Protein 4CUA (pdb70)

Sequence (352 aa):
QGANISDQWTGSELPLAFASDSNPSDPVSNVNDKLISYNNQPANRWTNWNRSSNPEASVGVLFGDSGILSKRSSVDNLSSVGFHEEDHHGVGAPKSYVIEEYYVGKTVPTAPKNNPSFVGNEDDHVFNDSANWKPVTNLKAPAQLKAGENHFSFDKVEETYAIIRIRVKADNKRGTSITEVQIFAKQGANISDQQWTTGSELPLAFASDSNPSDPVSNVNDKLISYNNQPANRWTNWNRRSNPEASVGVLFGDSGILSKRSSVDNLSSVGFHEEDHGVGAPKSYVIEYYVGKTVPTAPKNNPSFVGNEDHVFNDSSANWKPVTNLKAPAQLKAGENHFSFDKVEETYAIIRIRVKADNKRGTSITEVQIFAK

Foldseek 3Di:
DFDWFFADDPPAPPFDKFKQAWDVVAFLNLARPPDFDQDPPPDGKTKRFQPDAQKMKMKTFGDDPRHFFWAKFWKKFFAWHDDQAETAAPDKFKKFFQDPDDWDQAPRRNNNNVDDTPVVDCVGIDTFAPKDWDPDDDHDGIMIGGDIDTGRMMMMMGHDPSHRITMTSYMTTRHD/DADWFFADDPPAPPFAKFKQAFDVVAFLNQARPPDFDQDPPPDGKTKRFQPPDQKMKMKTFGDDPRHFFWAWFFKKDFAWHDDQAATAAPDKFKKAFQDPDDWDRDPRRNNNNVDDTPVPDCVRIDTFAPKDWDPDDGHPGIMIGGDIDTGRMMMMMGTDPSHRITMTRYMTTHHD

CATH classification: 2.60.120.260

Radius of gyration: 22.21 Å; Cα contacts (8 Å, |Δi|>4): 1000; chains: 2; bounding box: 41×68×37 Å

B-factor: mean 18.0, std 9.8, range [6.2, 61.0]

Organism: Streptococcus pneumoniae (strain ATCC BAA-255 / R6) (NCBI:txid171101)

Nearest PDB structures (foldseek):
  4cua-assembly2_B  TM=1.003E+00  e=4.441E-34  Streptococcus pneumoniae
  4cu9-assembly2_B  TM=8.658E-01  e=3.646E-15  Streptococcus pneumoniae
  4cu9-assembly1_A  TM=8.583E-01  e=4.808E-15  Streptococcus pneumoniae
  1tvg-assembly1_A  TM=5.705E-01  e=4.626E-04  Homo sapiens
  7jnb-assembly1_A  TM=4.768E-01  e=1.908E-04  Clostridium perfringens ATCC 13124

Solvent-accessible surface area: 16661 Å² total

Secondary structure (DSSP, 8-state):
---BSSS--TT---SEEEES---TTS-GGGGGSS---SSBTTB--EE-TT-S-S---EEEE-EETTEE--EEEEEEEEEE---SS-BS-S---EEEE--SSPPPPPSSGGGGGGS--GGG-GGGEEE-SS-B--SS--TT--EEEEEEEEESEEEE----TTSS-BEEEEEE-B--/--EE-SS--TT---SEEEES---TTS-GGGGGSS---SSBTTB--EE-TT-S-S---EEEE-EETTEE--EEEEEEEEEE---SSEESBS---EEEE--SSPP---SSGGGGGGS--GGG-GGGEEE-SS-B--SS--TT--EEEEEEEEESEEEE--B-TTSSEEEEEEEE-EE-

InterPro domains:
  IPR005877 YSIRK Gram-positive signal peptide [PF04650] (7-31)
  IPR005877 YSIRK Gram-positive signal peptide [TIGR01168] (7-38)
  IPR006101 Glycoside hydrolase, family 2 [PR00132] (236-251)
  IPR006101 Glycoside hydrolase, family 2 [PR00132] (437-451)
  IPR006101 Glycoside hydrolase, family 2 [PR00132] (468-486)
  IPR006101 Glycoside hydrolase, family 2 [PR00132] (550-565)
  IPR006102 Glycoside hydrolase family 2, immunoglobulin-like beta-sandwich [PF00703] (315-425)
  IPR006103 Glycoside hydrolase family 2, catalytic domain [PF02836] (433-708)
  IPR006104 Glycosyl hydrolases family 2, sugar binding domain [PF02837] (177-302)
  IPR008979 Galactose-binding-like domain superfamily [SSF49785] (149-306)
  IPR011081 Bacterial Ig-like domain [PF07532] (994-1047)
  IPR011081 Bacterial Ig-like domain [PF07532] (1318-1376)
  IPR011081 Bacterial Ig-like domain [PF07532] (1393-1450)
  IPR011081 Bacterial Ig-like domain [PF07532] (1747-1799)
  IPR011098 G5 domain [PF07501] (2096-2161)
  IPR011098 G5 domain [PS51109] (2086-2162)
  IPR011098 G5 domain [SM01208] (2088-2162)
  IPR013783 Immunoglobulin-like fold [G3DSA:2.60.40.10] (306-426)
  IPR013783 Immunoglobulin-like fold [G3DSA:2.60.40.10] (762-865)
  IPR013783 Immunoglobulin-like fold [G3DSA:2.60.40.10] (868-985)

Structure (mmCIF, N/CA/C/O backbone):
data_4CUA
#
_entry.id   4CUA
#
_cell.length_a   70.290
_cell.length_b   70.290
_cell.length_c   159.690
_cell.angle_alpha   90.00
_cell.angle_beta   90.00
_cell.angle_gamma   90.00
#
_symmetry.space_group_name_H-M   'P 43 21 2'
#
loop_
_entity.id
_entity.type
_entity.pdbx_description
1 polymer BETA-GALACTOSIDASE
2 non-polymer 'CALCIUM ION'
3 non-polymer 1,2-ETHANEDIOL
4 water water
#
loop_
_atom_site.group_PDB
_atom_site.id
_atom_site.type_symbol
_atom_site.label_atom_id
_atom_site.label_alt_id
_atom_site.label_comp_id
_atom_site.label_asym_id
_atom_site.label_entity_id
_atom_site.label_seq_id
_atom_site.pdbx_PDB_ins_code
_atom_site.Cartn_x
_atom_site.Cartn_y
_atom_site.Cartn_z
_atom_site.occupancy
_atom_site.B_iso_or_equiv
_atom_site.auth_seq_id
_atom_site.auth_comp_id
_atom_site.auth_asym_id
_atom_site.auth_atom_id
_atom_site.pdbx_PDB_model_num
ATOM 1 N N . GLN A 1 4 ? 17.813 9.199 12.164 1.00 50.09 1466 GLN A N 1
ATOM 2 C CA . GLN A 1 4 ? 17.693 8.161 13.240 1.00 44.46 1466 GLN A CA 1
ATOM 3 C C . GLN A 1 4 ? 16.219 7.939 13.522 1.00 36.44 1466 GLN A C 1
ATOM 4 O O . GLN A 1 4 ? 15.478 8.895 13.789 1.00 42.25 1466 GLN A O 1
ATOM 10 N N . GLY A 1 5 ? 15.790 6.686 13.463 1.00 29.09 1467 GLY A N 1
ATOM 11 C CA . GLY A 1 5 ? 14.398 6.360 13.665 1.00 23.42 1467 GLY A CA 1
ATOM 12 C C . GLY A 1 5 ? 13.998 6.166 15.136 1.00 20.53 1467 GLY A C 1
ATOM 13 O O . GLY A 1 5 ? 14.689 6.580 16.065 1.00 18.94 1467 GLY A O 1
ATOM 14 N N . ALA A 1 6 ? 12.845 5.578 15.308 1.00 18.59 1468 ALA A N 1
ATOM 15 C CA . ALA A 1 6 ? 12.180 5.434 16.594 1.00 18.21 1468 ALA A CA 1
ATOM 16 C C . ALA A 1 6 ? 13.041 4.497 17.471 1.00 16.05 1468 ALA A C 1
ATOM 17 O O . ALA A 1 6 ? 13.719 3.601 16.984 1.00 15.55 1468 ALA A O 1
ATOM 19 N N . ASN A 1 7 ? 13.006 4.782 18.732 1.00 15.22 1469 ASN A N 1
ATOM 20 C CA . ASN A 1 7 ? 13.739 3.936 19.709 1.00 13.40 1469 ASN A CA 1
ATOM 21 C C . ASN A 1 7 ? 12.831 2.768 20.044 1.00 12.61 1469 ASN A C 1
ATOM 22 O O . ASN A 1 7 ? 11.825 2.936 20.674 1.00 13.34 1469 ASN A O 1
ATOM 27 N N . ILE A 1 8 ? 13.261 1.556 19.685 1.00 12.38 1470 ILE A N 1
ATOM 28 C CA . ILE A 1 8 ? 12.493 0.368 19.842 1.00 11.56 1470 ILE A CA 1
ATOM 29 C C . ILE A 1 8 ? 12.999 -0.525 20.991 1.00 11.05 1470 ILE A C 1
ATOM 30 O O . ILE A 1 8 ? 12.492 -1.600 21.178 1.00 10.99 1470 ILE A O 1
ATOM 35 N N . SER A 1 9 ? 13.878 0.008 21.846 1.00 10.35 1471 SER A N 1
ATOM 36 C CA . SER A 1 9 ? 14.253 -0.699 23.060 1.00 10.31 1471 SER A CA 1
ATOM 37 C C . SER A 1 9 ? 13.745 -0.101 24.345 1.00 10.70 1471 SER A C 1
ATOM 38 O O . SER A 1 9 ? 13.568 -0.823 25.320 1.00 10.39 1471 SER A O 1
ATOM 41 N N . ASP A 1 10 ? 13.482 1.215 24.375 1.00 9.76 1472 ASP A N 1
ATOM 42 C CA . ASP A 1 10 ? 13.003 1.790 25.602 1.00 9.39 1472 ASP A CA 1
ATOM 43 C C . ASP A 1 10 ? 11.767 1.198 26.171 1.00 10.22 1472 ASP A C 1
ATOM 44 O O . ASP A 1 10 ? 10.795 0.909 25.425 1.00 9.93 1472 ASP A O 1
ATOM 49 N N . GLN A 1 11 ? 11.682 1.089 27.470 1.00 11.29 1473 GLN A N 1
ATOM 50 C CA . GLN A 1 11 ? 10.454 0.738 28.142 1.00 12.10 1473 GLN A CA 1
ATOM 51 C C . GLN A 1 11 ? 9.385 1.787 27.889 1.00 12.51 1473 GLN A C 1
ATOM 52 O O . GLN A 1 11 ? 9.678 2.963 27.761 1.00 13.75 1473 GLN A O 1
ATOM 58 N N . TRP A 1 12 ? 8.147 1.301 27.864 1.00 12.95 1474 TRP A N 1
ATOM 59 C CA . TRP A 1 12 ? 6.978 2.173 27.893 1.00 13.93 1474 TRP A CA 1
ATOM 60 C C . TRP A 1 12 ? 6.157 1.839 29.111 1.00 13.55 1474 TRP A C 1
ATOM 61 O O . TRP A 1 12 ? 5.892 0.684 29.437 1.00 15.32 1474 TRP A O 1
ATOM 72 N N . THR A 1 13 ? 5.716 2.887 29.784 1.00 18.51 1475 THR A N 1
ATOM 73 C CA . THR A 1 13 ? 4.977 2.738 31.005 1.00 22.06 1475 THR A CA 1
ATOM 74 C C . THR A 1 13 ? 3.688 2.030 30.695 1.00 21.86 1475 THR A C 1
ATOM 75 O O . THR A 1 13 ? 2.996 2.423 29.747 1.00 20.13 1475 THR A O 1
ATOM 79 N N . GLY A 1 14 ? 3.406 1.009 31.483 1.00 20.55 1476 GLY A N 1
ATOM 80 C CA . GLY A 1 14 ? 2.191 0.226 31.349 1.00 23.25 1476 GLY A CA 1
ATOM 81 C C . GLY A 1 14 ? 2.262 -0.815 30.255 1.00 22.54 1476 GLY A C 1
ATOM 82 O O . GLY A 1 14 ? 1.286 -1.501 29.972 1.00 25.54 1476 GLY A O 1
ATOM 83 N N . SER A 1 15 ? 3.437 -0.963 29.666 1.00 21.27 1477 SER A N 1
ATOM 84 C CA . SER A 1 15 ? 3.629 -1.962 28.616 1.00 20.01 1477 SER A CA 1
ATOM 85 C C . SER A 1 15 ? 4.662 -2.984 29.047 1.00 21.23 1477 SER A C 1
ATOM 86 O O . SER A 1 15 ? 5.719 -2.645 29.499 1.00 18.54 1477 SER A O 1
ATOM 89 N N . GLU A 1 16 ? 4.340 -4.237 28.834 1.00 21.59 1478 GLU A N 1
ATOM 90 C CA . GLU A 1 16 ? 5.201 -5.314 29.173 1.00 23.25 1478 GLU A CA 1
ATOM 91 C C . GLU A 1 16 ? 6.463 -5.329 28.261 1.00 19.35 1478 GLU A C 1
ATOM 92 O O . GLU A 1 16 ? 7.551 -5.693 28.674 1.00 18.70 1478 GLU A O 1
ATOM 98 N N . LEU A 1 17 ? 6.280 -4.901 27.029 1.00 17.70 1479 LEU A N 1
ATOM 99 C CA . LEU A 1 17 ? 7.286 -4.935 25.987 1.00 16.06 1479 LEU A CA 1
ATOM 100 C C . LEU A 1 17 ? 7.450 -3.573 25.378 1.00 15.08 1479 LEU A C 1
ATOM 101 O O . LEU A 1 17 ? 6.425 -2.806 25.254 1.00 18.81 1479 LEU A O 1
ATOM 106 N N . PRO A 1 18 ? 8.626 -3.199 24.972 1.00 12.79 1480 PRO A N 1
ATOM 107 C CA . PRO A 1 18 ? 9.854 -4.015 24.941 1.00 12.12 1480 PRO A CA 1
ATOM 108 C C . PRO A 1 18 ? 10.361 -4.257 26.350 1.00 11.99 1480 PRO A C 1
ATOM 109 O O . PRO A 1 18 ? 10.127 -3.478 27.283 1.00 13.06 1480 PRO A O 1
ATOM 113 N N . LEU A 1 19 ? 11.014 -5.407 26.504 1.00 10.90 1481 LEU A N 1
ATOM 114 C CA . LEU A 1 19 ? 11.494 -5.882 27.804 1.00 10.57 1481 LEU A CA 1
ATOM 115 C C . LEU A 1 19 ? 12.948 -6.223 27.646 1.00 9.47 1481 LEU A C 1
ATOM 116 O O . LEU A 1 19 ? 13.332 -6.949 26.732 1.00 10.09 1481 LEU A O 1
ATOM 121 N N . ALA A 1 20 ? 13.772 -5.686 28.534 1.00 8.28 1482 ALA A N 1
ATOM 122 C CA . ALA A 1 20 ? 15.168 -6.119 28.662 1.00 7.74 1482 ALA A CA 1
ATOM 123 C C . ALA A 1 20 ? 15.226 -7.422 29.420 1.00 7.97 1482 ALA A C 1
ATOM 124 O O . ALA A 1 20 ? 14.446 -7.703 30.356 1.00 8.55 1482 ALA A O 1
ATOM 126 N N . PHE A 1 21 ? 16.179 -8.268 29.052 1.00 7.55 1483 PHE A N 1
ATOM 127 C CA . PHE A 1 21 ? 16.361 -9.551 29.735 1.00 7.72 1483 PHE A CA 1
ATOM 128 C C . PHE A 1 21 ? 17.878 -9.806 29.823 1.00 7.73 1483 PHE A C 1
ATOM 129 O O . PHE A 1 21 ? 18.681 -9.258 29.075 1.00 7.20 1483 PHE A O 1
ATOM 137 N N . ALA A 1 22 ? 18.264 -10.660 30.794 1.00 7.73 1484 ALA A N 1
ATOM 138 C CA . ALA A 1 22 ? 19.637 -11.052 30.980 1.00 8.26 1484 ALA A CA 1
ATOM 139 C C . ALA A 1 22 ? 19.713 -12.481 31.383 1.00 9.10 1484 ALA A C 1
ATOM 140 O O . ALA A 1 22 ? 18.782 -13.003 31.995 1.00 8.94 1484 ALA A O 1
ATOM 142 N N . SER A 1 23 ? 20.811 -13.134 31.026 1.00 8.88 1485 SER A N 1
ATOM 143 C CA . SER A 1 23 ? 20.989 -14.528 31.484 1.00 9.08 1485 SER A CA 1
ATOM 144 C C . SER A 1 23 ? 21.103 -14.594 33.021 1.00 9.11 1485 SER A C 1
ATOM 145 O O . SER A 1 23 ? 20.621 -15.537 33.652 1.00 9.71 1485 SER A O 1
ATOM 148 N N . ASP A 1 24 ? 21.735 -13.611 33.620 1.00 9.06 1486 ASP A N 1
ATOM 149 C CA . ASP A 1 24 ? 21.961 -13.496 35.041 1.00 9.28 1486 ASP A CA 1
ATOM 150 C C . ASP A 1 24 ? 22.291 -12.049 35.351 1.00 8.85 1486 ASP A C 1
ATOM 151 O O . ASP A 1 24 ? 22.762 -11.268 34.489 1.00 8.89 1486 ASP A O 1
ATOM 156 N N . SER A 1 25 ? 22.073 -11.649 36.609 1.00 8.71 1487 SER A N 1
ATOM 157 C CA . SER A 1 25 ? 22.352 -10.344 37.081 1.00 8.64 1487 SER A CA 1
ATOM 158 C C . SER A 1 25 ? 22.779 -10.262 38.544 1.00 8.29 1487 SER A C 1
ATOM 159 O O . SER A 1 25 ? 22.328 -11.086 39.348 1.00 9.87 1487 SER A O 1
ATOM 162 N N . ASN A 1 26 ? 23.572 -9.257 38.926 1.00 8.16 1488 ASN A N 1
ATOM 163 C CA . ASN A 1 26 ? 23.671 -8.905 40.290 1.00 8.85 1488 ASN A CA 1
ATOM 164 C C . ASN A 1 26 ? 22.286 -8.400 40.728 1.00 9.45 1488 ASN A C 1
ATOM 165 O O . ASN A 1 26 ? 21.763 -7.481 40.128 1.00 9.71 1488 ASN A O 1
ATOM 170 N N . PRO A 1 27 ? 21.659 -8.982 41.760 1.00 10.02 1489 PRO A N 1
ATOM 171 C CA . PRO A 1 27 ? 20.241 -8.679 41.976 1.00 10.88 1489 PRO A CA 1
ATOM 172 C C . PRO A 1 27 ? 19.894 -7.231 42.208 1.00 11.74 1489 PRO A C 1
ATOM 173 O O . PRO A 1 27 ? 18.786 -6.832 41.837 1.00 12.30 1489 PRO A O 1
ATOM 177 N N . SER A 1 28 ? 20.770 -6.437 42.764 1.00 11.10 1490 SER A N 1
ATOM 178 C CA . SER A 1 28 ? 20.482 -5.020 43.004 1.00 11.77 1490 SER A CA 1
ATOM 179 C C . SER A 1 28 ? 20.707 -4.170 41.737 1.00 10.39 1490 SER A C 1
ATOM 180 O O . SER A 1 28 ? 20.456 -2.938 41.768 1.00 11.01 1490 SER A O 1
ATOM 183 N N . ASP A 1 29 ? 21.152 -4.827 40.653 1.00 9.83 1491 ASP A N 1
ATOM 184 C CA . ASP A 1 29 ? 21.392 -4.207 39.349 1.00 9.31 1491 ASP A CA 1
ATOM 185 C C . ASP A 1 29 ? 20.547 -4.916 38.286 1.00 8.68 1491 ASP A C 1
ATOM 186 O O . ASP A 1 29 ? 21.091 -5.520 37.350 1.00 8.52 1491 ASP A O 1
ATOM 191 N N . PRO A 1 30 ? 19.224 -4.854 38.430 1.00 9.07 1492 PRO A N 1
ATOM 192 C CA . PRO A 1 30 ? 18.367 -5.630 37.512 1.00 9.19 1492 PRO A CA 1
ATOM 193 C C . PRO A 1 30 ? 18.505 -5.142 36.085 1.00 8.12 1492 PRO A C 1
ATOM 194 O O . PRO A 1 30 ? 18.796 -3.960 35.843 1.00 7.86 1492 PRO A O 1
ATOM 198 N N . VAL A 1 31 ? 18.278 -6.009 35.115 1.00 7.72 1493 VAL A N 1
ATOM 199 C CA . VAL A 1 31 ? 18.455 -5.671 33.705 1.00 7.15 1493 VAL A CA 1
ATOM 200 C C . VAL A 1 31 ? 17.451 -4.666 33.208 1.00 7.69 1493 VAL A C 1
ATOM 201 O O . VAL A 1 31 ? 17.701 -4.034 32.216 1.00 7.24 1493 VAL A O 1
ATOM 205 N N . SER A 1 32 ? 16.332 -4.526 33.876 1.00 8.22 1494 SER A N 1
ATOM 206 C CA . SER A 1 32 ? 15.355 -3.463 33.551 1.00 7.93 1494 SER A CA 1
ATOM 207 C C . SER A 1 32 ? 16.015 -2.090 33.593 1.00 8.29 1494 SER A C 1
ATOM 208 O O . SER A 1 32 ? 15.586 -1.147 32.926 1.00 8.31 1494 SER A O 1
ATOM 211 N N . ASN A 1 33 ? 17.128 -1.939 34.321 1.00 7.38 1495 ASN A N 1
ATOM 212 C CA . ASN A 1 33 ? 17.905 -0.713 34.244 1.00 7.16 1495 ASN A CA 1
ATOM 213 C C . ASN A 1 33 ? 18.458 -0.340 32.930 1.00 8.10 1495 ASN A C 1
ATOM 214 O O . ASN A 1 33 ? 18.876 0.784 32.745 1.00 8.19 1495 ASN A O 1
ATOM 219 N N . VAL A 1 34 ? 18.560 -1.274 31.972 1.00 7.33 1496 VAL A N 1
ATOM 220 C CA . VAL A 1 34 ? 19.232 -0.936 30.731 1.00 7.44 1496 VAL A CA 1
ATOM 221 C C . VAL A 1 34 ? 18.324 -0.267 29.662 1.00 7.21 1496 VAL A C 1
ATOM 222 O O . VAL A 1 34 ? 18.820 0.111 28.620 1.00 7.42 1496 VAL A O 1
ATOM 226 N N . ASN A 1 35 ? 17.015 -0.233 29.923 1.00 7.73 1497 ASN A N 1
ATOM 227 C CA . ASN A 1 35 ? 16.141 0.415 28.937 1.00 7.62 1497 ASN A CA 1
ATOM 228 C C . ASN A 1 35 ? 15.146 1.272 29.638 1.00 8.43 1497 ASN A C 1
ATOM 229 O O . ASN A 1 35 ? 13.981 1.453 29.163 1.00 8.94 1497 ASN A O 1
ATOM 234 N N . ASP A 1 36 ? 15.599 1.935 30.724 1.00 8.60 1498 ASP A N 1
ATOM 235 C CA . ASP A 1 36 ? 14.746 2.785 31.556 1.00 9.19 1498 ASP A CA 1
ATOM 236 C C . ASP A 1 36 ? 14.884 4.290 31.229 1.00 9.28 1498 ASP A C 1
ATOM 237 O O . ASP A 1 36 ? 14.248 5.126 31.922 1.00 10.23 1498 ASP A O 1
ATOM 242 N N . LYS A 1 37 ? 15.675 4.610 30.230 1.00 9.43 1499 LYS A N 1
ATOM 243 C CA . LYS A 1 37 ? 15.928 5.979 29.739 1.00 9.83 1499 LYS A CA 1
ATOM 244 C C . LYS A 1 37 ? 16.743 6.774 30.716 1.00 11.09 1499 LYS A C 1
ATOM 245 O O . LYS A 1 37 ? 16.916 7.985 30.514 1.00 16.15 1499 LYS A O 1
ATOM 251 N N . LEU A 1 38 ? 17.304 6.158 31.752 1.00 10.40 1500 LEU A N 1
ATOM 252 C CA . LEU A 1 38 ? 18.234 6.839 32.669 1.00 10.34 1500 LEU A CA 1
ATOM 253 C C . LEU A 1 38 ? 19.623 6.365 32.290 1.00 10.57 1500 LEU A C 1
ATOM 254 O O . LEU A 1 38 ? 19.837 5.179 32.064 1.00 9.98 1500 LEU A O 1
ATOM 259 N N . ILE A 1 39 ? 20.554 7.268 32.164 1.00 8.98 1501 ILE A N 1
ATOM 260 C CA . ILE A 1 39 ? 21.909 6.966 31.787 1.00 9.89 1501 ILE A CA 1
ATOM 261 C C . ILE A 1 39 ? 22.778 7.543 32.861 1.00 10.31 1501 ILE A C 1
ATOM 262 O O . ILE A 1 39 ? 22.788 8.772 33.103 1.00 12.69 1501 ILE A O 1
ATOM 267 N N . SER A 1 40 ? 23.538 6.690 33.550 1.00 9.78 1502 SER A N 1
ATOM 268 C CA . SER A 1 40 ? 24.431 7.150 34.615 1.00 10.35 1502 SER A CA 1
ATOM 269 C C . SER A 1 40 ? 25.722 6.354 34.598 1.00 9.73 1502 SER A C 1
ATOM 270 O O . SER A 1 40 ? 25.730 5.128 34.623 1.00 9.56 1502 SER A O 1
ATOM 273 N N . TYR A 1 41 ? 26.833 7.058 34.605 1.00 9.51 1503 TYR A N 1
ATOM 274 C CA . TYR A 1 41 ? 28.147 6.429 34.655 1.00 9.60 1503 TYR A CA 1
ATOM 275 C C . TYR A 1 41 ? 28.815 6.461 36.038 1.00 10.67 1503 TYR A C 1
ATOM 276 O O . TYR A 1 41 ? 29.986 6.168 36.174 1.00 11.03 1503 TYR A O 1
ATOM 285 N N . ASN A 1 42 ? 28.007 6.760 37.035 1.00 11.07 1504 ASN A N 1
ATOM 286 C CA . ASN A 1 42 ? 28.498 6.836 38.416 1.00 11.74 1504 ASN A CA 1
ATOM 287 C C . ASN A 1 42 ? 27.462 6.301 39.388 1.00 12.74 1504 ASN A C 1
ATOM 288 O O . ASN A 1 42 ? 26.585 5.521 39.027 1.00 10.93 1504 ASN A O 1
ATOM 293 N N . ASN A 1 43 ? 27.540 6.673 40.660 1.00 12.29 1505 ASN A N 1
ATOM 294 C CA . ASN A 1 43 ? 26.595 6.254 41.648 1.00 11.59 1505 ASN A CA 1
ATOM 295 C C . ASN A 1 43 ? 25.624 7.297 42.110 1.00 12.30 1505 ASN A C 1
ATOM 296 O O . ASN A 1 43 ? 25.021 7.158 43.156 1.00 13.36 1505 ASN A O 1
ATOM 301 N N . GLN A 1 44 ? 25.468 8.345 41.320 1.00 14.35 1506 GLN A N 1
ATOM 302 C CA . GLN A 1 44 ? 24.635 9.502 41.673 1.00 15.64 1506 GLN A CA 1
ATOM 303 C C . GLN A 1 44 ? 23.667 9.841 40.542 1.00 13.94 1506 GLN A C 1
ATOM 304 O O . GLN A 1 44 ? 23.782 10.889 39.923 1.00 14.20 1506 GLN A O 1
ATOM 310 N N . PRO A 1 45 ? 22.734 8.919 40.239 1.00 14.38 1507 PRO A N 1
ATOM 311 C CA . PRO A 1 45 ? 22.429 7.690 40.898 1.00 14.70 1507 PRO A CA 1
ATOM 312 C C . PRO A 1 45 ? 23.094 6.514 40.227 1.00 12.48 1507 PRO A C 1
ATOM 313 O O . PRO A 1 45 ? 23.401 6.581 39.031 1.00 12.04 1507 PRO A O 1
ATOM 317 N N . ALA A 1 46 ? 23.268 5.428 40.961 1.00 11.66 1508 ALA A N 1
ATOM 318 C CA . ALA A 1 46 ? 23.634 4.170 40.376 1.00 11.06 1508 ALA A CA 1
ATOM 319 C C . ALA A 1 46 ? 22.471 3.703 39.538 1.00 11.08 1508 ALA A C 1
ATOM 320 O O . ALA A 1 46 ? 21.328 3.570 40.035 1.00 11.72 1508 ALA A O 1
ATOM 322 N N . ASN A 1 47 ? 22.752 3.437 38.272 1.00 10.12 1509 ASN A N 1
ATOM 323 C CA . ASN A 1 47 ? 21.717 2.935 37.356 1.00 8.65 1509 ASN A CA 1
ATOM 324 C C . ASN A 1 47 ? 22.389 2.051 36.294 1.00 8.41 1509 ASN A C 1
ATOM 325 O O . ASN A 1 47 ? 23.079 2.534 35.412 1.00 9.11 1509 ASN A O 1
ATOM 330 N N . ARG A 1 48 ? 22.300 0.755 36.484 1.00 7.77 1510 ARG A N 1
ATOM 331 C CA . ARG A 1 48 ? 23.031 -0.171 35.639 1.00 7.39 1510 ARG A CA 1
ATOM 332 C C . ARG A 1 48 ? 22.559 -1.581 35.825 1.00 7.44 1510 ARG A C 1
ATOM 333 O O . ARG A 1 48 ? 22.077 -1.933 36.910 1.00 7.95 1510 ARG A O 1
ATOM 341 N N . TRP A 1 49 ? 22.683 -2.406 34.763 1.00 7.36 1511 TRP A N 1
ATOM 342 C CA . TRP A 1 49 ? 22.761 -3.829 34.921 1.00 6.89 1511 TRP A CA 1
ATOM 343 C C . TRP A 1 49 ? 24.216 -4.179 35.132 1.00 7.57 1511 TRP A C 1
ATOM 344 O O . TRP A 1 49 ? 25.113 -3.598 34.517 1.00 7.34 1511 TRP A O 1
ATOM 355 N N . THR A 1 50 ? 24.472 -5.130 36.036 1.00 7.58 1512 THR A N 1
ATOM 356 C CA . THR A 1 50 ? 25.795 -5.766 36.087 1.00 8.06 1512 THR A CA 1
ATOM 357 C C . THR A 1 50 ? 25.572 -7.203 36.439 1.00 8.31 1512 THR A C 1
ATOM 358 O O . THR A 1 50 ? 24.516 -7.580 36.906 1.00 8.53 1512 THR A O 1
ATOM 362 N N . ASN A 1 51 ? 26.645 -7.982 36.240 1.00 8.62 1513 ASN A N 1
ATOM 363 C CA . ASN A 1 51 ? 26.725 -9.349 36.794 1.00 8.87 1513 ASN A CA 1
ATOM 364 C C . ASN A 1 51 ? 27.876 -9.359 37.819 1.00 8.79 1513 ASN A C 1
ATOM 365 O O . ASN A 1 51 ? 28.553 -10.397 37.955 1.00 9.46 1513 ASN A O 1
ATOM 370 N N . TRP A 1 52 ? 28.045 -8.279 38.542 1.00 8.60 1514 TRP A N 1
ATOM 371 C CA . TRP A 1 52 ? 29.091 -8.146 39.560 1.00 9.43 1514 TRP A CA 1
ATOM 372 C C . TRP A 1 52 ? 28.954 -9.271 40.583 1.00 10.91 1514 TRP A C 1
ATOM 373 O O . TRP A 1 52 ? 27.926 -9.495 41.133 1.00 10.64 1514 TRP A O 1
ATOM 384 N N . ASN A 1 53 ? 30.073 -9.937 40.826 1.00 10.67 1515 ASN A N 1
ATOM 385 C CA . ASN A 1 53 ? 30.205 -11.009 41.811 1.00 12.40 1515 ASN A CA 1
ATOM 386 C C . ASN A 1 53 ? 29.270 -12.177 41.563 1.00 13.83 1515 ASN A C 1
ATOM 387 O O . ASN A 1 53 ? 28.924 -12.890 42.510 1.00 17.07 1515 ASN A O 1
ATOM 392 N N . ARG A 1 54 ? 28.874 -12.443 40.329 1.00 12.09 1516 ARG A N 1
ATOM 393 C CA . ARG A 1 54 ? 28.032 -13.570 40.006 1.00 12.09 1516 ARG A CA 1
ATOM 394 C C . ARG A 1 54 ? 28.937 -14.718 39.565 1.00 13.38 1516 ARG A C 1
ATOM 395 O O . ARG A 1 54 ? 30.112 -14.517 39.224 1.00 16.93 1516 ARG A O 1
ATOM 403 N N A SER A 1 55 ? 28.409 -15.927 39.585 0.35 13.51 1517 SER A N 1
ATOM 404 N N B SER A 1 55 ? 28.406 -15.910 39.544 0.65 14.05 1517 SER A N 1
ATOM 405 C CA A SER A 1 55 ? 29.215 -17.118 39.313 0.35 13.34 1517 SER A CA 1
ATOM 406 C CA B SER A 1 55 ? 29.243 -17.078 39.363 0.65 14.39 1517 SER A CA 1
ATOM 407 C C A SER A 1 55 ? 29.816 -17.140 37.927 0.35 13.53 1517 SER A C 1
ATOM 408 C C B SER A 1 55 ? 29.747 -17.281 37.940 0.65 13.90 1517 SER A C 1
ATOM 409 O O A SER A 1 55 ? 31.016 -17.404 37.749 0.35 14.35 1517 SER A O 1
ATOM 410 O O B SER A 1 55 ? 30.827 -17.847 37.731 0.65 14.80 1517 SER A O 1
ATOM 415 N N . ASN A 1 56 ? 28.993 -16.869 36.919 1.00 13.83 1518 ASN A N 1
ATOM 416 C CA . ASN A 1 56 ? 29.398 -17.086 35.542 1.00 13.46 1518 ASN A CA 1
ATOM 417 C C . ASN A 1 56 ? 30.071 -15.822 35.044 1.00 15.80 1518 ASN A C 1
ATOM 418 O O . ASN A 1 56 ? 29.486 -14.738 35.139 1.00 15.40 1518 ASN A O 1
ATOM 423 N N . PRO A 1 57 ? 31.279 -15.941 34.514 1.00 15.77 1519 PRO A N 1
ATOM 424 C CA . PRO A 1 57 ? 31.933 -14.720 33.994 1.00 17.18 1519 PRO A CA 1
ATOM 425 C C . PRO A 1 57 ? 31.314 -14.207 32.691 1.00 15.51 1519 PRO A C 1
ATOM 426 O O . PRO A 1 57 ? 31.645 -13.077 32.293 1.00 15.78 1519 PRO A O 1
ATOM 430 N N . GLU A 1 58 ? 30.572 -15.068 32.023 1.00 14.48 1520 GLU A N 1
ATOM 431 C CA . GLU A 1 58 ? 29.824 -14.704 30.826 1.00 13.96 1520 GLU A CA 1
ATOM 432 C C . GLU A 1 58 ? 28.380 -14.463 31.130 1.00 13.46 1520 GLU A C 1
ATOM 433 O O . GLU A 1 58 ? 27.752 -15.201 31.889 1.00 13.70 1520 GLU A O 1
ATOM 439 N N . ALA A 1 59 ? 27.809 -13.363 30.587 1.00 10.90 1521 ALA A N 1
ATOM 440 C CA . ALA A 1 59 ? 26.353 -13.169 30.639 1.00 10.11 1521 ALA A CA 1
ATOM 441 C C . ALA A 1 59 ? 25.904 -12.400 29.408 1.00 10.17 1521 ALA A C 1
ATOM 442 O O . ALA A 1 59 ? 26.690 -11.742 28.763 1.00 10.59 1521 ALA A O 1
ATOM 444 N N . SER A 1 60 ? 24.630 -12.494 29.107 1.00 9.36 1522 SER A N 1
ATOM 445 C CA . SER A 1 60 ? 24.035 -11.760 27.985 1.00 9.50 1522 SER A CA 1
ATOM 446 C C . SER A 1 60 ? 22.966 -10.843 28.533 1.00 9.32 1522 SER A C 1
ATOM 447 O O . SER A 1 60 ? 22.289 -11.100 29.529 1.00 9.06 1522 SER A O 1
ATOM 450 N N . VAL A 1 61 ? 22.808 -9.735 27.807 1.00 8.44 1523 VAL A N 1
ATOM 451 C CA . VAL A 1 61 ? 21.748 -8.742 27.979 1.00 7.73 1523 VAL A CA 1
ATOM 452 C C . VAL A 1 61 ? 21.091 -8.517 26.628 1.00 8.07 1523 VAL A C 1
ATOM 453 O O . VAL A 1 61 ? 21.817 -8.329 25.636 1.00 8.12 1523 VAL A O 1
ATOM 457 N N . GLY A 1 62 ? 19.783 -8.505 26.580 1.00 8.17 1524 GLY A N 1
ATOM 458 C CA . GLY A 1 62 ? 19.122 -8.257 25.334 1.00 8.22 1524 GLY A CA 1
ATOM 459 C C . GLY A 1 62 ? 17.796 -7.615 25.507 1.00 8.28 1524 GLY A C 1
ATOM 460 O O . GLY A 1 62 ? 17.421 -7.227 26.634 1.00 8.14 1524 GLY A O 1
ATOM 461 N N . VAL A 1 63 ? 17.135 -7.355 24.365 1.00 8.15 1525 VAL A N 1
ATOM 462 C CA . VAL A 1 63 ? 15.819 -6.748 24.319 1.00 8.80 1525 VAL A CA 1
ATOM 463 C C . VAL A 1 63 ? 14.896 -7.643 23.521 1.00 8.84 1525 VAL A C 1
ATOM 464 O O . VAL A 1 63 ? 15.268 -8.042 22.433 1.00 10.06 1525 VAL A O 1
ATOM 468 N N . LEU A 1 64 ? 13.732 -7.892 24.065 1.00 9.09 1526 LEU A N 1
ATOM 469 C CA . LEU A 1 64 ? 12.626 -8.591 23.465 1.00 9.03 1526 LEU A CA 1
ATOM 470 C C . LEU A 1 64 ? 11.624 -7.525 23.004 1.00 9.85 1526 LEU A C 1
ATOM 471 O O . LEU A 1 64 ? 11.132 -6.778 23.842 1.00 9.61 1526 LEU A O 1
ATOM 476 N N . PHE A 1 65 ? 11.378 -7.449 21.718 1.00 10.14 1527 PHE A N 1
ATOM 477 C CA . PHE A 1 65 ? 10.639 -6.296 21.165 1.00 10.00 1527 PHE A CA 1
ATOM 478 C C . PHE A 1 65 ? 9.158 -6.353 21.327 1.00 10.75 1527 PHE A C 1
ATOM 479 O O . PHE A 1 65 ? 8.522 -7.411 21.416 1.00 11.69 1527 PHE A O 1
ATOM 487 N N . GLY A 1 66 ? 8.538 -5.159 21.320 1.00 12.67 1528 GLY A N 1
ATOM 488 C CA . GLY A 1 66 ? 7.090 -5.099 21.353 1.00 13.80 1528 GLY A CA 1
ATOM 489 C C . GLY A 1 66 ? 6.632 -3.998 20.389 1.00 13.91 1528 GLY A C 1
ATOM 490 O O . GLY A 1 66 ? 7.378 -3.179 19.985 1.00 13.58 1528 GLY A O 1
ATOM 491 N N . ASP A 1 67 ? 5.366 -4.089 20.026 1.00 14.10 1529 ASP A N 1
ATOM 492 C CA . ASP A 1 67 ? 4.643 -2.994 19.314 1.00 13.84 1529 ASP A CA 1
ATOM 493 C C . ASP A 1 67 ? 3.327 -2.857 20.012 1.00 12.82 1529 ASP A C 1
ATOM 494 O O . ASP A 1 67 ? 2.526 -3.777 20.081 1.00 12.51 1529 ASP A O 1
ATOM 499 N N . SER A 1 68 ? 3.060 -1.680 20.543 1.00 13.16 1530 SER A N 1
ATOM 500 C CA . SER A 1 68 ? 1.750 -1.366 21.092 1.00 13.51 1530 SER A CA 1
ATOM 501 C C . SER A 1 68 ? 1.314 -2.296 22.170 1.00 13.01 1530 SER A C 1
ATOM 502 O O . SER A 1 68 ? 0.131 -2.553 22.379 1.00 13.22 1530 SER A O 1
ATOM 505 N N . GLY A 1 69 ? 2.320 -2.763 22.944 1.00 13.40 1531 GLY A N 1
ATOM 506 C CA . GLY A 1 69 ? 2.077 -3.578 24.118 1.00 14.86 1531 GLY A CA 1
ATOM 507 C C . GLY A 1 69 ? 2.194 -5.038 23.951 1.00 15.10 1531 GLY A C 1
ATOM 508 O O . GLY A 1 69 ? 2.104 -5.765 24.977 1.00 18.84 1531 GLY A O 1
ATOM 509 N N . ILE A 1 70 ? 2.299 -5.523 22.702 1.00 15.47 1532 ILE A N 1
ATOM 510 C CA . ILE A 1 70 ? 2.405 -6.937 22.460 1.00 16.21 1532 ILE A CA 1
ATOM 511 C C . ILE A 1 70 ? 3.659 -7.301 21.678 1.00 16.14 1532 ILE A C 1
ATOM 512 O O . ILE A 1 70 ? 4.337 -6.482 21.102 1.00 15.26 1532 ILE A O 1
ATOM 517 N N . LEU A 1 71 ? 4.037 -8.581 21.756 1.00 14.96 1533 LEU A N 1
ATOM 518 C CA . LEU A 1 71 ? 5.218 -9.052 21.100 1.00 15.13 1533 LEU A CA 1
ATOM 519 C C . LEU A 1 71 ? 5.266 -8.686 19.614 1.00 14.99 1533 LEU A C 1
ATOM 520 O O . LEU A 1 71 ? 4.256 -8.802 18.925 1.00 17.16 1533 LEU A O 1
ATOM 525 N N . SER A 1 72 ? 6.423 -8.324 19.115 1.00 13.82 1534 SER A N 1
ATOM 526 C CA . SER A 1 72 ? 6.615 -7.986 17.701 1.00 15.59 1534 SER A CA 1
ATOM 527 C C . SER A 1 72 ? 7.979 -8.318 17.247 1.00 15.79 1534 SER A C 1
ATOM 528 O O . SER A 1 72 ? 8.954 -8.140 17.987 1.00 15.00 1534 SER A O 1
ATOM 531 N N . LYS A 1 73 ? 8.100 -8.801 16.041 1.00 15.04 1535 LYS A N 1
ATOM 532 C CA . LYS A 1 73 ? 9.361 -8.754 15.391 1.00 14.54 1535 LYS A CA 1
ATOM 533 C C . LYS A 1 73 ? 9.673 -7.340 14.989 1.00 16.74 1535 LYS A C 1
ATOM 534 O O . LYS A 1 73 ? 8.772 -6.546 14.717 1.00 17.57 1535 LYS A O 1
ATOM 540 N N . ARG A 1 74 ? 10.939 -7.036 14.948 1.00 14.20 1536 ARG A N 1
ATOM 541 C CA . ARG A 1 74 ? 11.429 -5.781 14.392 1.00 14.49 1536 ARG A CA 1
ATOM 542 C C . ARG A 1 74 ? 12.585 -6.005 13.474 1.00 15.30 1536 ARG A C 1
ATOM 543 O O . ARG A 1 74 ? 13.349 -6.972 13.617 1.00 13.28 1536 ARG A O 1
ATOM 551 N N A SER A 1 75 ? 12.761 -5.072 12.540 0.54 14.36 1537 SER A N 1
ATOM 552 N N B SER A 1 75 ? 12.750 -5.091 12.527 0.46 14.81 1537 SER A N 1
ATOM 553 C CA A SER A 1 75 ? 13.914 -5.031 11.657 0.54 15.60 1537 SER A CA 1
ATOM 554 C CA B SER A 1 75 ? 13.915 -5.050 11.679 0.46 15.98 1537 SER A CA 1
ATOM 555 C C A SER A 1 75 ? 15.069 -4.241 12.293 0.54 16.12 1537 SER A C 1
ATOM 556 C C B SER A 1 75 ? 14.999 -4.279 12.432 0.46 16.35 1537 SER A C 1
ATOM 557 O O A SER A 1 75 ? 14.991 -3.035 12.494 0.54 18.92 1537 SER A O 1
ATOM 558 O O B SER A 1 75 ? 14.759 -3.163 12.937 0.46 17.76 1537 SER A O 1
ATOM 563 N N . VAL A 1 76 ? 16.136 -4.941 12.658 1.00 14.85 1538 VAL A N 1
ATOM 564 C CA . VAL A 1 76 ? 17.205 -4.398 13.466 1.00 14.26 1538 VAL A CA 1
ATOM 565 C C . VAL A 1 76 ? 18.537 -4.429 12.775 1.00 13.45 1538 VAL A C 1
ATOM 566 O O . VAL A 1 76 ? 19.024 -5.486 12.312 1.00 13.27 1538 VAL A O 1
ATOM 570 N N . ASP A 1 77 ? 19.232 -3.313 12.772 1.00 13.29 1539 ASP A N 1
ATOM 571 C CA . ASP A 1 77 ? 20.540 -3.217 12.202 1.00 13.42 1539 ASP A CA 1
ATOM 572 C C . ASP A 1 77 ? 21.605 -2.478 13.034 1.00 12.37 1539 ASP A C 1
ATOM 573 O O . ASP A 1 77 ? 22.677 -2.139 12.595 1.00 13.05 1539 ASP A O 1
ATOM 578 N N . ASN A 1 78 ? 21.292 -2.277 14.330 1.00 12.57 1540 ASN A N 1
ATOM 579 C CA . ASN A 1 78 ? 22.091 -1.461 15.187 1.00 12.38 1540 ASN A CA 1
ATOM 580 C C . ASN A 1 78 ? 21.813 -1.854 16.652 1.00 9.97 1540 ASN A C 1
ATOM 581 O O . ASN A 1 78 ? 20.790 -2.394 16.968 1.00 10.50 1540 ASN A O 1
ATOM 586 N N . LEU A 1 79 ? 22.793 -1.471 17.457 1.00 10.95 1541 LEU A N 1
ATOM 587 C CA . LEU A 1 79 ? 22.737 -1.550 18.910 1.00 10.55 1541 LEU A CA 1
ATOM 588 C C . LEU A 1 79 ? 23.699 -0.583 19.459 1.00 9.89 1541 LEU A C 1
ATOM 589 O O . LEU A 1 79 ? 24.798 -0.468 19.000 1.00 11.18 1541 LEU A O 1
ATOM 594 N N A SER A 1 80 ? 23.293 0.147 20.505 0.54 10.01 1542 SER A N 1
ATOM 595 N N B SER A 1 80 ? 23.290 0.108 20.530 0.46 9.60 1542 SER A N 1
ATOM 596 C CA A SER A 1 80 ? 24.218 1.010 21.225 0.54 10.02 1542 SER A CA 1
ATOM 597 C CA B SER A 1 80 ? 24.152 1.049 21.231 0.46 9.37 1542 SER A CA 1
ATOM 598 C C A SER A 1 80 ? 24.214 0.598 22.692 0.54 9.40 1542 SER A C 1
ATOM 599 C C B SER A 1 80 ? 24.201 0.627 22.704 0.46 9.09 1542 SER A C 1
ATOM 600 O O A SER A 1 80 ? 23.177 0.323 23.247 0.54 9.00 1542 SER A O 1
ATOM 601 O O B SER A 1 80 ? 23.171 0.363 23.281 0.46 8.85 1542 SER A O 1
ATOM 606 N N . VAL A 1 81 ? 25.408 0.588 23.288 1.00 9.44 1543 VAL A N 1
ATOM 607 C CA . VAL A 1 81 ? 25.577 0.130 24.676 1.00 9.21 1543 VAL A CA 1
ATOM 608 C C . VAL A 1 81 ? 26.468 1.074 25.423 1.00 8.35 1543 VAL A C 1
ATOM 609 O O . VAL A 1 81 ? 27.626 1.295 25.078 1.00 8.47 1543 VAL A O 1
ATOM 613 N N . GLY A 1 82 ? 25.931 1.602 26.506 1.00 8.26 1544 GLY A N 1
ATOM 614 C CA . GLY A 1 82 ? 26.680 2.458 27.408 1.00 8.09 1544 GLY A CA 1
ATOM 615 C C . GLY A 1 82 ? 27.310 1.628 28.508 1.00 8.66 1544 GLY A C 1
ATOM 616 O O . GLY A 1 82 ? 26.658 1.314 29.486 1.00 8.91 1544 GLY A O 1
ATOM 617 N N . PHE A 1 83 ? 28.556 1.275 28.339 1.00 8.67 1545 PHE A N 1
ATOM 618 C CA . PHE A 1 83 ? 29.265 0.561 29.387 1.00 9.20 1545 PHE A CA 1
ATOM 619 C C . PHE A 1 83 ? 29.608 1.473 30.542 1.00 8.69 1545 PHE A C 1
ATOM 620 O O . PHE A 1 83 ? 30.027 2.634 30.357 1.00 10.38 1545 PHE A O 1
ATOM 628 N N . HIS A 1 84 ? 29.570 0.932 31.756 1.00 8.99 1546 HIS A N 1
ATOM 629 C CA . HIS A 1 84 ? 29.951 1.610 32.958 1.00 9.31 1546 HIS A CA 1
ATOM 630 C C . HIS A 1 84 ? 31.141 0.917 33.595 1.00 10.49 1546 HIS A C 1
ATOM 631 O O . HIS A 1 84 ? 31.305 -0.251 33.427 1.00 10.37 1546 HIS A O 1
ATOM 638 N N A GLU A 1 85 ? 31.962 1.691 34.290 0.47 11.22 1547 GLU A N 1
ATOM 639 N N B GLU A 1 85 ? 31.949 1.666 34.310 0.53 11.63 1547 GLU A N 1
ATOM 640 C CA A GLU A 1 85 ? 33.165 1.164 34.972 0.47 12.01 1547 GLU A CA 1
ATOM 641 C CA B GLU A 1 85 ? 33.070 1.046 35.021 0.53 12.58 1547 GLU A CA 1
ATOM 642 C C A GLU A 1 85 ? 33.256 1.728 36.380 0.47 12.40 1547 GLU A C 1
ATOM 643 C C B GLU A 1 85 ? 33.309 1.713 36.347 0.53 12.73 1547 GLU A C 1
ATOM 644 O O A GLU A 1 85 ? 32.946 2.891 36.646 0.47 13.51 1547 GLU A O 1
ATOM 645 O O B GLU A 1 85 ? 33.202 2.928 36.506 0.53 13.63 1547 GLU A O 1
ATOM 656 N N . ASP A 1 86 ? 33.696 0.876 37.305 1.00 13.08 1548 ASP A N 1
ATOM 657 C CA . ASP A 1 86 ? 34.171 1.303 38.618 1.00 12.83 1548 ASP A CA 1
ATOM 658 C C . ASP A 1 86 ? 35.267 0.264 39.026 1.00 13.70 1548 ASP A C 1
ATOM 659 O O . ASP A 1 86 ? 35.713 -0.488 38.181 1.00 13.43 1548 ASP A O 1
ATOM 664 N N A HIS A 1 87 ? 35.676 0.228 40.292 0.49 15.59 1549 HIS A N 1
ATOM 665 N N B HIS A 1 87 ? 35.676 0.239 40.295 0.51 15.39 1549 HIS A N 1
ATOM 666 C CA A HIS A 1 87 ? 36.728 -0.710 40.687 0.49 17.16 1549 HIS A CA 1
ATOM 667 C CA B HIS A 1 87 ? 36.709 -0.711 40.714 0.51 17.05 1549 HIS A CA 1
ATOM 668 C C A HIS A 1 87 ? 36.315 -2.177 40.518 0.49 16.35 1549 HIS A C 1
ATOM 669 C C B HIS A 1 87 ? 36.308 -2.156 40.406 0.51 16.14 1549 HIS A C 1
ATOM 670 O O A HIS A 1 87 ? 37.166 -3.049 40.398 0.49 17.32 1549 HIS A O 1
ATOM 671 O O B HIS A 1 87 ? 37.156 -2.977 40.052 0.51 16.77 1549 HIS A O 1
ATOM 684 N N . GLY A 1 88 ? 35.009 -2.446 40.518 1.00 14.64 1550 GLY A N 1
ATOM 685 C CA . GLY A 1 88 ? 34.509 -3.791 40.399 1.00 13.24 1550 GLY A CA 1
ATOM 686 C C . GLY A 1 88 ? 33.953 -4.331 39.099 1.00 11.05 1550 GLY A C 1
ATOM 687 O O . GLY A 1 88 ? 33.893 -5.521 38.902 1.00 13.12 1550 GLY A O 1
ATOM 688 N N . VAL A 1 89 ? 33.602 -3.399 38.168 1.00 10.82 1551 VAL A N 1
ATOM 689 C CA . VAL A 1 89 ? 33.019 -3.761 36.923 1.00 10.21 1551 VAL A CA 1
ATOM 690 C C . VAL A 1 89 ? 33.539 -2.903 35.791 1.00 9.99 1551 VAL A C 1
ATOM 691 O O . VAL A 1 89 ? 34.103 -1.827 36.062 1.00 11.05 1551 VAL A O 1
ATOM 695 N N . GLY A 1 90 ? 33.286 -3.328 34.571 1.00 10.54 1552 GLY A N 1
ATOM 696 C CA . GLY A 1 90 ? 33.577 -2.511 33.396 1.00 10.72 1552 GLY A CA 1
ATOM 697 C C . GLY A 1 90 ? 33.128 -3.146 32.131 1.00 10.66 1552 GLY A C 1
ATOM 698 O O . GLY A 1 90 ? 32.347 -4.091 32.107 1.00 12.28 1552 GLY A O 1
ATOM 699 N N . ALA A 1 91 ? 33.600 -2.600 31.001 1.00 10.82 1553 ALA A N 1
ATOM 700 C CA . ALA A 1 91 ? 33.324 -3.188 29.688 1.00 11.36 1553 ALA A CA 1
ATOM 701 C C . ALA A 1 91 ? 33.860 -4.633 29.650 1.00 11.99 1553 ALA A C 1
ATOM 702 O O . ALA A 1 91 ? 34.822 -4.967 30.357 1.00 14.72 1553 ALA A O 1
ATOM 704 N N . PRO A 1 92 ? 33.268 -5.478 28.824 1.00 12.50 1554 PRO A N 1
ATOM 705 C CA . PRO A 1 92 ? 33.720 -6.884 28.765 1.00 12.34 1554 PRO A CA 1
ATOM 706 C C . PRO A 1 92 ? 34.994 -7.014 27.926 1.00 14.43 1554 PRO A C 1
ATOM 707 O O . PRO A 1 92 ? 35.294 -6.148 27.115 1.00 15.16 1554 PRO A O 1
ATOM 711 N N . LYS A 1 93 ? 35.715 -8.100 28.126 1.00 15.19 1555 LYS A N 1
ATOM 712 C CA . LYS A 1 93 ? 36.883 -8.332 27.275 1.00 15.26 1555 LYS A CA 1
ATOM 713 C C . LYS A 1 93 ? 36.510 -8.939 25.930 1.00 16.46 1555 LYS A C 1
ATOM 714 O O . LYS A 1 93 ? 37.305 -8.840 25.007 1.00 17.54 1555 LYS A O 1
ATOM 720 N N . SER A 1 94 ? 35.374 -9.599 25.791 1.00 15.01 1556 SER A N 1
ATOM 721 C CA . SER A 1 94 ? 34.955 -10.153 24.544 1.00 14.67 1556 SER A CA 1
ATOM 722 C C . SER A 1 94 ? 33.436 -10.184 24.522 1.00 13.21 1556 SER A C 1
ATOM 723 O O . SER A 1 94 ? 32.809 -10.132 25.591 1.00 13.56 1556 SER A O 1
ATOM 726 N N . TYR A 1 95 ? 32.854 -10.232 23.344 1.00 13.54 1557 TYR A N 1
ATOM 727 C CA . TYR A 1 95 ? 31.399 -10.275 23.179 1.00 12.83 1557 TYR A CA 1
ATOM 728 C C . TYR A 1 95 ? 30.989 -10.800 21.835 1.00 13.31 1557 TYR A C 1
ATOM 729 O O . TYR A 1 95 ? 31.784 -10.860 20.876 1.00 14.99 1557 TYR A O 1
ATOM 738 N N . VAL A 1 96 ? 29.758 -11.206 21.736 1.00 13.46 1558 VAL A N 1
ATOM 739 C CA . VAL A 1 96 ? 29.128 -11.586 20.504 1.00 13.20 1558 VAL A CA 1
ATOM 740 C C . VAL A 1 96 ? 27.740 -10.972 20.523 1.00 13.52 1558 VAL A C 1
ATOM 741 O O . VAL A 1 96 ? 27.014 -11.077 21.514 1.00 12.90 1558 VAL A O 1
ATOM 745 N N . ILE A 1 97 ? 27.350 -10.336 19.430 1.00 12.33 1559 ILE A N 1
ATOM 746 C CA . ILE A 1 97 ? 25.985 -9.860 19.257 1.00 11.82 1559 ILE A CA 1
ATOM 747 C C . ILE A 1 97 ? 25.186 -10.847 18.411 1.00 12.30 1559 ILE A C 1
ATOM 748 O O . ILE A 1 97 ? 25.648 -11.278 17.315 1.00 11.86 1559 ILE A O 1
ATOM 753 N N A GLU A 1 98 ? 24.016 -11.224 18.892 0.50 12.02 1560 GLU A N 1
ATOM 754 N N B GLU A 1 98 ? 24.029 -11.252 18.877 0.50 11.91 1560 GLU A N 1
ATOM 755 C CA A GLU A 1 98 ? 23.224 -12.334 18.362 0.50 12.45 1560 GLU A CA 1
ATOM 756 C CA B GLU A 1 98 ? 23.278 -12.304 18.217 0.50 12.32 1560 GLU A CA 1
ATOM 757 C C A GLU A 1 98 ? 21.791 -11.951 18.206 0.50 12.84 1560 GLU A C 1
ATOM 758 C C B GLU A 1 98 ? 21.800 -12.014 18.231 0.50 12.73 1560 GLU A C 1
ATOM 759 O O A GLU A 1 98 ? 21.317 -11.079 18.938 0.50 13.19 1560 GLU A O 1
ATOM 760 O O B GLU A 1 98 ? 21.312 -11.259 19.074 0.50 12.79 1560 GLU A O 1
ATOM 771 N N . TYR A 1 99 ? 21.065 -12.625 17.308 1.00 12.43 1561 TYR A N 1
ATOM 772 C CA . TYR A 1 99 ? 19.673 -12.422 17.108 1.00 12.35 1561 TYR A CA 1
ATOM 773 C C . TYR A 1 99 ? 18.886 -13.704 17.138 1.00 12.13 1561 TYR A C 1
ATOM 774 O O . TYR A 1 99 ? 19.447 -14.787 16.786 1.00 12.85 1561 TYR A O 1
ATOM 783 N N . TYR A 1 100 ? 17.639 -13.612 17.538 1.00 11.99 1562 TYR A N 1
ATOM 784 C CA . TYR A 1 100 ? 16.817 -14.756 17.803 1.00 12.81 1562 TYR A CA 1
ATOM 785 C C . TYR A 1 100 ? 16.247 -15.271 16.464 1.00 15.07 1562 TYR A C 1
ATOM 786 O O . TYR A 1 100 ? 15.624 -14.533 15.689 1.00 13.96 1562 TYR A O 1
ATOM 795 N N . VAL A 1 101 ? 16.382 -16.591 16.279 1.00 15.65 1563 VAL A N 1
ATOM 796 C CA . VAL A 1 101 ? 15.921 -17.293 15.078 1.00 17.01 1563 VAL A CA 1
ATOM 797 C C . VAL A 1 101 ? 15.080 -18.507 15.395 1.00 18.77 1563 VAL A C 1
ATOM 798 O O . VAL A 1 101 ? 14.627 -19.239 14.477 1.00 18.98 1563 VAL A O 1
ATOM 802 N N . GLY A 1 102 ? 14.758 -18.754 16.657 1.00 17.57 1564 GLY A N 1
ATOM 803 C CA . GLY A 1 102 ? 13.929 -19.906 16.991 1.00 19.59 1564 GLY A CA 1
ATOM 804 C C . GLY A 1 102 ? 12.586 -19.868 16.306 1.00 21.82 1564 GLY A C 1
ATOM 805 O O . GLY A 1 102 ? 11.972 -18.809 16.152 1.00 19.76 1564 GLY A O 1
ATOM 806 N N . LYS A 1 103 ? 12.092 -21.031 15.901 1.00 22.10 1565 LYS A N 1
ATOM 807 C CA . LYS A 1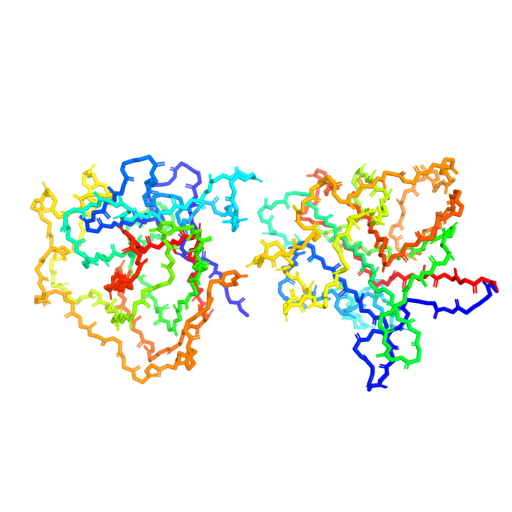 103 ? 10.731 -21.145 15.432 1.00 25.12 1565 LYS A CA 1
ATOM 808 C C . LYS A 1 103 ? 9.691 -20.988 16.526 1.00 22.65 1565 LYS A C 1
ATOM 809 O O . LYS A 1 103 ? 8.580 -20.553 16.270 1.00 26.41 1565 LYS A O 1
ATOM 815 N N . THR A 1 104 ? 10.063 -21.259 17.780 1.00 22.05 1566 THR A N 1
ATOM 816 C CA . THR A 1 104 ? 9.138 -21.038 18.866 1.00 22.01 1566 THR A CA 1
ATOM 817 C C . THR A 1 104 ? 9.068 -19.527 19.141 1.00 20.87 1566 THR A C 1
ATOM 818 O O . THR A 1 104 ? 10.091 -18.894 19.291 1.00 20.91 1566 THR A O 1
ATOM 822 N N . VAL A 1 105 ? 7.889 -18.976 19.128 1.00 21.81 1567 VAL A N 1
ATOM 823 C CA . VAL A 1 105 ? 7.669 -17.598 19.499 1.00 21.29 1567 VAL A CA 1
ATOM 824 C C . VAL A 1 105 ? 8.075 -17.439 20.995 1.00 19.91 1567 VAL A C 1
ATOM 825 O O . VAL A 1 105 ? 7.544 -18.133 21.846 1.00 22.06 1567 VAL A O 1
ATOM 829 N N . PRO A 1 106 ? 9.029 -16.551 21.295 1.00 18.94 1568 PRO A N 1
ATOM 830 C CA . PRO A 1 106 ? 9.430 -16.376 22.699 1.00 17.27 1568 PRO A CA 1
ATOM 831 C C . PRO A 1 106 ? 8.354 -15.802 23.541 1.00 18.04 1568 PRO A C 1
ATOM 832 O O . PRO A 1 106 ? 7.523 -15.051 23.042 1.00 21.04 1568 PRO A O 1
ATOM 836 N N . THR A 1 107 ? 8.313 -16.200 24.805 1.00 17.93 1569 THR A N 1
ATOM 837 C CA . THR A 1 107 ? 7.443 -15.618 25.826 1.00 20.38 1569 THR A CA 1
ATOM 838 C C . THR A 1 107 ? 8.302 -14.618 26.614 1.00 15.93 1569 THR A C 1
ATOM 839 O O . THR A 1 107 ? 9.524 -14.689 26.579 1.00 16.45 1569 THR A O 1
ATOM 843 N N . ALA A 1 108 ? 7.651 -13.706 27.318 1.00 16.24 1570 ALA A N 1
ATOM 844 C CA . ALA A 1 108 ? 8.388 -12.872 28.257 1.00 14.71 1570 ALA A CA 1
ATOM 845 C C . ALA A 1 108 ? 8.884 -13.823 29.361 1.00 14.23 1570 ALA A C 1
ATOM 846 O O . ALA A 1 108 ? 8.076 -14.532 29.991 1.00 14.94 1570 ALA A O 1
ATOM 848 N N . PRO A 1 109 ? 10.200 -13.751 29.683 1.00 13.52 1571 PRO A N 1
ATOM 849 C CA . PRO A 1 109 ? 10.681 -14.514 30.836 1.00 13.11 1571 PRO A CA 1
ATOM 850 C C . PRO A 1 109 ? 9.925 -14.156 32.118 1.00 12.19 1571 PRO A C 1
ATOM 851 O O . PRO A 1 109 ? 9.468 -13.044 32.346 1.00 13.87 1571 PRO A O 1
ATOM 855 N N . LYS A 1 110 ? 9.741 -15.150 32.976 1.00 11.49 1572 LYS A N 1
ATOM 856 C CA . LYS A 1 110 ? 9.110 -14.925 34.255 1.00 12.18 1572 LYS A CA 1
ATOM 857 C C . LYS A 1 110 ? 9.961 -14.077 35.177 1.00 11.40 1572 LYS A C 1
ATOM 858 O O . LYS A 1 110 ? 9.446 -13.280 35.991 1.00 12.72 1572 LYS A O 1
ATOM 864 N N A ASN A 1 111 ? 11.279 -14.230 35.042 0.52 10.43 1573 ASN A N 1
ATOM 865 N N B ASN A 1 111 ? 11.284 -14.213 35.041 0.48 10.33 1573 ASN A N 1
ATOM 866 C CA A ASN A 1 111 ? 12.225 -13.469 35.839 0.52 9.83 1573 ASN A CA 1
ATOM 867 C CA B ASN A 1 111 ? 12.243 -13.502 35.886 0.48 9.64 1573 ASN A CA 1
ATOM 868 C C A ASN A 1 111 ? 13.298 -12.943 34.895 0.52 9.24 1573 ASN A C 1
ATOM 869 C C B ASN A 1 111 ? 13.314 -12.937 34.928 0.48 9.17 1573 ASN A C 1
ATOM 870 O O A ASN A 1 111 ? 14.346 -13.557 34.704 0.52 8.94 1573 ASN A O 1
ATOM 871 O O B ASN A 1 111 ? 14.383 -13.524 34.761 0.48 8.85 1573 ASN A O 1
ATOM 880 N N . PRO A 1 112 ? 13.034 -11.802 34.245 1.00 9.43 1574 PRO A N 1
ATOM 881 C CA . PRO A 1 112 ? 13.873 -11.335 33.126 1.00 9.74 1574 PRO A CA 1
ATOM 882 C C . PRO A 1 112 ? 15.315 -11.027 33.438 1.00 9.04 1574 PRO A C 1
ATOM 883 O O . PRO A 1 112 ? 16.121 -11.155 32.550 1.00 9.16 1574 PRO A O 1
ATOM 887 N N . SER A 1 113 ? 15.665 -10.750 34.696 1.00 8.41 1575 SER A N 1
ATOM 888 C CA . SER A 1 113 ? 17.061 -10.514 35.060 1.00 7.93 1575 SER A CA 1
ATOM 889 C C . SER A 1 113 ? 17.839 -11.848 35.194 1.00 8.17 1575 SER A C 1
ATOM 890 O O . SER A 1 113 ? 19.047 -11.787 35.376 1.00 8.92 1575 SER A O 1
ATOM 893 N N . PHE A 1 114 ? 17.110 -12.947 35.190 1.00 8.53 1576 PHE A N 1
ATOM 894 C CA . PHE A 1 114 ? 17.727 -14.252 35.511 1.00 8.29 1576 PHE A CA 1
ATOM 895 C C . PHE A 1 114 ? 17.231 -15.337 34.591 1.00 8.63 1576 PHE A C 1
ATOM 896 O O . PHE A 1 114 ? 16.764 -16.402 35.011 1.00 8.06 1576 PHE A O 1
ATOM 904 N N . VAL A 1 115 ? 17.264 -15.123 33.275 1.00 9.19 1577 VAL A N 1
ATOM 905 C CA . VAL A 1 115 ? 16.645 -16.030 32.330 1.00 8.88 1577 VAL A CA 1
ATOM 906 C C . VAL A 1 115 ? 17.297 -17.423 32.421 1.00 10.09 1577 VAL A C 1
ATOM 907 O O . VAL A 1 115 ? 16.655 -18.425 32.226 1.00 9.47 1577 VAL A O 1
ATOM 911 N N . GLY A 1 116 ? 18.564 -17.447 32.746 1.00 9.54 1578 GLY A N 1
ATOM 912 C CA . GLY A 1 116 ? 19.237 -18.746 32.887 1.00 11.47 1578 GLY A CA 1
ATOM 913 C C . GLY A 1 116 ? 18.720 -19.628 33.974 1.00 11.49 1578 GLY A C 1
ATOM 914 O O . GLY A 1 116 ? 19.073 -20.829 33.988 1.00 12.80 1578 GLY A O 1
ATOM 915 N N . ASN A 1 117 ? 17.955 -19.091 34.911 1.00 11.22 1579 ASN A N 1
ATOM 916 C CA . ASN A 1 117 ? 17.341 -19.858 36.016 1.00 10.83 1579 ASN A CA 1
ATOM 917 C C . ASN A 1 117 ? 15.947 -20.342 35.740 1.00 10.31 1579 ASN A C 1
ATOM 918 O O . ASN A 1 117 ? 15.276 -20.848 36.659 1.00 10.96 1579 ASN A O 1
ATOM 923 N N . GLU A 1 118 ? 15.485 -20.296 34.493 1.00 11.08 1580 GLU A N 1
ATOM 924 C CA . GLU A 1 118 ? 14.158 -20.803 34.117 1.00 11.43 1580 GLU A CA 1
ATOM 925 C C . GLU A 1 118 ? 14.244 -21.483 32.759 1.00 12.84 1580 GLU A C 1
ATOM 926 O O . GLU A 1 118 ? 15.197 -21.260 32.048 1.00 14.09 1580 GLU A O 1
ATOM 932 N N A ASP A 1 119 ? 13.24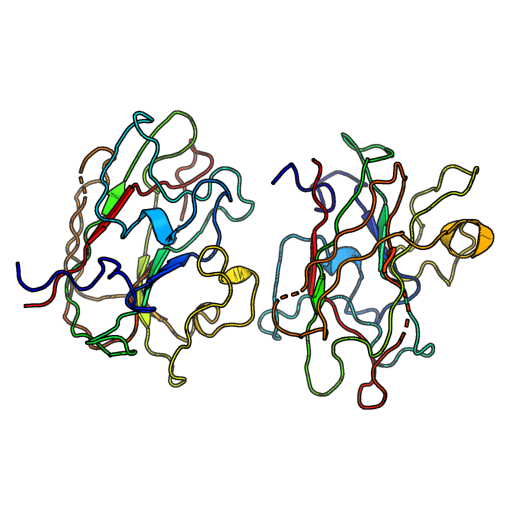4 -22.300 32.442 0.54 14.21 1581 ASP A N 1
ATOM 933 N N B ASP A 1 119 ? 13.266 -22.323 32.441 0.46 14.66 1581 ASP A N 1
ATOM 934 C CA A ASP A 1 119 ? 13.126 -22.922 31.132 0.54 14.99 1581 ASP A CA 1
ATOM 935 C CA B ASP A 1 119 ? 13.202 -22.987 31.149 0.46 16.08 1581 ASP A CA 1
ATOM 936 C C A ASP A 1 119 ? 12.640 -21.897 30.154 0.54 14.96 1581 ASP A C 1
ATOM 937 C C B ASP A 1 119 ? 12.644 -21.993 30.133 0.46 15.45 1581 ASP A C 1
ATOM 938 O O A ASP A 1 119 ? 11.540 -21.379 30.270 0.54 15.59 1581 ASP A O 1
ATOM 939 O O B ASP A 1 119 ? 11.497 -21.583 30.217 0.46 15.89 1581 ASP A O 1
ATOM 948 N N . HIS A 1 120 ? 13.496 -21.586 29.199 1.00 13.74 1582 HIS A N 1
ATOM 949 C CA . HIS A 1 120 ? 13.153 -20.564 28.218 1.00 13.16 1582 HIS A CA 1
ATOM 950 C C . HIS A 1 120 ? 13.949 -20.794 26.955 1.00 12.33 1582 HIS A C 1
ATOM 951 O O . HIS A 1 120 ? 15.127 -21.071 27.004 1.00 13.05 1582 HIS A O 1
ATOM 958 N N . VAL A 1 121 ? 13.287 -20.493 25.823 1.00 13.69 1583 VAL A N 1
ATOM 959 C CA . VAL A 1 121 ? 13.919 -20.607 24.495 1.00 13.24 1583 VAL A CA 1
ATOM 960 C C . VAL A 1 121 ? 15.209 -19.840 24.384 1.00 12.62 1583 VAL A C 1
ATOM 961 O O . VAL A 1 121 ? 16.136 -20.192 23.648 1.00 12.94 1583 VAL A O 1
ATOM 965 N N . PHE A 1 122 ? 15.323 -18.753 25.127 1.00 11.86 1584 PHE A N 1
ATOM 966 C CA . PHE A 1 122 ? 16.539 -17.985 25.039 1.00 11.62 1584 PHE A CA 1
ATOM 967 C C . PHE A 1 122 ? 17.786 -18.725 25.513 1.00 12.17 1584 PHE A C 1
ATOM 968 O O . PHE A 1 122 ? 18.871 -18.363 25.140 1.00 11.97 1584 PHE A O 1
ATOM 976 N N . ASN A 1 123 ? 17.611 -19.741 26.361 1.00 12.48 1585 ASN A N 1
ATOM 977 C CA . ASN A 1 123 ? 18.744 -20.473 26.873 1.00 13.39 1585 ASN A CA 1
ATOM 978 C C . ASN A 1 123 ? 19.295 -21.511 25.886 1.00 14.89 1585 ASN A C 1
ATOM 979 O O . ASN A 1 123 ? 20.350 -22.091 26.190 1.00 18.92 1585 ASN A O 1
ATOM 984 N N . ASP A 1 124 ? 18.574 -21.789 24.817 1.00 14.55 1586 ASP A N 1
ATOM 985 C CA . ASP A 1 124 ? 19.028 -22.779 23.779 1.00 15.05 1586 ASP A CA 1
ATOM 986 C C . ASP A 1 124 ? 19.834 -22.049 22.726 1.00 15.78 1586 ASP A C 1
ATOM 987 O O . ASP A 1 124 ? 19.272 -21.216 21.981 1.00 15.08 1586 ASP A O 1
ATOM 992 N N . SER A 1 125 ? 21.110 -22.361 22.621 1.00 15.61 1587 SER A N 1
ATOM 993 C CA . SER A 1 125 ? 21.989 -21.705 21.642 1.00 18.29 1587 SER A CA 1
ATOM 994 C C . SER A 1 125 ? 21.532 -21.966 20.193 1.00 16.88 1587 SER A C 1
ATOM 995 O O . SER A 1 125 ? 21.820 -21.095 19.333 1.00 16.89 1587 SER A O 1
ATOM 998 N N . ALA A 1 126 ? 20.772 -23.028 19.904 1.00 17.89 1588 ALA A N 1
ATOM 999 C CA . ALA A 1 126 ? 20.210 -23.216 18.552 1.00 17.28 1588 ALA A CA 1
ATOM 1000 C C . ALA A 1 126 ? 19.232 -22.125 18.130 1.00 17.27 1588 ALA A C 1
ATOM 1001 O O . ALA A 1 126 ? 18.859 -21.993 16.956 1.00 18.25 1588 ALA A O 1
ATOM 1003 N N . ASN A 1 127 ? 18.765 -21.332 19.098 1.00 13.95 1589 ASN A N 1
ATOM 1004 C CA . ASN A 1 127 ? 17.795 -20.312 18.797 1.00 15.12 1589 ASN A CA 1
ATOM 1005 C C . ASN A 1 127 ? 18.408 -18.937 18.489 1.00 13.70 1589 ASN A C 1
ATOM 1006 O O . ASN A 1 127 ? 17.620 -18.001 18.281 1.00 13.08 1589 ASN A O 1
ATOM 1011 N N . TRP A 1 128 ? 19.723 -18.865 18.472 1.00 13.50 1590 TRP A N 1
ATOM 1012 C CA . TRP A 1 128 ? 20.468 -17.664 18.204 1.00 13.53 1590 TRP A CA 1
ATOM 1013 C C . TRP A 1 128 ? 21.443 -17.825 17.040 1.00 16.86 1590 TRP A C 1
ATOM 1014 O O . TRP A 1 128 ? 22.056 -18.889 16.874 1.00 15.27 1590 TRP A O 1
ATOM 1025 N N . LYS A 1 129 ? 21.587 -16.752 16.254 1.00 15.67 1591 LYS A N 1
ATOM 1026 C CA . LYS A 1 129 ? 22.698 -16.674 15.335 1.00 17.18 1591 LYS A CA 1
ATOM 1027 C C . LYS A 1 129 ? 23.434 -15.369 15.508 1.00 15.52 1591 LYS A C 1
ATOM 1028 O O . LYS A 1 129 ? 22.790 -14.354 15.955 1.00 14.26 1591 LYS A O 1
ATOM 1034 N N . PRO A 1 130 ? 24.721 -15.331 15.184 1.00 14.69 1592 PRO A N 1
ATOM 1035 C CA . PRO A 1 130 ? 25.453 -14.087 15.279 1.00 14.18 1592 PRO A CA 1
ATOM 1036 C C . PRO A 1 130 ? 25.106 -13.102 14.179 1.00 15.06 1592 PRO A C 1
ATOM 1037 O O . PRO A 1 130 ? 24.788 -13.515 13.088 1.00 14.80 1592 PRO A O 1
ATOM 1041 N N . VAL A 1 131 ? 25.075 -11.811 14.501 1.00 13.01 1593 VAL A N 1
ATOM 1042 C CA . VAL A 1 131 ? 24.892 -10.812 13.485 1.00 13.70 1593 VAL A CA 1
ATOM 1043 C C . VAL A 1 131 ? 26.068 -10.899 12.465 1.00 14.61 1593 VAL A C 1
ATOM 1044 O O . VAL A 1 131 ? 27.161 -11.343 12.762 1.00 14.77 1593 VAL A O 1
ATOM 1048 N N . THR A 1 132 ? 25.798 -10.435 11.249 1.00 15.68 1594 THR A N 1
ATOM 1049 C CA . THR A 1 132 ? 26.831 -10.456 10.200 1.00 16.20 1594 THR A CA 1
ATOM 1050 C C . THR A 1 132 ? 27.289 -9.065 9.807 1.00 15.03 1594 THR A C 1
ATOM 1051 O O . THR A 1 132 ? 26.543 -8.115 9.924 1.00 13.83 1594 THR A O 1
ATOM 1055 N N . ASN A 1 133 ? 28.521 -8.975 9.357 1.00 14.20 1595 ASN A N 1
ATOM 1056 C CA . ASN A 1 133 ? 29.148 -7.740 8.961 1.00 15.53 1595 ASN A CA 1
ATOM 1057 C C . ASN A 1 133 ? 29.027 -6.650 10.023 1.00 14.93 1595 ASN A C 1
ATOM 1058 O O . ASN A 1 133 ? 28.643 -5.500 9.795 1.00 18.11 1595 ASN A O 1
ATOM 1063 N N . LEU A 1 134 ? 29.371 -7.090 11.201 1.00 14.58 1596 LEU A N 1
ATOM 1064 C CA . LEU A 1 134 ? 29.457 -6.201 12.337 1.00 15.25 1596 LEU A CA 1
ATOM 1065 C C . LEU A 1 134 ? 30.452 -5.093 12.129 1.00 14.99 1596 LEU A C 1
ATOM 1066 O O . LEU A 1 134 ? 31.613 -5.318 11.771 1.00 16.82 1596 LEU A O 1
ATOM 1071 N N . LYS A 1 135 ? 30.010 -3.888 12.444 1.00 16.11 1597 LYS A N 1
ATOM 1072 C CA . LYS A 1 135 ? 30.880 -2.766 12.590 1.00 16.83 1597 LYS A CA 1
ATOM 1073 C C . LYS A 1 135 ? 30.774 -2.367 14.069 1.00 17.26 1597 LYS A C 1
ATOM 1074 O O . LYS A 1 135 ? 29.675 -2.177 14.555 1.00 17.79 1597 LYS A O 1
ATOM 1080 N N . ALA A 1 136 ? 31.919 -2.255 14.692 1.00 18.77 1598 ALA A N 1
ATOM 1081 C CA . ALA A 1 136 ? 31.994 -2.052 16.159 1.00 18.91 1598 ALA A CA 1
ATOM 1082 C C . ALA A 1 136 ? 33.138 -1.121 16.424 1.00 20.06 1598 ALA A C 1
ATOM 1083 O O . ALA A 1 136 ? 34.072 -0.996 15.625 1.00 21.23 1598 ALA A O 1
ATOM 1085 N N . PRO A 1 137 ? 33.150 -0.509 17.606 1.00 20.37 1599 PRO A N 1
ATOM 1086 C CA . PRO A 1 137 ? 34.352 0.166 18.004 1.00 17.89 1599 PRO A CA 1
ATOM 1087 C C . PRO A 1 137 ? 35.577 -0.735 18.048 1.00 20.77 1599 PRO A C 1
ATOM 1088 O O . PRO A 1 137 ? 35.491 -1.900 18.388 1.00 20.13 1599 PRO A O 1
ATOM 1092 N N . ALA A 1 138 ? 36.758 -0.178 17.756 1.00 22.37 1600 ALA A N 1
ATOM 1093 C CA . ALA A 1 138 ? 37.996 -0.978 17.796 1.00 26.47 1600 ALA A CA 1
ATOM 1094 C C . ALA A 1 138 ? 38.323 -1.407 19.207 1.00 23.35 1600 ALA A C 1
ATOM 1095 O O . ALA A 1 138 ? 38.875 -2.482 19.444 1.00 24.94 1600 ALA A O 1
ATOM 1097 N N . GLN A 1 139 ? 37.929 -0.581 20.184 1.00 21.50 1601 GLN A N 1
ATOM 1098 C CA . GLN A 1 139 ? 37.929 -1.000 21.580 1.00 21.74 1601 GLN A CA 1
ATOM 1099 C C . GLN A 1 139 ? 36.722 -0.438 22.283 1.00 18.21 1601 GLN A C 1
ATOM 1100 O O . GLN A 1 139 ? 36.379 0.730 22.132 1.00 18.73 1601 GLN A O 1
ATOM 1106 N N . LEU A 1 140 ? 36.089 -1.269 23.089 1.00 15.58 1602 LEU A N 1
ATOM 1107 C CA . LEU A 1 140 ? 34.969 -0.799 23.895 1.00 15.07 1602 LEU A CA 1
ATOM 1108 C C . LEU A 1 140 ? 35.469 0.173 24.925 1.00 16.61 1602 LEU A C 1
ATOM 1109 O O . LEU A 1 140 ? 36.568 0.004 25.503 1.00 18.47 1602 LEU A O 1
ATOM 1114 N N . LYS A 1 141 ? 34.643 1.184 25.219 1.00 16.27 1603 LYS A N 1
ATOM 1115 C CA . LYS A 1 141 ? 34.977 2.189 26.181 1.00 18.06 1603 LYS A CA 1
ATOM 1116 C C . LYS A 1 141 ? 33.829 2.392 27.174 1.00 15.13 1603 LYS A C 1
ATOM 1117 O O . LYS A 1 141 ? 32.660 2.5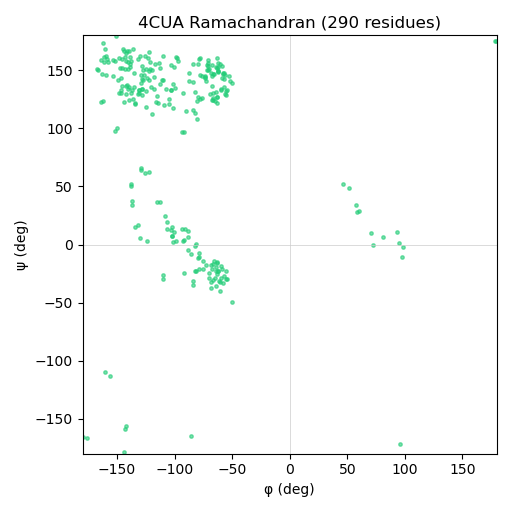52 26.810 1.00 15.76 1603 LYS A O 1
ATOM 1123 N N . ALA A 1 142 ? 34.151 2.376 28.447 1.00 13.32 1604 ALA A N 1
ATOM 1124 C CA . ALA A 1 142 ? 33.203 2.803 29.414 1.00 13.12 1604 ALA A CA 1
ATOM 1125 C C . ALA A 1 142 ? 33.065 4.295 29.313 1.00 12.67 1604 ALA A C 1
ATOM 1126 O O . ALA A 1 142 ? 33.974 5.000 28.883 1.00 13.04 1604 ALA A O 1
ATOM 1128 N N . GLY A 1 143 ? 31.908 4.795 29.732 1.00 11.48 1605 GLY A N 1
ATOM 1129 C CA . GLY A 1 143 ? 31.674 6.234 29.832 1.00 10.79 1605 GLY A CA 1
ATOM 1130 C C . GLY A 1 143 ? 31.046 6.890 28.611 1.00 10.02 1605 GLY A C 1
ATOM 1131 O O . GLY A 1 143 ? 30.986 8.100 28.541 1.00 10.52 1605 GLY A O 1
ATOM 1132 N N . GLU A 1 144 ? 30.565 6.096 27.672 1.00 10.41 1606 GLU A N 1
ATOM 1133 C CA . GLU A 1 144 ? 29.901 6.604 26.501 1.00 10.59 1606 GLU A CA 1
ATOM 1134 C C . GLU A 1 144 ? 29.068 5.512 25.894 1.00 10.81 1606 GLU A C 1
ATOM 1135 O O . GLU A 1 144 ? 29.281 4.324 26.214 1.00 10.52 1606 GLU A O 1
ATOM 1149 N N . ASN A 1 146 ? 28.455 3.061 23.124 1.00 10.50 1608 ASN A N 1
ATOM 1150 C CA . ASN A 1 146 ? 29.303 2.366 22.127 1.00 11.65 1608 ASN A CA 1
ATOM 1151 C C . ASN A 1 146 ? 28.376 1.863 21.051 1.00 11.07 1608 ASN A C 1
ATOM 1152 O O . ASN A 1 146 ? 27.439 1.137 21.317 1.00 11.14 1608 ASN A O 1
ATOM 1157 N N . HIS A 1 147 ? 28.627 2.249 19.797 1.00 11.62 1609 HIS A N 1
ATOM 1158 C CA . HIS A 1 147 ? 27.688 1.974 18.719 1.00 12.19 1609 HIS A CA 1
ATOM 1159 C C . HIS A 1 147 ? 28.132 0.816 17.835 1.00 12.19 1609 HIS A C 1
ATOM 1160 O O . HIS A 1 147 ? 29.285 0.753 17.460 1.00 14.75 1609 HIS A O 1
ATOM 1167 N N . PHE A 1 148 ? 27.196 -0.064 17.576 1.00 12.34 1610 PHE A N 1
ATOM 1168 C CA . PHE A 1 148 ? 27.332 -1.243 16.730 1.00 13.57 1610 PHE A CA 1
ATOM 1169 C C . PHE A 1 148 ? 26.314 -1.206 15.607 1.00 13.46 1610 PHE A C 1
ATOM 1170 O O . PHE A 1 148 ? 25.204 -0.724 15.768 1.00 14.00 1610 PHE A O 1
ATOM 1178 N N . SER A 1 149 ? 26.743 -1.658 14.410 1.00 16.53 1611 SER A N 1
ATOM 1179 C CA . SER A 1 149 ? 25.839 -1.799 13.288 1.00 15.64 1611 SER A CA 1
ATOM 1180 C C . SER A 1 149 ? 26.186 -3.109 12.570 1.00 12.38 1611 SER A C 1
ATOM 1181 O O . SER A 1 149 ? 27.309 -3.599 12.692 1.00 15.05 1611 SER A O 1
ATOM 1184 N N . PHE A 1 150 ? 25.183 -3.651 11.939 1.00 12.00 1612 PHE A N 1
ATOM 1185 C CA . PHE A 1 150 ? 25.260 -4.977 11.342 1.00 12.63 1612 PHE A CA 1
ATOM 1186 C C . PHE A 1 150 ? 24.164 -5.126 10.316 1.00 13.01 1612 PHE A C 1
ATOM 1187 O O . PHE A 1 150 ? 23.251 -4.297 10.141 1.00 12.39 1612 PHE A O 1
ATOM 1195 N N . ASP A 1 151 ? 24.261 -6.203 9.523 1.00 14.27 1613 ASP A N 1
ATOM 1196 C CA . ASP A 1 151 ? 23.239 -6.435 8.539 1.00 14.80 1613 ASP A CA 1
ATOM 1197 C C . ASP A 1 151 ? 21.845 -6.528 9.162 1.00 14.41 1613 ASP A C 1
ATOM 1198 O O . ASP A 1 151 ? 21.635 -7.195 10.164 1.00 12.79 1613 ASP A O 1
ATOM 1203 N N . LYS A 1 152 ? 20.856 -5.893 8.575 1.00 14.47 1614 LYS A N 1
ATOM 1204 C CA . LYS A 1 152 ? 19.534 -5.951 9.026 1.00 15.91 1614 LYS A CA 1
ATOM 1205 C C . LYS A 1 152 ? 18.963 -7.371 9.160 1.00 17.25 1614 LYS A C 1
ATOM 1206 O O . LYS A 1 152 ? 19.159 -8.202 8.234 1.00 17.53 1614 LYS A O 1
ATOM 1212 N N . VAL A 1 153 ? 18.337 -7.667 10.295 1.00 16.35 1615 VAL A N 1
ATOM 1213 C CA . VAL A 1 153 ? 17.604 -8.900 10.581 1.00 15.43 1615 VAL A CA 1
ATOM 1214 C C . VAL A 1 153 ? 16.210 -8.587 11.111 1.00 16.64 1615 VAL A C 1
ATOM 1215 O O . VAL A 1 153 ? 15.996 -7.571 11.814 1.00 17.18 1615 VAL A O 1
ATOM 1219 N N A GLU A 1 154 ? 15.258 -9.435 10.785 0.46 16.33 1616 GLU A N 1
ATOM 1220 N N B GLU A 1 154 ? 15.257 -9.445 10.809 0.54 15.79 1616 GLU A N 1
ATOM 1221 C CA A GLU A 1 154 ? 13.930 -9.390 11.339 0.46 17.52 1616 GLU A CA 1
ATOM 1222 C CA B GLU A 1 154 ? 13.917 -9.377 11.348 0.54 17.09 1616 GLU A CA 1
ATOM 1223 C C A GLU A 1 154 ? 13.932 -10.384 12.481 0.46 16.15 1616 GLU A C 1
ATOM 1224 C C B GLU A 1 154 ? 13.784 -10.403 12.475 0.54 15.89 1616 GLU A C 1
ATOM 1225 O O A GLU A 1 154 ? 14.269 -11.572 12.291 0.46 16.37 1616 GLU A O 1
ATOM 1226 O O B GLU A 1 154 ? 13.837 -11.624 12.278 0.54 16.78 1616 GLU A O 1
ATOM 1237 N N . THR A 1 155 ? 13.633 -9.904 13.688 1.00 14.31 1617 THR A N 1
ATOM 1238 C CA . THR A 1 155 ? 13.804 -10.772 14.857 1.00 13.64 1617 THR A CA 1
ATOM 1239 C C . THR A 1 155 ? 12.937 -10.280 16.015 1.00 13.67 1617 THR A C 1
ATOM 1240 O O . THR A 1 155 ? 12.644 -9.072 16.141 1.00 12.84 1617 THR A O 1
ATOM 1244 N N . TYR A 1 156 ? 12.569 -11.230 16.887 1.00 12.20 1618 TYR A N 1
ATOM 1245 C CA . TYR A 1 156 ? 11.908 -10.898 18.163 1.00 12.14 1618 TYR A CA 1
ATOM 1246 C C . TYR A 1 156 ? 12.889 -10.338 19.200 1.00 11.39 1618 TYR A C 1
ATOM 1247 O O . TYR A 1 156 ? 12.432 -9.676 20.140 1.00 11.16 1618 TYR A O 1
ATOM 1256 N N . ALA A 1 157 ? 14.183 -10.587 19.053 1.00 9.82 1619 ALA A N 1
ATOM 1257 C CA . ALA A 1 157 ? 15.148 -10.218 20.118 1.00 10.74 1619 ALA A CA 1
ATOM 1258 C C . ALA A 1 157 ? 16.544 -10.166 19.633 1.00 11.27 1619 ALA A C 1
ATOM 1259 O O . ALA A 1 157 ? 16.947 -10.964 18.776 1.00 11.39 1619 ALA A O 1
ATOM 1261 N N A ILE A 1 158 ? 17.299 -9.254 20.233 0.42 10.21 1620 ILE A N 1
ATOM 1262 N N B ILE A 1 158 ? 17.326 -9.244 20.149 0.58 10.07 1620 ILE A N 1
ATOM 1263 C CA A ILE A 1 158 ? 18.703 -9.006 20.030 0.42 10.12 1620 ILE A CA 1
ATOM 1264 C CA B ILE A 1 158 ? 18.738 -9.324 20.030 0.58 10.45 1620 ILE A CA 1
ATOM 1265 C C A ILE A 1 158 ? 19.368 -9.171 21.406 0.42 10.45 1620 ILE A C 1
ATOM 1266 C C B ILE A 1 158 ? 19.316 -9.315 21.411 0.58 10.34 1620 ILE A C 1
ATOM 1267 O O A ILE A 1 158 ? 18.810 -8.645 22.372 0.42 11.19 1620 ILE A O 1
ATOM 1268 O O B ILE A 1 158 ? 18.654 -8.835 22.336 0.58 11.15 1620 ILE A O 1
ATOM 1277 N N . ARG A 1 159 ? 20.517 -9.828 21.515 1.00 10.44 1621 ARG A N 1
ATOM 1278 C CA . ARG A 1 159 ? 21.283 -9.781 22.747 1.00 9.79 1621 ARG A CA 1
ATOM 1279 C C . ARG A 1 159 ? 22.763 -9.624 22.488 1.00 9.78 1621 ARG A C 1
ATOM 1280 O O . ARG A 1 159 ? 23.280 -9.924 21.380 1.00 10.25 1621 ARG A O 1
ATOM 1288 N N . ILE A 1 160 ? 23.456 -9.110 23.481 1.00 9.05 1622 ILE A N 1
ATOM 1289 C CA . ILE A 1 160 ? 24.877 -9.027 23.503 1.00 9.01 1622 ILE A CA 1
ATOM 1290 C C . ILE A 1 160 ? 25.372 -9.941 24.646 1.00 9.40 1622 ILE A C 1
ATOM 1291 O O . ILE A 1 160 ? 25.028 -9.777 25.767 1.00 8.88 1622 ILE A O 1
ATOM 1296 N N . ARG A 1 161 ? 26.208 -10.910 24.264 1.00 10.46 1623 ARG A N 1
ATOM 1297 C CA . ARG A 1 161 ? 26.699 -11.967 25.171 1.00 10.60 1623 ARG A CA 1
ATOM 1298 C C . ARG A 1 161 ? 28.168 -11.717 25.401 1.00 11.09 1623 ARG A C 1
ATOM 1299 O O . ARG A 1 161 ? 28.991 -11.618 24.443 1.00 11.62 1623 ARG A O 1
ATOM 1315 N N . VAL A 1 163 ? 31.866 -11.626 27.992 1.00 11.75 1625 VAL A N 1
ATOM 1316 C CA . VAL A 1 163 ? 32.719 -12.171 29.051 1.00 13.21 1625 VAL A CA 1
ATOM 1317 C C . VAL A 1 163 ? 33.397 -11.042 29.768 1.00 11.36 1625 VAL A C 1
ATOM 1318 O O . VAL A 1 163 ? 34.008 -10.139 29.136 1.00 13.41 1625 VAL A O 1
ATOM 1322 N N . LYS A 1 164 ? 33.344 -11.022 31.101 1.00 14.27 1626 LYS A N 1
ATOM 1323 C CA . LYS A 1 164 ? 33.972 -9.966 31.855 1.00 14.32 1626 LYS A CA 1
ATOM 1324 C C . LYS A 1 164 ? 35.458 -9.873 31.694 1.00 14.55 1626 LYS A C 1
ATOM 1325 O O . LYS A 1 164 ? 36.097 -10.878 31.385 1.00 14.79 1626 LYS A O 1
ATOM 1331 N N . ALA A 1 165 ? 35.989 -8.701 31.949 1.00 14.02 1627 ALA A N 1
ATOM 1332 C CA . ALA A 1 165 ? 37.432 -8.490 31.923 1.00 14.73 1627 ALA A CA 1
ATOM 1333 C C . ALA A 1 165 ? 38.024 -9.269 33.114 1.00 15.49 1627 ALA A C 1
ATOM 1334 O O . ALA A 1 165 ? 37.451 -9.333 34.187 1.00 15.36 1627 ALA A O 1
ATOM 1336 N N . ASP A 1 166 ? 39.245 -9.759 32.923 1.00 17.86 1628 ASP A N 1
ATOM 1337 C CA . ASP A 1 166 ? 39.889 -10.528 33.982 1.00 18.45 1628 ASP A CA 1
ATOM 1338 C C . ASP A 1 166 ? 40.191 -9.759 35.241 1.00 17.02 1628 ASP A C 1
ATOM 1339 O O . ASP A 1 166 ? 40.095 -10.312 36.382 1.00 19.90 1628 ASP A O 1
ATOM 1344 N N . ASN A 1 167 ? 40.421 -8.466 35.127 1.00 17.57 1629 ASN A N 1
ATOM 1345 C CA . ASN A 1 167 ? 40.630 -7.626 36.275 1.00 18.10 1629 ASN A CA 1
ATOM 1346 C C . ASN A 1 167 ? 39.361 -7.020 36.910 1.00 17.24 1629 ASN A C 1
ATOM 1347 O O . ASN A 1 167 ? 39.444 -6.157 37.773 1.00 17.65 1629 ASN A O 1
ATOM 1352 N N . LYS A 1 168 ? 38.193 -7.509 36.495 1.00 14.09 1630 LYS A N 1
ATOM 1353 C CA . LYS A 1 168 ? 36.937 -7.031 37.046 1.00 13.41 1630 LYS A CA 1
ATOM 1354 C C . LYS A 1 168 ? 36.171 -8.203 37.643 1.00 12.90 1630 LYS A C 1
ATOM 1355 O O . LYS A 1 168 ? 36.426 -9.360 37.306 1.00 14.01 1630 LYS A O 1
ATOM 1361 N N . ARG A 1 169 ? 35.155 -7.879 38.436 1.00 13.68 1631 ARG A N 1
ATOM 1362 C CA . ARG A 1 169 ? 34.284 -8.866 39.024 1.00 13.40 1631 ARG A CA 1
ATOM 1363 C C . ARG A 1 169 ? 32.916 -8.948 38.239 1.00 12.73 1631 ARG A C 1
ATOM 1364 O O . ARG A 1 169 ? 32.018 -9.701 38.599 1.00 12.38 1631 ARG A O 1
ATOM 1372 N N . GLY A 1 170 ? 32.795 -8.148 37.161 1.00 11.20 1632 GLY A N 1
ATOM 1373 C CA . GLY A 1 170 ? 31.629 -8.245 36.300 1.00 11.50 1632 GLY A CA 1
ATOM 1374 C C . GLY A 1 170 ? 31.669 -7.244 35.185 1.00 10.39 1632 GLY A C 1
ATOM 1375 O O . GLY A 1 170 ? 32.557 -6.399 35.127 1.00 11.21 1632 GLY A O 1
ATOM 1376 N N . THR A 1 171 ? 30.644 -7.389 34.322 1.00 10.06 1633 THR A N 1
ATOM 1377 C CA . THR A 1 171 ? 30.376 -6.502 33.190 1.00 9.94 1633 THR A CA 1
ATOM 1378 C C . THR A 1 171 ? 29.268 -5.579 33.640 1.00 9.97 1633 THR A C 1
ATOM 1379 O O . THR A 1 171 ? 28.460 -5.924 34.499 1.00 9.30 1633 THR A O 1
ATOM 1383 N N . SER A 1 172 ? 29.242 -4.397 33.048 1.00 9.50 1634 SER A N 1
ATOM 1384 C CA . SER A 1 172 ? 28.307 -3.376 33.461 1.00 8.74 1634 SER A CA 1
ATOM 1385 C C . SER A 1 172 ? 27.790 -2.484 32.313 1.00 7.97 1634 SER A C 1
ATOM 1386 O O . SER A 1 172 ? 28.568 -1.970 31.523 1.00 8.60 1634 SER A O 1
ATOM 1389 N N . ILE A 1 173 ? 26.499 -2.223 32.311 1.00 7.16 1635 ILE A N 1
ATOM 1390 C CA . ILE A 1 173 ? 25.805 -1.436 31.283 1.00 6.54 1635 ILE A CA 1
ATOM 1391 C C . ILE A 1 173 ? 24.783 -0.530 31.946 1.00 6.20 1635 ILE A C 1
ATOM 1392 O O . ILE A 1 173 ? 23.889 -0.999 32.625 1.00 7.25 1635 ILE A O 1
ATOM 1397 N N . THR A 1 174 ? 24.892 0.789 31.671 1.00 6.95 1636 THR A N 1
ATOM 1398 C CA . THR A 1 174 ? 23.858 1.722 32.199 1.00 7.14 1636 THR A CA 1
ATOM 1399 C C . THR A 1 174 ? 22.597 1.799 31.290 1.00 6.86 1636 THR A C 1
ATOM 1400 O O . THR A 1 174 ? 21.516 1.943 31.793 1.00 7.25 1636 THR A O 1
ATOM 1404 N N . GLU A 1 175 ? 22.796 1.630 29.989 1.00 7.66 1637 GLU A N 1
ATOM 1405 C CA . GLU A 1 175 ? 21.675 1.738 29.026 1.00 7.57 1637 GLU A CA 1
ATOM 1406 C C . GLU A 1 175 ? 22.096 1.115 27.739 1.00 6.90 1637 GLU A C 1
ATOM 1407 O O . GLU A 1 175 ? 23.245 1.236 27.345 1.00 7.69 1637 GLU A O 1
ATOM 1413 N N . VAL A 1 176 ? 21.099 0.508 27.067 1.00 7.76 1638 VAL A N 1
ATOM 1414 C CA . VAL A 1 176 ? 21.234 0.149 25.671 1.00 7.60 1638 VAL A CA 1
ATOM 1415 C C . VAL A 1 176 ? 20.202 0.933 24.897 1.00 8.12 1638 VAL A C 1
ATOM 1416 O O . VAL A 1 176 ? 19.198 1.364 25.477 1.00 8.13 1638 VAL A O 1
ATOM 1420 N N . GLN A 1 177 ? 20.463 1.158 23.609 1.00 8.86 1639 GLN A N 1
ATOM 1421 C CA . GLN A 1 177 ? 19.463 1.763 22.720 1.00 9.20 1639 GLN A CA 1
ATOM 1422 C C . GLN A 1 177 ? 19.506 1.059 21.350 1.00 9.44 1639 GLN A C 1
ATOM 1423 O O . GLN A 1 177 ? 20.581 0.797 20.808 1.00 10.87 1639 GLN A O 1
ATOM 1429 N N . ILE A 1 178 ? 18.317 0.764 20.847 1.00 9.67 1640 ILE A N 1
ATOM 1430 C CA . ILE A 1 178 ? 18.153 0.156 19.532 1.00 10.77 1640 ILE A CA 1
ATOM 1431 C C . ILE A 1 178 ? 17.140 1.027 18.775 1.00 10.23 1640 ILE A C 1
ATOM 1432 O O . ILE A 1 178 ? 16.102 1.379 19.351 1.00 10.59 1640 ILE A O 1
ATOM 1437 N N . PHE A 1 179 ? 17.473 1.342 17.508 1.00 12.20 1641 PHE A N 1
ATOM 1438 C CA . PHE A 1 179 ? 16.585 2.214 16.690 1.00 12.24 1641 PHE A CA 1
ATOM 1439 C C . PHE A 1 179 ? 16.035 1.522 15.453 1.00 14.61 1641 PHE A C 1
ATOM 1440 O O . PHE A 1 179 ? 16.720 0.737 14.796 1.00 15.34 1641 PHE A O 1
ATOM 1448 N N . ALA A 1 180 ? 14.807 1.864 15.155 1.00 17.26 1642 ALA A N 1
ATOM 1449 C CA . ALA A 1 180 ? 14.190 1.521 13.865 1.00 21.87 1642 ALA A CA 1
ATOM 1450 C C . ALA A 1 180 ? 14.812 2.354 12.766 1.00 26.13 1642 ALA A C 1
ATOM 1451 O O . ALA A 1 180 ? 15.339 3.440 13.016 1.00 25.21 1642 ALA A O 1
ATOM 1453 N N . LYS A 1 181 ? 14.686 1.849 11.538 1.00 32.08 1643 LYS A N 1
ATOM 1454 C CA . LYS A 1 181 ? 15.111 2.575 10.343 1.00 36.65 1643 LYS A CA 1
ATOM 1455 C C . LYS A 1 181 ? 13.933 3.299 9.740 1.00 41.89 1643 LYS A C 1
ATOM 1456 O O . LYS A 1 181 ? 13.255 4.047 10.412 1.00 39.18 1643 LYS A O 1
ATOM 1458 N N . GLN B 1 4 ? 28.767 45.758 21.845 1.00 42.87 1466 GLN B N 1
ATOM 1459 C CA . GLN B 1 4 ? 28.511 44.819 22.977 1.00 35.49 1466 GLN B CA 1
ATOM 1460 C C . GLN B 1 4 ? 29.750 44.013 23.426 1.00 31.95 1466 GLN B C 1
ATOM 1461 O O . GLN B 1 4 ? 29.673 43.255 24.385 1.00 29.75 1466 GLN B O 1
ATOM 1467 N N . GLY B 1 5 ? 30.895 44.208 22.781 1.00 26.51 1467 GLY B N 1
ATOM 1468 C CA . GLY B 1 5 ? 32.077 43.396 23.072 1.00 24.24 1467 GLY B CA 1
ATOM 1469 C C . GLY B 1 5 ? 32.170 42.220 22.077 1.00 20.36 1467 GLY B C 1
ATOM 1470 O O . GLY B 1 5 ? 31.426 42.119 21.117 1.00 23.35 1467 GLY B O 1
ATOM 1471 N N . ALA B 1 6 ? 33.098 41.340 22.354 1.00 21.73 1468 ALA B N 1
ATOM 1472 C CA . ALA B 1 6 ? 33.347 40.184 21.515 1.00 18.78 1468 ALA B CA 1
ATOM 1473 C C . ALA B 1 6 ? 32.178 39.173 21.701 1.00 16.79 1468 ALA B C 1
ATOM 1474 O O . ALA B 1 6 ? 31.755 38.945 22.807 1.00 16.09 1468 ALA B O 1
ATOM 1476 N N . ASN B 1 7 ? 31.771 38.561 20.611 1.00 14.33 1469 ASN B N 1
ATOM 1477 C CA . ASN B 1 7 ? 30.824 37.433 20.649 1.00 12.21 1469 ASN B CA 1
ATOM 1478 C C . ASN B 1 7 ? 31.627 36.188 21.006 1.00 12.54 1469 ASN B C 1
ATOM 1479 O O . ASN B 1 7 ? 32.423 35.714 20.193 1.00 13.96 1469 ASN B O 1
ATOM 1484 N N . ILE B 1 8 ? 31.456 35.697 22.220 1.00 10.65 1470 ILE B N 1
ATOM 1485 C CA . ILE B 1 8 ? 32.237 34.616 22.797 1.00 11.14 1470 ILE B CA 1
ATOM 1486 C C . ILE B 1 8 ? 31.512 33.270 22.759 1.00 9.81 1470 ILE B C 1
ATOM 1487 O O . ILE B 1 8 ? 32.019 32.297 23.288 1.00 9.93 1470 ILE B O 1
ATOM 1492 N N . SER B 1 9 ? 30.410 33.170 22.053 1.00 9.97 1471 SER B N 1
ATOM 1493 C CA . SER B 1 9 ? 29.705 31.943 21.862 1.00 9.70 1471 SER B CA 1
ATOM 1494 C C . SER B 1 9 ? 29.783 31.387 20.430 1.00 10.45 1471 SER B C 1
ATOM 1495 O O . SER B 1 9 ? 29.653 30.186 20.234 1.00 9.93 1471 SER B O 1
ATOM 1498 N N . ASP B 1 10 ? 29.908 32.274 19.414 1.00 8.87 1472 ASP B N 1
ATOM 1499 C CA . ASP B 1 10 ? 29.863 31.808 18.042 1.00 9.67 1472 ASP B CA 1
ATOM 1500 C C . ASP B 1 10 ? 30.967 30.790 17.772 1.00 10.84 1472 ASP B C 1
ATOM 1501 O O . ASP B 1 10 ? 32.130 30.959 18.192 1.00 11.18 1472 ASP B O 1
ATOM 1506 N N A GLN B 1 11 ? 30.600 29.738 17.049 0.45 10.86 1473 GLN B N 1
ATOM 1507 N N B GLN B 1 11 ? 30.582 29.759 17.009 0.55 10.69 1473 GLN B N 1
ATOM 1508 C CA A GLN B 1 11 ? 31.587 28.756 16.606 0.45 11.73 1473 GLN B CA 1
ATOM 1509 C CA B GLN B 1 11 ? 31.550 28.822 16.408 0.55 11.51 1473 GLN B CA 1
ATOM 1510 C C A GLN B 1 11 ? 32.508 29.431 15.579 0.45 12.15 1473 GLN B C 1
ATOM 1511 C C B GLN B 1 11 ? 32.564 29.589 15.620 0.55 12.13 1473 GLN B C 1
ATOM 1512 O O A GLN B 1 11 ? 32.035 30.228 14.741 0.45 11.81 1473 GLN B O 1
ATOM 1513 O O B GLN B 1 11 ? 32.205 30.556 14.919 0.55 12.43 1473 GLN B O 1
ATOM 1524 N N . TRP B 1 12 ? 33.815 29.100 15.656 1.00 12.85 1474 TRP B N 1
ATOM 1525 C CA . TRP B 1 12 ? 34.859 29.513 14.707 1.00 12.99 1474 TRP B CA 1
ATOM 1526 C C . TRP B 1 12 ? 35.324 28.315 13.911 1.00 13.75 1474 TRP B C 1
ATOM 1527 O O . TRP B 1 12 ? 35.655 27.276 14.461 1.00 14.11 1474 TRP B O 1
ATOM 1538 N N A THR B 1 13 ? 35.340 28.488 12.587 0.75 15.43 1475 THR B N 1
ATOM 1539 N N B THR B 1 13 ? 35.307 28.449 12.594 0.25 14.50 1475 THR B N 1
ATOM 1540 C CA A THR B 1 13 ? 35.849 27.444 11.712 0.75 17.28 1475 THR B CA 1
ATOM 1541 C CA B THR B 1 13 ? 35.765 27.372 11.747 0.25 15.20 1475 THR B CA 1
ATOM 1542 C C A THR B 1 13 ? 37.275 27.038 12.123 0.75 15.65 1475 THR B C 1
ATOM 1543 C C B THR B 1 13 ? 37.219 27.030 12.089 0.25 15.65 1475 THR B C 1
ATOM 1544 O O A THR B 1 13 ? 38.160 27.839 12.350 0.75 17.77 1475 THR B O 1
ATOM 1545 O O B THR B 1 13 ? 38.069 27.896 12.245 0.25 16.73 1475 THR B O 1
ATOM 1552 N N . GLY B 1 14 ? 37.471 25.738 12.228 1.00 16.94 1476 GLY B N 1
ATOM 1553 C CA . GLY B 1 14 ? 38.756 25.236 12.591 1.00 18.80 1476 GLY B CA 1
ATOM 1554 C C . GLY B 1 14 ? 39.055 25.177 14.063 1.00 18.33 1476 GLY B C 1
ATOM 1555 O O . GLY B 1 14 ? 40.103 24.655 14.477 1.00 19.38 1476 GLY B O 1
ATOM 1556 N N . SER B 1 15 ? 38.154 25.728 14.881 1.00 15.79 1477 SER B N 1
ATOM 1557 C CA . SER B 1 15 ? 38.341 25.667 16.309 1.00 15.68 1477 SER B CA 1
ATOM 1558 C C . SER B 1 15 ? 37.301 24.784 17.027 1.00 14.95 1477 SER B C 1
ATOM 1559 O O . SER B 1 15 ? 36.133 24.913 16.753 1.00 13.79 1477 SER B O 1
ATOM 1562 N N . GLU B 1 16 ? 37.763 24.006 17.983 1.00 15.04 1478 GLU B N 1
ATOM 1563 C CA . GLU B 1 16 ? 36.938 23.143 18.777 1.00 15.23 1478 GLU B CA 1
ATOM 1564 C C . GLU B 1 16 ? 36.051 24.028 19.664 1.00 14.00 1478 GLU B C 1
ATOM 1565 O O . GLU B 1 16 ? 34.927 23.703 19.941 1.00 14.18 1478 GLU B O 1
ATOM 1571 N N . LEU B 1 17 ? 36.614 25.101 20.127 1.00 13.64 1479 LEU B N 1
ATOM 1572 C CA . LEU B 1 17 ? 35.944 25.936 21.139 1.00 13.30 1479 LEU B CA 1
ATOM 1573 C C . LEU B 1 17 ? 35.937 27.370 20.712 1.00 12.92 1479 LEU B C 1
ATOM 1574 O O . LEU B 1 17 ? 36.901 27.873 20.129 1.00 14.30 1479 LEU B O 1
ATOM 1579 N N . PRO B 1 18 ? 34.903 28.118 21.034 1.00 11.63 1480 PRO B N 1
ATOM 1580 C CA . PRO B 1 18 ? 33.752 27.697 21.878 1.00 10.10 1480 PRO B CA 1
ATOM 1581 C C . PRO B 1 18 ? 32.861 26.698 21.179 1.00 9.95 1480 PRO B C 1
ATOM 1582 O O . PRO B 1 18 ? 32.776 26.660 19.967 1.00 11.26 1480 PRO B O 1
ATOM 1586 N N . LEU B 1 19 ? 32.176 25.884 21.961 1.00 8.55 1481 LEU B N 1
ATOM 1587 C CA . LEU B 1 19 ? 31.218 24.937 21.422 1.00 10.15 1481 LEU B CA 1
ATOM 1588 C C . LEU B 1 19 ? 29.960 24.968 22.262 1.00 10.26 1481 LEU B C 1
ATOM 1589 O O . LEU B 1 19 ? 29.972 25.320 23.500 1.00 11.31 1481 LEU B O 1
ATOM 1594 N N . ALA B 1 20 ? 28.856 24.727 21.595 1.00 8.69 1482 ALA B N 1
ATOM 1595 C CA . ALA B 1 20 ? 27.603 24.570 22.269 1.00 8.59 1482 ALA B CA 1
ATOM 1596 C C . ALA B 1 20 ? 27.402 23.129 22.682 1.00 8.99 1482 ALA B C 1
ATOM 1597 O O . ALA B 1 20 ? 27.868 22.184 22.025 1.00 9.48 1482 ALA B O 1
ATOM 1599 N N . PHE B 1 21 ? 26.706 22.955 23.811 1.00 8.24 1483 PHE B N 1
ATOM 1600 C CA . PHE B 1 21 ? 26.414 21.617 24.355 1.00 8.16 1483 PHE B CA 1
ATOM 1601 C C . PHE B 1 21 ? 25.001 21.540 24.880 1.00 7.77 1483 PHE B C 1
ATOM 1602 O O . PHE B 1 21 ? 24.420 22.554 25.277 1.00 8.15 1483 PHE B O 1
ATOM 1610 N N . ALA B 1 22 ? 24.457 20.325 24.924 1.00 8.73 1484 ALA B N 1
ATOM 1611 C CA . ALA B 1 22 ? 23.119 20.118 25.460 1.00 8.61 1484 ALA B CA 1
ATOM 1612 C C . ALA B 1 22 ? 23.117 18.844 26.249 1.00 8.84 1484 ALA B C 1
ATOM 1613 O O . ALA B 1 22 ? 23.805 17.908 25.874 1.00 8.35 1484 ALA B O 1
ATOM 1615 N N . SER B 1 23 ? 22.278 18.757 27.252 1.00 9.01 1485 SER B N 1
ATOM 1616 C CA . SER B 1 23 ? 22.042 17.463 27.936 1.00 9.78 1485 SER B CA 1
ATOM 1617 C C . SER B 1 23 ? 21.488 16.413 26.985 1.00 9.95 1485 SER B C 1
ATOM 1618 O O . SER B 1 23 ? 21.887 15.203 27.062 1.00 9.65 1485 SER B O 1
ATOM 1621 N N . ASP B 1 24 ? 20.577 16.809 26.104 1.00 10.13 1486 ASP B N 1
ATOM 1622 C CA . ASP B 1 24 ? 19.926 15.918 25.162 1.00 11.18 1486 ASP B CA 1
ATOM 1623 C C . ASP B 1 24 ? 19.303 16.797 24.107 1.00 11.23 1486 ASP B C 1
ATOM 1624 O O . ASP B 1 24 ? 19.142 17.972 24.306 1.00 10.94 1486 ASP B O 1
ATOM 1629 N N . SER B 1 25 ? 19.062 16.174 22.980 1.00 10.18 1487 SER B N 1
ATOM 1630 C CA . SER B 1 25 ? 18.514 16.802 21.794 1.00 9.87 1487 SER B CA 1
ATOM 1631 C C . SER B 1 25 ? 17.607 15.863 21.011 1.00 12.15 1487 SER B C 1
ATOM 1632 O O . SER B 1 25 ? 17.845 14.646 20.965 1.00 13.18 1487 SER B O 1
ATOM 1635 N N . ASN B 1 26 ? 16.653 16.422 20.298 1.00 11.20 1488 ASN B N 1
ATOM 1636 C CA . ASN B 1 26 ? 16.081 15.730 19.159 1.00 12.51 1488 ASN B CA 1
ATOM 1637 C C . ASN B 1 26 ? 17.159 15.640 18.141 1.00 12.53 1488 ASN B C 1
ATOM 1638 O O . ASN B 1 26 ? 17.787 16.600 17.746 1.00 12.57 1488 ASN B O 1
ATOM 1643 N N . PRO B 1 27 ? 17.480 14.392 17.662 1.00 14.27 1489 PRO B N 1
ATOM 1644 C CA . PRO B 1 27 ? 18.650 14.258 16.812 1.00 15.66 1489 PRO B CA 1
ATOM 1645 C C . PRO B 1 27 ? 18.754 15.104 15.557 1.00 14.45 1489 PRO B C 1
ATOM 1646 O O . PRO B 1 27 ? 19.848 15.548 15.208 1.00 16.35 1489 PRO B O 1
ATOM 1650 N N . SER B 1 28 ? 17.639 15.459 14.938 1.00 14.32 1490 SER B N 1
ATOM 1651 C CA . SER B 1 28 ? 17.674 16.280 13.766 1.00 15.29 1490 SER B CA 1
ATOM 1652 C C . SER B 1 28 ? 17.824 17.774 14.021 1.00 13.40 1490 SER B C 1
ATOM 1653 O O . SER B 1 28 ? 17.980 18.561 13.070 1.00 14.28 1490 SER B O 1
ATOM 1656 N N . ASP B 1 29 ? 17.907 18.088 15.317 1.00 13.12 1491 ASP B N 1
ATOM 1657 C CA . ASP B 1 29 ? 18.038 19.459 15.846 1.00 12.48 1491 ASP B CA 1
ATOM 1658 C C . ASP B 1 29 ? 19.256 19.554 16.771 1.00 11.64 1491 ASP B C 1
ATOM 1659 O O . ASP B 1 29 ? 19.145 19.852 17.972 1.00 9.96 1491 ASP B O 1
ATOM 1664 N N . PRO B 1 30 ? 20.430 19.289 16.188 1.00 10.75 1492 PRO B N 1
ATOM 1665 C CA . PRO B 1 30 ? 21.672 19.263 17.022 1.00 10.01 1492 PRO B CA 1
ATOM 1666 C C . PRO B 1 30 ? 21.964 20.619 17.665 1.00 10.22 1492 PRO B C 1
ATOM 1667 O O . PRO B 1 30 ? 21.638 21.693 17.086 1.00 9.16 1492 PRO B O 1
ATOM 1671 N N . VAL B 1 31 ? 22.578 20.574 18.840 1.00 9.80 1493 VAL B N 1
ATOM 1672 C CA . VAL B 1 31 ? 22.899 21.796 19.557 1.00 9.17 1493 VAL B CA 1
ATOM 1673 C C . VAL B 1 31 ? 23.889 22.695 18.835 1.00 9.28 1493 VAL B C 1
ATOM 1674 O O . VAL B 1 31 ? 23.936 23.883 19.108 1.00 9.04 1493 VAL B O 1
ATOM 1678 N N . SER B 1 32 ? 24.667 22.192 17.877 1.00 9.59 1494 SER B N 1
ATOM 1679 C CA . SER B 1 32 ? 25.567 23.009 17.061 1.00 9.65 1494 SER B CA 1
ATOM 1680 C C . SER B 1 32 ? 24.798 24.090 16.314 1.00 9.76 1494 SER B C 1
ATOM 1681 O O . SER B 1 32 ? 25.357 25.093 15.926 1.00 10.50 1494 SER B O 1
ATOM 1684 N N . ASN B 1 33 ? 23.493 23.879 16.157 1.00 9.17 1495 ASN B N 1
ATOM 1685 C CA . ASN B 1 33 ? 22.651 24.908 15.523 1.00 9.70 1495 ASN B CA 1
ATOM 1686 C C . ASN B 1 33 ? 22.528 26.164 16.358 1.00 9.81 1495 ASN B C 1
ATOM 1687 O O . ASN B 1 33 ? 22.144 27.201 15.757 1.00 9.57 1495 ASN B O 1
ATOM 1692 N N . VAL B 1 34 ? 22.852 26.170 17.648 1.00 8.93 1496 VAL B N 1
ATOM 1693 C CA . VAL B 1 34 ? 22.581 27.411 18.442 1.00 9.28 1496 VAL B CA 1
ATOM 1694 C C . VAL B 1 34 ? 23.733 28.404 18.402 1.00 8.97 1496 VAL B C 1
ATOM 1695 O O . VAL B 1 34 ? 23.622 29.476 18.956 1.00 9.12 1496 VAL B O 1
ATOM 1699 N N . ASN B 1 35 ? 24.874 28.095 17.783 1.00 8.44 1497 ASN B N 1
ATOM 1700 C CA . ASN B 1 35 ? 25.966 29.054 17.748 1.00 8.65 1497 ASN B CA 1
ATOM 1701 C C . ASN B 1 35 ? 26.630 29.114 16.360 1.00 9.38 1497 ASN B C 1
ATOM 1702 O O . ASN B 1 35 ? 27.802 29.344 16.230 1.00 10.82 1497 ASN B O 1
ATOM 1707 N N . ASP B 1 36 ? 25.804 28.929 15.357 1.00 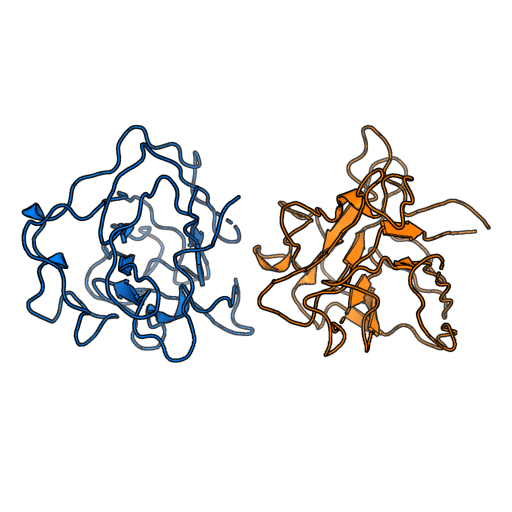9.66 1498 ASP B N 1
ATOM 1708 C CA . ASP B 1 36 ? 26.248 28.901 13.934 1.00 11.24 1498 ASP B CA 1
ATOM 1709 C C . ASP B 1 36 ? 25.965 30.191 13.176 1.00 13.20 1498 ASP B C 1
ATOM 1710 O O . ASP B 1 36 ? 26.183 30.226 11.950 1.00 14.45 1498 ASP B O 1
ATOM 1715 N N . LYS B 1 37 ? 25.504 31.214 13.908 1.00 12.47 1499 LYS B N 1
ATOM 1716 C CA . LYS B 1 37 ? 25.211 32.545 13.347 1.00 15.35 1499 LYS B CA 1
ATOM 1717 C C . LYS B 1 37 ? 23.992 32.591 12.485 1.00 17.04 1499 LYS B C 1
ATOM 1718 O O . LYS B 1 37 ? 23.676 33.660 11.941 1.00 20.88 1499 LYS B O 1
ATOM 1724 N N . LEU B 1 38 ? 23.301 31.496 12.286 1.00 14.41 1500 LEU B N 1
ATOM 1725 C CA . LEU B 1 38 ? 22.037 31.505 11.568 1.00 16.26 1500 LEU B CA 1
ATOM 1726 C C . LEU B 1 38 ? 20.925 31.649 12.574 1.00 15.08 1500 LEU B C 1
ATOM 1727 O O . LEU B 1 38 ? 20.858 30.930 13.580 1.00 13.13 1500 LEU B O 1
ATOM 1732 N N . ILE B 1 39 ? 20.016 32.581 12.319 1.00 14.07 1501 ILE B N 1
ATOM 1733 C CA . ILE B 1 39 ? 18.874 32.848 13.170 1.00 13.58 1501 ILE B CA 1
ATOM 1734 C C . ILE B 1 39 ? 17.633 32.620 12.356 1.00 15.95 1501 ILE B C 1
ATOM 1735 O O . ILE B 1 39 ? 17.372 33.380 11.402 1.00 16.59 1501 ILE B O 1
ATOM 1740 N N . SER B 1 40 ? 16.850 31.602 12.672 1.00 14.58 1502 SER B N 1
ATOM 1741 C CA . SER B 1 40 ? 15.615 31.338 11.992 1.00 14.16 1502 SER B CA 1
ATOM 1742 C C . SER B 1 40 ? 14.508 30.962 12.908 1.00 13.66 1502 SER B C 1
ATOM 1743 O O . SER B 1 40 ? 14.622 30.049 13.729 1.00 12.23 1502 SER B O 1
ATOM 1746 N N . TYR B 1 41 ? 13.362 31.623 12.741 1.00 15.07 1503 TYR B N 1
ATOM 1747 C CA . TYR B 1 41 ? 12.185 31.347 13.540 1.00 14.29 1503 TYR B CA 1
ATOM 1748 C C . TYR B 1 41 ? 11.111 30.504 12.790 1.00 14.02 1503 TYR B C 1
ATOM 1749 O O . TYR B 1 41 ? 10.003 30.375 13.263 1.00 16.02 1503 TYR B O 1
ATOM 1758 N N . ASN B 1 42 ? 11.481 29.936 11.659 1.00 15.34 1504 ASN B N 1
ATOM 1759 C CA . ASN B 1 42 ? 10.553 29.119 10.882 1.00 16.33 1504 ASN B CA 1
ATOM 1760 C C . ASN B 1 42 ? 11.280 27.955 10.282 1.00 17.94 1504 ASN B C 1
ATOM 1761 O O . ASN B 1 42 ? 12.282 27.532 10.852 1.00 17.06 1504 ASN B O 1
ATOM 1766 N N . ASN B 1 43 ? 10.771 27.377 9.188 1.00 18.51 1505 ASN B N 1
ATOM 1767 C CA . ASN B 1 43 ? 11.415 26.243 8.586 1.00 20.96 1505 ASN B CA 1
ATOM 1768 C C . ASN B 1 43 ? 12.070 26.589 7.264 1.00 22.19 1505 ASN B C 1
ATOM 1769 O O . ASN B 1 43 ? 12.296 25.724 6.421 1.00 24.99 1505 ASN B O 1
ATOM 1774 N N . GLN B 1 44 ? 12.396 27.860 7.107 1.00 23.78 1506 GLN B N 1
ATOM 1775 C CA . GLN B 1 44 ? 12.952 28.367 5.866 1.00 26.31 1506 GLN B CA 1
ATOM 1776 C C . GLN B 1 44 ? 14.212 29.160 6.112 1.00 26.79 1506 GLN B C 1
ATOM 1777 O O . GLN B 1 44 ? 14.265 30.360 5.865 1.00 29.22 1506 GLN B O 1
ATOM 1783 N N . PRO B 1 45 ? 15.274 28.489 6.591 1.00 22.78 1507 PRO B N 1
ATOM 1784 C CA . PRO B 1 45 ? 15.412 27.067 6.847 1.00 21.08 1507 PRO B CA 1
ATOM 1785 C C . PRO B 1 45 ? 15.181 26.784 8.313 1.00 19.15 1507 PRO B C 1
ATOM 1786 O O . PRO B 1 45 ? 15.278 27.697 9.161 1.00 18.26 1507 PRO B O 1
ATOM 1790 N N . ALA B 1 46 ? 14.875 25.535 8.601 1.00 17.75 1508 ALA B N 1
ATOM 1791 C CA . ALA B 1 46 ? 14.837 25.083 9.968 1.00 16.98 1508 ALA B CA 1
ATOM 1792 C C . ALA B 1 46 ? 16.238 25.127 10.526 1.00 15.08 1508 ALA B C 1
ATOM 1793 O O . ALA B 1 46 ? 17.192 24.569 9.981 1.00 15.93 1508 ALA B O 1
ATOM 1795 N N . ASN B 1 47 ? 16.388 25.815 11.646 1.00 13.26 1509 ASN B N 1
ATOM 1796 C CA . ASN B 1 47 ? 17.694 25.950 12.241 1.00 12.71 1509 ASN B CA 1
ATOM 1797 C C . ASN B 1 47 ? 17.501 26.135 13.762 1.00 12.02 1509 ASN B C 1
ATOM 1798 O O . ASN B 1 47 ? 17.206 27.235 14.231 1.00 11.69 1509 ASN B O 1
ATOM 1803 N N . ARG B 1 48 ? 17.635 25.052 14.517 1.00 11.59 1510 ARG B N 1
ATOM 1804 C CA . ARG B 1 48 ? 17.326 25.096 15.913 1.00 10.92 1510 ARG B CA 1
ATOM 1805 C C . ARG B 1 48 ? 17.877 23.853 16.619 1.00 11.56 1510 ARG B C 1
ATOM 1806 O O . ARG B 1 48 ? 18.024 22.775 16.002 1.00 11.48 1510 ARG B O 1
ATOM 1814 N N . TRP B 1 49 ? 18.209 24.059 17.883 1.00 9.45 1511 TRP B N 1
ATOM 1815 C CA . TRP B 1 49 ? 18.214 22.949 18.851 1.00 8.82 1511 TRP B CA 1
ATOM 1816 C C . TRP B 1 49 ? 16.839 22.784 19.352 1.00 10.06 1511 TRP B C 1
ATOM 1817 O O . TRP B 1 49 ? 16.170 23.785 19.690 1.00 8.68 1511 TRP B O 1
ATOM 1828 N N . THR B 1 50 ? 16.370 21.531 19.525 1.00 9.80 1512 THR B N 1
ATOM 1829 C CA . THR B 1 50 ? 15.247 21.257 20.348 1.00 9.13 1512 THR B CA 1
ATOM 1830 C C . THR B 1 50 ? 15.437 19.967 21.114 1.00 8.74 1512 THR B C 1
ATOM 1831 O O . THR B 1 50 ? 16.325 19.213 20.749 1.00 10.22 1512 THR B O 1
ATOM 1835 N N . ASN B 1 51 ? 14.611 19.784 22.133 1.00 9.54 1513 ASN B N 1
ATOM 1836 C CA . ASN B 1 51 ? 14.452 18.462 22.788 1.00 10.41 1513 ASN B CA 1
ATOM 1837 C C . ASN B 1 51 ? 13.058 17.931 22.522 1.00 10.42 1513 ASN B C 1
ATOM 1838 O O . ASN B 1 51 ? 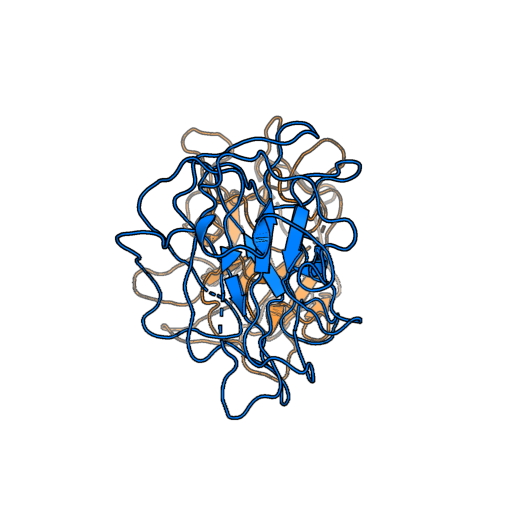12.462 17.299 23.364 1.00 12.69 1513 ASN B O 1
ATOM 1843 N N . TRP B 1 52 ? 12.579 18.220 21.298 1.00 11.25 1514 TRP B N 1
ATOM 1844 C CA . TRP B 1 52 ? 11.240 17.709 20.923 1.00 11.47 1514 TRP B CA 1
ATOM 1845 C C . TRP B 1 52 ? 11.168 16.184 21.085 1.00 11.70 1514 TRP B C 1
ATOM 1846 O O . TRP B 1 52 ? 12.033 15.482 20.564 1.00 11.51 1514 TRP B O 1
ATOM 1857 N N . ASN B 1 53 ? 10.127 15.791 21.792 1.00 12.74 1515 ASN B N 1
ATOM 1858 C CA . ASN B 1 53 ? 9.752 14.390 22.009 1.00 14.22 1515 ASN B CA 1
ATOM 1859 C C . ASN B 1 53 ? 10.770 13.586 22.790 1.00 15.32 1515 ASN B C 1
ATOM 1860 O O . ASN B 1 53 ? 10.721 12.372 22.788 1.00 17.08 1515 ASN B O 1
ATOM 1865 N N A ARG B 1 54 ? 11.657 14.260 23.481 0.61 13.90 1516 ARG B N 1
ATOM 1866 N N B ARG B 1 54 ? 11.710 14.248 23.440 0.39 14.70 1516 ARG B N 1
ATOM 1867 C CA A ARG B 1 54 ? 12.616 13.563 24.336 0.61 14.43 1516 ARG B CA 1
ATOM 1868 C CA B ARG B 1 54 ? 12.666 13.526 24.281 0.39 15.22 1516 ARG B CA 1
ATOM 1869 C C A ARG B 1 54 ? 12.009 13.212 25.657 0.61 15.20 1516 ARG B C 1
ATOM 1870 C C B ARG B 1 54 ? 12.017 13.191 25.609 0.39 15.80 1516 ARG B C 1
ATOM 1871 O O A ARG B 1 54 ? 11.076 13.866 26.169 0.61 17.46 1516 ARG B O 1
ATOM 1872 O O B ARG B 1 54 ? 11.066 13.845 26.062 0.39 17.71 1516 ARG B O 1
ATOM 1887 N N . SER B 1 55 ? 12.507 12.134 26.240 1.00 16.56 1517 SER B N 1
ATOM 1888 C CA . SER B 1 55 ? 11.891 11.657 27.453 1.00 17.46 1517 SER B CA 1
ATOM 1889 C C . SER B 1 55 ? 11.949 12.674 28.606 1.00 17.22 1517 SER B C 1
ATOM 1890 O O . SER B 1 55 ? 10.977 12.822 29.290 1.00 18.66 1517 SER B O 1
ATOM 1893 N N . ASN B 1 56 ? 13.094 13.335 28.830 1.00 16.11 1518 ASN B N 1
ATOM 1894 C CA . ASN B 1 56 ? 13.191 14.272 29.930 1.00 15.84 1518 ASN B CA 1
ATOM 1895 C C . ASN B 1 56 ? 12.569 15.622 29.569 1.00 15.38 1518 ASN B C 1
ATOM 1896 O O . ASN B 1 56 ? 12.913 16.177 28.564 1.00 15.04 1518 ASN B O 1
ATOM 1901 N N . PRO B 1 57 ? 11.607 16.086 30.350 1.00 15.85 1519 PRO B N 1
ATOM 1902 C CA . PRO B 1 57 ? 11.007 17.391 30.100 1.00 16.40 1519 PRO B CA 1
ATOM 1903 C C . PRO B 1 57 ? 11.996 18.544 30.368 1.00 14.47 1519 PRO B C 1
ATOM 1904 O O . PRO B 1 57 ? 11.721 19.674 29.973 1.00 15.36 1519 PRO B O 1
ATOM 1908 N N . GLU B 1 58 ? 13.062 18.254 31.091 1.00 13.70 1520 GLU B N 1
ATOM 1909 C CA . GLU B 1 58 ? 14.068 19.294 31.435 1.00 14.09 1520 GLU B CA 1
ATOM 1910 C C . GLU B 1 58 ? 15.273 18.999 30.597 1.00 12.70 1520 GLU B C 1
ATOM 1911 O O . GLU B 1 58 ? 15.703 17.852 30.459 1.00 12.90 1520 GLU B O 1
ATOM 1917 N N . ALA B 1 59 ? 15.838 20.055 29.974 1.00 10.92 1521 ALA B N 1
ATOM 1918 C CA . ALA B 1 59 ? 17.130 19.914 29.310 1.00 10.73 1521 ALA B CA 1
ATOM 1919 C C . ALA B 1 59 ? 17.914 21.217 29.445 1.00 10.71 1521 ALA B C 1
ATOM 1920 O O . ALA B 1 59 ? 17.302 22.269 29.606 1.00 10.77 1521 ALA B O 1
ATOM 1922 N N . SER B 1 60 ? 19.200 21.154 29.285 1.00 9.49 1522 SER B N 1
ATOM 1923 C CA . SER B 1 60 ? 20.035 22.327 29.288 1.00 9.82 1522 SER B CA 1
ATOM 1924 C C . SER B 1 60 ? 20.817 22.487 28.011 1.00 8.94 1522 SER B C 1
ATOM 1925 O O . SER B 1 60 ? 21.104 21.506 27.283 1.00 9.03 1522 SER B O 1
ATOM 1928 N N . VAL B 1 61 ? 21.094 23.757 27.711 1.00 8.48 1523 VAL B N 1
ATOM 1929 C CA . VAL B 1 61 ? 21.912 24.156 26.546 1.00 7.88 1523 VAL B CA 1
ATOM 1930 C C . VAL B 1 61 ? 22.929 25.156 27.048 1.00 8.72 1523 VAL B C 1
ATOM 1931 O O . VAL B 1 61 ? 22.552 26.043 27.799 1.00 8.71 1523 VAL B O 1
ATOM 1935 N N . GLY B 1 62 ? 24.176 24.946 26.733 1.00 8.21 1524 GLY B N 1
ATOM 1936 C CA . GLY B 1 62 ? 25.248 25.859 27.208 1.00 7.72 1524 GLY B CA 1
ATOM 1937 C C . GLY B 1 62 ? 26.334 26.060 26.214 1.00 8.38 1524 GLY B C 1
ATOM 1938 O O . GLY B 1 62 ? 26.283 25.515 25.106 1.00 8.85 1524 GLY B O 1
ATOM 1939 N N . VAL B 1 63 ? 27.321 26.844 26.637 1.00 8.17 1525 VAL B N 1
ATOM 1940 C CA . VAL B 1 63 ? 28.499 27.119 25.829 1.00 8.98 1525 VAL B CA 1
ATOM 1941 C C . VAL B 1 63 ? 29.687 26.896 26.705 1.00 8.68 1525 VAL B C 1
ATOM 1942 O O . VAL B 1 63 ? 29.730 27.380 27.868 1.00 9.13 1525 VAL B O 1
ATOM 1946 N N . LEU B 1 64 ? 30.649 26.164 26.143 1.00 8.84 1526 LEU B N 1
ATOM 1947 C CA . LEU B 1 64 ? 31.958 25.928 26.737 1.00 8.75 1526 LEU B CA 1
ATOM 1948 C C . LEU B 1 64 ? 32.950 26.823 25.965 1.00 9.25 1526 LEU B C 1
ATOM 1949 O O . LEU B 1 64 ? 33.032 26.726 24.750 1.00 9.56 1526 LEU B O 1
ATOM 1954 N N . PHE B 1 65 ? 33.625 27.709 26.676 1.00 8.92 1527 PHE B N 1
ATOM 1955 C CA . PHE B 1 65 ? 34.330 28.819 26.067 1.00 9.14 1527 PHE B CA 1
ATOM 1956 C C . PHE B 1 65 ? 35.702 28.453 25.590 1.00 10.36 1527 PHE B C 1
ATOM 1957 O O . PHE B 1 65 ? 36.409 27.599 26.166 1.00 11.83 1527 PHE B O 1
ATOM 1965 N N . GLY B 1 66 ? 36.149 29.228 24.616 1.00 11.28 1528 GLY B N 1
ATOM 1966 C CA . GLY B 1 66 ? 37.539 29.109 24.153 1.00 11.93 1528 GLY B CA 1
ATOM 1967 C C . GLY B 1 66 ? 38.125 30.480 23.872 1.00 13.36 1528 GLY B C 1
ATOM 1968 O O . GLY B 1 66 ? 37.391 31.461 23.745 1.00 12.87 1528 GLY B O 1
ATOM 1969 N N . ASP B 1 67 ? 39.439 30.532 23.725 1.00 13.60 1529 ASP B N 1
ATOM 1970 C CA . ASP B 1 67 ? 40.144 31.742 23.280 1.00 12.27 1529 ASP B CA 1
ATOM 1971 C C . ASP B 1 67 ? 41.271 31.227 22.427 1.00 12.98 1529 ASP B C 1
ATOM 1972 O O . ASP B 1 67 ? 42.039 30.394 22.900 1.00 12.27 1529 ASP B O 1
ATOM 1977 N N . SER B 1 68 ? 41.278 31.693 21.174 1.00 12.50 1530 SER B N 1
ATOM 1978 C CA . SER B 1 68 ? 42.377 31.381 20.268 1.00 13.23 1530 SER B CA 1
ATOM 1979 C C . SER B 1 68 ? 42.527 29.906 20.039 1.00 13.22 1530 SER B C 1
ATOM 1980 O O . SER B 1 68 ? 43.644 29.413 19.903 1.00 12.85 1530 SER B O 1
ATOM 1983 N N . GLY B 1 69 ? 41.414 29.171 20.138 1.00 12.69 1531 GLY B N 1
ATOM 1984 C CA . GLY B 1 69 ? 41.389 27.746 19.795 1.00 14.54 1531 GLY B CA 1
ATOM 1985 C C . GLY B 1 69 ? 41.497 26.826 20.965 1.00 13.91 1531 GLY B C 1
ATOM 1986 O O . GLY B 1 69 ? 41.405 25.607 20.716 1.00 17.44 1531 GLY B O 1
ATOM 1987 N N . ILE B 1 70 ? 41.652 27.318 22.188 1.00 14.28 1532 ILE B N 1
ATOM 1988 C CA . ILE B 1 70 ? 41.773 26.436 23.348 1.00 15.28 1532 ILE B CA 1
ATOM 1989 C C . ILE B 1 70 ? 40.876 26.861 24.461 1.00 16.14 1532 ILE B C 1
ATOM 1990 O O . ILE B 1 70 ? 40.408 27.994 24.509 1.00 13.63 1532 ILE B O 1
ATOM 1995 N N . LEU B 1 71 ? 40.597 25.940 25.366 1.00 14.94 1533 LEU B N 1
ATOM 1996 C CA . LEU B 1 71 ? 39.734 26.255 26.528 1.00 15.45 1533 LEU B CA 1
ATOM 1997 C C . LEU B 1 71 ? 40.189 27.522 27.241 1.00 15.70 1533 LEU B C 1
ATOM 1998 O O . LEU B 1 71 ? 41.368 27.721 27.498 1.00 15.93 1533 LEU B O 1
ATOM 2003 N N . SER B 1 72 ? 39.223 28.326 27.633 1.00 15.26 1534 SER B N 1
ATOM 2004 C CA . SER B 1 72 ? 39.455 29.496 28.446 1.00 16.56 1534 SER B CA 1
ATOM 2005 C C . SER B 1 72 ? 38.299 29.778 29.390 1.00 14.59 1534 SER B C 1
ATOM 2006 O O . SER B 1 72 ? 37.129 29.632 28.982 1.00 14.63 1534 SER B O 1
ATOM 2009 N N . LYS B 1 73 ? 38.615 30.242 30.586 1.00 15.50 1535 LYS B N 1
ATOM 2010 C CA . LYS B 1 73 ? 37.586 30.840 31.414 1.00 16.39 1535 LYS B CA 1
ATOM 2011 C C . LYS B 1 73 ? 37.267 32.115 30.750 1.00 16.76 1535 LYS B C 1
ATOM 2012 O O . LYS B 1 73 ? 38.134 32.694 30.021 1.00 21.52 1535 LYS B O 1
ATOM 2018 N N . ARG B 1 74 ? 36.051 32.586 30.892 1.00 13.81 1536 ARG B N 1
ATOM 2019 C CA . ARG B 1 74 ? 35.676 33.874 30.433 1.00 13.31 1536 ARG B CA 1
ATOM 2020 C C . ARG B 1 74 ? 34.903 34.566 31.533 1.00 13.55 1536 ARG B C 1
ATOM 2021 O O . ARG B 1 74 ? 34.234 33.928 32.332 1.00 12.94 1536 ARG B O 1
ATOM 2029 N N A SER B 1 75 ? 34.944 35.880 31.540 0.49 13.89 1537 SER B N 1
ATOM 2030 N N B SER B 1 75 ? 34.969 35.887 31.552 0.51 13.17 1537 SER B N 1
ATOM 2031 C CA A SER B 1 75 ? 34.100 36.681 32.417 0.49 14.59 1537 SER B CA 1
ATOM 2032 C CA B SER B 1 75 ? 34.121 36.748 32.396 0.51 13.48 1537 SER B CA 1
ATOM 2033 C C A SER B 1 75 ? 32.797 37.017 31.732 0.49 14.96 1537 SER B C 1
ATOM 2034 C C B SER B 1 75 ? 32.794 37.010 31.716 0.51 14.34 1537 SER B C 1
ATOM 2035 O O A SER B 1 75 ? 32.765 37.706 30.736 0.49 16.83 1537 SER B O 1
ATOM 2036 O O B SER B 1 75 ? 32.739 37.678 30.706 0.51 16.31 1537 SER B O 1
ATOM 2041 N N . VAL B 1 76 ? 31.713 36.461 32.275 1.00 13.92 1538 VAL B N 1
ATOM 2042 C CA . VAL B 1 76 ? 30.438 36.446 31.659 1.00 13.09 1538 VAL B CA 1
ATOM 2043 C C . VAL B 1 76 ? 29.362 37.128 32.551 1.00 11.84 1538 VAL B C 1
ATOM 2044 O O . VAL B 1 76 ? 29.178 36.732 33.702 1.00 12.69 1538 VAL B O 1
ATOM 2048 N N . ASP B 1 77 ? 28.623 38.065 31.982 1.00 12.14 1539 ASP B N 1
ATOM 2049 C CA . ASP B 1 77 ? 27.509 38.708 32.643 1.00 13.04 1539 ASP B CA 1
ATOM 2050 C C . ASP B 1 77 ? 26.225 38.795 31.837 1.00 12.21 1539 ASP B C 1
ATOM 2051 O O . ASP B 1 77 ? 25.351 39.596 32.122 1.00 11.69 1539 ASP B O 1
ATOM 2056 N N . ASN B 1 78 ? 26.102 38.000 30.765 1.00 11.18 1540 ASN B N 1
ATOM 2057 C CA . ASN B 1 78 ? 24.980 38.106 29.871 1.00 11.39 1540 ASN B CA 1
ATOM 2058 C C . ASN B 1 78 ? 24.809 36.793 29.120 1.00 11.09 1540 ASN B C 1
ATOM 2059 O O . ASN B 1 78 ? 25.727 35.976 29.047 1.00 11.42 1540 ASN B O 1
ATOM 2064 N N . LEU B 1 79 ? 23.574 36.611 28.659 1.00 10.72 1541 LEU B N 1
ATOM 2065 C CA . LEU B 1 79 ? 23.177 35.555 27.748 1.00 9.91 1541 LEU B CA 1
ATOM 2066 C C . LEU B 1 79 ? 21.969 36.000 26.985 1.00 10.17 1541 LEU B C 1
ATOM 2067 O O . LEU B 1 79 ? 21.093 36.636 27.563 1.00 10.48 1541 LEU B O 1
ATOM 2072 N N A SER B 1 80 ? 21.894 35.709 25.698 0.54 9.63 1542 SER B N 1
ATOM 2073 N N B SER B 1 80 ? 21.894 35.677 25.701 0.46 9.67 1542 SER B N 1
ATOM 2074 C CA A SER B 1 80 ? 20.740 36.029 24.868 0.54 10.08 1542 SER B CA 1
ATOM 2075 C CA B SER B 1 80 ? 20.778 36.034 24.830 0.46 10.13 1542 SER B CA 1
ATOM 2076 C C A SER B 1 80 ? 20.335 34.752 24.195 0.54 10.33 1542 SER B C 1
ATOM 2077 C C B SER B 1 80 ? 20.327 34.778 24.123 0.46 10.34 1542 SER B C 1
ATOM 2078 O O A SER B 1 80 ? 21.196 33.934 23.802 0.54 10.07 1542 SER B O 1
ATOM 2079 O O B SER B 1 80 ? 21.146 34.019 23.591 0.46 10.38 1542 SER B O 1
ATOM 2084 N N . VAL B 1 81 ? 19.038 34.503 24.157 1.00 9.59 1543 VAL B N 1
ATOM 2085 C CA . VAL B 1 81 ? 18.516 33.240 23.620 1.00 9.75 1543 VAL B CA 1
ATOM 2086 C C . VAL B 1 81 ? 17.384 33.548 22.687 1.00 10.18 1543 VAL B C 1
ATOM 2087 O O . VAL B 1 81 ? 16.384 34.142 23.100 1.00 10.70 1543 VAL B O 1
ATOM 2091 N N . GLY B 1 82 ? 17.481 33.065 21.457 1.00 9.17 1544 GLY B N 1
ATOM 2092 C CA . GLY B 1 82 ? 16.427 33.191 20.447 1.00 9.51 1544 GLY B CA 1
ATOM 2093 C C . GLY B 1 82 ? 15.552 31.971 20.469 1.00 10.64 1544 GLY B C 1
ATOM 2094 O O . GLY B 1 82 ? 15.952 30.938 19.948 1.00 11.73 1544 GLY B O 1
ATOM 2095 N N . PHE B 1 83 ? 14.447 32.040 21.147 1.00 10.09 1545 PHE B N 1
ATOM 2096 C CA . PHE B 1 83 ? 13.497 30.912 21.175 1.00 10.83 1545 PHE B CA 1
ATOM 2097 C C . PHE B 1 83 ? 12.699 30.812 19.904 1.00 11.58 1545 PHE B C 1
ATOM 2098 O O . PHE B 1 83 ? 12.390 31.805 19.242 1.00 12.44 1545 PHE B O 1
ATOM 2106 N N . HIS B 1 84 ? 12.407 29.564 19.503 1.00 11.91 1546 HIS B N 1
ATOM 2107 C CA . HIS B 1 84 ? 11.588 29.282 18.329 1.00 11.43 1546 HIS B CA 1
ATOM 2108 C C . HIS B 1 84 ? 10.332 28.558 18.785 1.00 12.84 1546 HIS B C 1
ATOM 2109 O O . HIS B 1 84 ? 10.351 27.880 19.813 1.00 12.23 1546 HIS B O 1
ATOM 2116 N N A GLU B 1 85 ? 9.227 28.719 18.034 0.55 13.59 1547 GLU B N 1
ATOM 2117 N N B GLU B 1 85 ? 9.231 28.708 18.035 0.45 13.87 1547 GLU B N 1
ATOM 2118 C CA A GLU B 1 85 ? 8.015 28.020 18.384 0.55 14.46 1547 GLU B CA 1
ATOM 2119 C CA B GLU B 1 85 ? 8.052 27.955 18.371 0.45 14.78 1547 GLU B CA 1
ATOM 2120 C C A GLU B 1 85 ? 7.347 27.438 17.139 0.55 14.68 1547 GLU B C 1
ATOM 2121 C C B GLU B 1 85 ? 7.347 27.430 17.144 0.45 14.86 1547 GLU B C 1
ATOM 2122 O O A GLU B 1 85 ? 7.447 27.999 16.031 0.55 15.70 1547 GLU B O 1
ATOM 2123 O O B GLU B 1 85 ? 7.412 28.023 16.058 0.45 15.74 1547 GLU B O 1
ATOM 2134 N N . ASP B 1 86 ? 6.692 26.284 17.348 1.00 14.46 1548 ASP B N 1
ATOM 2135 C CA . ASP B 1 86 ? 5.747 25.712 16.365 1.00 14.03 1548 ASP B CA 1
ATOM 2136 C C . ASP B 1 86 ? 4.777 24.876 17.147 1.00 14.23 1548 ASP B C 1
ATOM 2137 O O . ASP B 1 86 ? 4.713 24.981 18.347 1.00 14.81 1548 ASP B O 1
ATOM 2142 N N . HIS B 1 87 ? 3.968 24.026 16.476 1.00 15.15 1549 HIS B N 1
ATOM 2143 C CA . HIS B 1 87 ? 2.940 23.308 17.234 1.00 16.69 1549 HIS B CA 1
ATOM 2144 C C . HIS B 1 87 ? 3.582 22.366 18.295 1.00 16.06 1549 HIS B C 1
ATOM 2145 O O . HIS B 1 87 ? 2.993 22.146 19.333 1.00 19.34 1549 HIS B O 1
ATOM 2152 N N . GLY B 1 88 ? 4.831 21.947 18.012 1.00 16.75 1550 GLY B N 1
ATOM 2153 C CA . GLY B 1 88 ? 5.550 21.014 18.878 1.00 17.03 1550 GLY B CA 1
ATOM 2154 C C . GLY B 1 88 ? 6.453 21.548 19.969 1.00 14.53 1550 GLY B C 1
ATOM 2155 O O . GLY B 1 88 ? 6.718 20.876 20.947 1.00 13.87 1550 GLY B O 1
ATOM 2156 N N . VAL B 1 89 ? 6.937 22.766 19.791 1.00 14.26 1551 VAL B N 1
ATOM 2157 C CA . VAL B 1 89 ? 7.980 23.260 20.668 1.00 13.37 1551 VAL B CA 1
ATOM 2158 C C . VAL B 1 89 ? 7.755 24.767 20.896 1.00 13.97 1551 VAL B C 1
ATOM 2159 O O . VAL B 1 89 ? 7.046 25.442 20.127 1.00 13.81 1551 VAL B O 1
ATOM 2163 N N . GLY B 1 90 ? 8.475 25.295 21.848 1.00 13.27 1552 GLY B N 1
ATOM 2164 C CA . GLY B 1 90 ? 8.440 26.736 22.097 1.00 12.95 1552 GLY B CA 1
ATOM 2165 C C . GLY B 1 90 ? 9.364 27.098 23.230 1.00 13.29 1552 GLY B C 1
ATOM 2166 O O . GLY B 1 90 ? 10.224 26.323 23.692 1.00 13.92 1552 GLY B O 1
ATOM 2167 N N . ALA B 1 91 ? 9.204 28.290 23.738 1.00 13.73 1553 ALA B N 1
ATOM 2168 C CA . ALA B 1 91 ? 9.924 28.680 24.903 1.00 13.07 1553 ALA B CA 1
ATOM 2169 C C . ALA B 1 91 ? 9.564 27.820 26.102 1.00 13.29 1553 ALA B C 1
ATOM 2170 O O . ALA B 1 91 ? 8.474 27.242 26.163 1.00 13.25 1553 ALA B O 1
ATOM 2172 N N . PRO B 1 92 ? 10.465 27.657 27.070 1.00 13.12 1554 PRO B N 1
ATOM 2173 C CA . PRO B 1 92 ? 10.185 26.863 28.226 1.00 13.26 1554 PRO B CA 1
ATOM 2174 C C . PRO B 1 92 ? 9.303 27.569 29.268 1.00 14.72 1554 PRO B C 1
ATOM 2175 O O . PRO B 1 92 ? 9.201 28.790 29.237 1.00 16.10 1554 PRO B O 1
ATOM 2179 N N . LYS B 1 93 ? 8.675 26.808 30.154 1.00 14.07 1555 LYS B N 1
ATOM 2180 C CA . LYS B 1 93 ? 7.884 27.421 31.203 1.00 15.46 1555 LYS B CA 1
ATOM 2181 C C . LYS B 1 93 ? 8.720 27.869 32.350 1.00 16.00 1555 LYS B C 1
ATOM 2182 O O . LYS B 1 93 ? 8.326 28.749 33.145 1.00 16.81 1555 LYS B O 1
ATOM 2188 N N . SER B 1 94 ? 9.901 27.287 32.521 1.00 14.07 1556 SER B N 1
ATOM 2189 C CA . SER B 1 94 ? 10.734 27.655 33.640 1.00 14.95 1556 SER B CA 1
ATOM 2190 C C . SER B 1 94 ? 12.184 27.401 33.276 1.00 13.08 1556 SER B C 1
ATOM 2191 O O . SER B 1 94 ? 12.443 26.636 32.331 1.00 13.14 1556 SER B O 1
ATOM 2194 N N . TYR B 1 95 ? 13.111 28.073 33.975 1.00 12.90 1557 TYR B N 1
ATOM 2195 C CA . TYR B 1 95 ? 14.512 27.923 33.681 1.00 12.08 1557 TYR B CA 1
ATOM 2196 C C . TYR B 1 95 ? 15.391 28.373 34.829 1.00 12.75 1557 TYR B C 1
ATOM 2197 O O . TYR B 1 95 ? 14.975 29.086 35.716 1.00 13.31 1557 TYR B O 1
ATOM 2206 N N . VAL B 1 96 ? 16.638 27.903 34.759 1.00 11.62 1558 VAL B N 1
ATOM 2207 C CA . VAL B 1 96 ? 17.702 28.362 35.602 1.00 12.89 1558 VAL B CA 1
ATOM 2208 C C . VAL B 1 96 ? 18.931 28.579 34.716 1.00 12.51 1558 VAL B C 1
ATOM 2209 O O . VAL B 1 96 ? 19.297 27.742 33.901 1.00 12.52 1558 VAL B O 1
ATOM 2213 N N . ILE B 1 97 ? 19.605 29.703 34.945 1.00 11.00 1559 ILE B N 1
ATOM 2214 C CA . ILE B 1 97 ? 20.880 30.002 34.275 1.00 12.06 1559 ILE B CA 1
ATOM 2215 C C . ILE B 1 97 ? 21.954 29.797 35.283 1.00 12.14 1559 ILE B C 1
ATOM 2216 O O . ILE B 1 97 ? 21.874 30.318 36.406 1.00 12.02 1559 ILE B O 1
ATOM 2221 N N . GLU B 1 98 ? 22.928 28.962 34.944 1.00 11.36 1560 GLU B N 1
ATOM 2222 C CA . GLU B 1 98 ? 23.922 28.493 35.869 1.00 11.35 1560 GLU B CA 1
ATOM 2223 C C . GLU B 1 98 ? 25.291 28.488 35.213 1.00 12.51 1560 GLU B C 1
ATOM 2224 O O . GLU B 1 98 ? 25.411 28.453 33.986 1.00 12.58 1560 GLU B O 1
ATOM 2230 N N . TYR B 1 99 ? 26.311 28.533 36.069 1.00 11.34 1561 TYR B N 1
ATOM 2231 C CA . TYR B 1 99 ? 27.697 28.609 35.630 1.00 11.00 1561 TYR B CA 1
ATOM 2232 C C . TYR B 1 99 ? 28.537 27.574 36.246 1.00 9.98 1561 TYR B C 1
ATOM 2233 O O . TYR B 1 99 ? 28.231 27.080 37.353 1.00 10.62 1561 TYR B O 1
ATOM 2242 N N . TYR B 1 100 ? 29.557 27.150 35.543 1.00 9.96 1562 TYR B N 1
ATOM 2243 C CA . TYR B 1 100 ? 30.377 26.057 35.911 1.00 10.62 1562 TYR B CA 1
ATOM 2244 C C . TYR B 1 100 ? 31.386 26.443 37.009 1.00 11.86 1562 TYR B C 1
ATOM 2245 O O . TYR B 1 100 ? 32.116 27.429 36.833 1.00 11.78 1562 TYR B O 1
ATOM 2254 N N . VAL B 1 101 ? 31.377 25.688 38.116 1.00 13.20 1563 VAL B N 1
ATOM 2255 C CA . VAL B 1 101 ? 32.278 25.900 39.255 1.00 14.38 1563 VAL B CA 1
ATOM 2256 C C . VAL B 1 101 ? 33.066 24.674 39.597 1.00 15.07 1563 VAL B C 1
ATOM 2257 O O . VAL B 1 101 ? 33.790 24.634 40.630 1.00 17.80 1563 VAL B O 1
ATOM 2261 N N . GLY B 1 102 ? 32.931 23.592 38.843 1.00 15.01 1564 GLY B N 1
ATOM 2262 C CA . GLY B 1 102 ? 33.637 22.353 39.144 1.00 15.91 1564 GLY B CA 1
ATOM 2263 C C . GLY B 1 102 ? 35.125 22.544 39.301 1.00 17.55 1564 GLY B C 1
ATOM 2264 O O . GLY B 1 102 ? 35.747 23.334 38.552 1.00 17.87 1564 GLY B O 1
ATOM 2265 N N . LYS B 1 103 ? 35.738 21.775 40.212 1.00 18.54 1565 LYS B N 1
ATOM 2266 C CA . LYS B 1 103 ? 37.194 21.835 40.338 1.00 18.49 1565 LYS B CA 1
ATOM 2267 C C . LYS B 1 103 ? 37.879 21.200 39.132 1.00 18.85 1565 LYS B C 1
ATOM 2268 O O . LYS B 1 103 ? 38.957 21.645 38.725 1.00 21.66 1565 LYS B O 1
ATOM 2270 N N . THR B 1 104 ? 37.234 20.219 38.495 1.00 18.22 1566 THR B N 1
ATOM 2271 C CA . THR B 1 104 ? 37.812 19.543 37.385 1.00 18.06 1566 THR B CA 1
ATOM 2272 C C . THR B 1 104 ? 37.659 20.378 36.096 1.00 18.34 1566 THR B C 1
ATOM 2273 O O . THR B 1 104 ? 36.575 20.846 35.779 1.00 20.81 1566 THR B O 1
ATOM 2277 N N . VAL B 1 105 ? 38.755 20.620 35.415 1.00 19.56 1567 VAL B N 1
ATOM 2278 C CA . VAL B 1 105 ? 38.695 21.381 34.196 1.00 18.93 1567 VAL B CA 1
ATOM 2279 C C . VAL B 1 105 ? 37.840 20.599 33.147 1.00 17.24 1567 VAL B C 1
ATOM 2280 O O . VAL B 1 105 ? 38.064 19.414 32.924 1.00 19.28 1567 VAL B O 1
ATOM 2284 N N . PRO B 1 106 ? 36.826 21.239 32.563 1.00 16.23 1568 PRO B N 1
ATOM 2285 C CA . PRO B 1 106 ? 36.001 20.430 31.650 1.00 16.67 1568 PRO B CA 1
ATOM 2286 C C . PRO B 1 106 ? 36.721 20.080 30.347 1.00 16.68 1568 PRO B C 1
ATOM 2287 O O . PRO B 1 106 ? 37.607 20.796 29.910 1.00 17.28 1568 PRO B O 1
ATOM 2291 N N . THR B 1 107 ? 36.288 18.999 29.692 1.00 18.10 1569 THR B N 1
ATOM 2292 C CA . THR B 1 107 ? 36.755 18.631 28.407 1.00 19.08 1569 THR B CA 1
ATOM 2293 C C . THR B 1 107 ? 35.614 18.847 27.397 1.00 14.85 1569 THR B C 1
ATOM 2294 O O . THR B 1 107 ? 34.441 18.999 27.789 1.00 15.48 1569 THR B O 1
ATOM 2298 N N . ALA B 1 108 ? 35.914 18.907 26.108 1.00 14.47 1570 ALA B N 1
ATOM 2299 C CA . ALA B 1 108 ? 34.873 18.900 25.087 1.00 12.19 1570 ALA B CA 1
ATOM 2300 C C . ALA B 1 108 ? 34.117 17.616 25.137 1.00 13.11 1570 ALA B C 1
ATOM 2301 O O . ALA B 1 108 ? 34.732 16.567 25.066 1.00 12.69 1570 ALA B O 1
ATOM 2303 N N . PRO B 1 109 ? 32.789 17.655 25.241 1.00 11.99 1571 PRO B N 1
ATOM 2304 C CA . PRO B 1 109 ? 32.048 16.390 25.164 1.00 12.22 15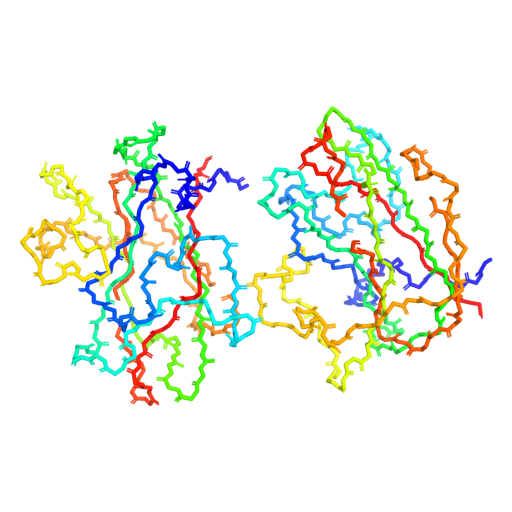71 PRO B CA 1
ATOM 2305 C C . PRO B 1 109 ? 32.299 15.614 23.884 1.00 12.32 1571 PRO B C 1
ATOM 2306 O O . PRO B 1 109 ? 32.572 16.208 22.841 1.00 13.60 1571 PRO B O 1
ATOM 2310 N N . LYS B 1 110 ? 32.265 14.296 23.964 1.00 12.87 1572 LYS B N 1
ATOM 2311 C CA . LYS B 1 110 ? 32.402 13.498 22.774 1.00 13.61 1572 LYS B CA 1
ATOM 2312 C C . LYS B 1 110 ? 31.228 13.715 21.807 1.00 12.76 1572 LYS B C 1
ATOM 2313 O O . LYS B 1 110 ? 31.422 13.864 20.610 1.00 14.12 1572 LYS B O 1
ATOM 2319 N N A ASN B 1 111 ? 30.021 13.758 22.357 0.49 12.32 1573 ASN B N 1
ATOM 2320 N N B ASN B 1 111 ? 30.028 13.747 22.370 0.51 12.49 1573 ASN B N 1
ATOM 2321 C CA A ASN B 1 111 ? 28.814 14.081 21.580 0.49 11.90 1573 ASN B CA 1
ATOM 2322 C CA B ASN B 1 111 ? 28.818 14.086 21.617 0.51 12.32 1573 ASN B CA 1
ATOM 2323 C C A ASN B 1 111 ? 28.078 15.249 22.235 0.49 11.13 1573 ASN B C 1
ATOM 2324 C C B ASN B 1 111 ? 28.095 15.271 22.282 0.51 11.34 1573 ASN B C 1
ATOM 2325 O O A ASN B 1 111 ? 27.202 15.033 23.061 0.49 10.31 1573 ASN B O 1
ATOM 2326 O O B ASN B 1 111 ? 27.247 15.099 23.148 0.51 10.53 1573 ASN B O 1
ATOM 2335 N N . PRO B 1 112 ? 28.455 16.483 21.856 1.00 11.13 1574 PRO B N 1
ATOM 2336 C CA . PRO B 1 112 ? 27.921 17.656 22.512 1.00 10.30 1574 PRO B CA 1
ATOM 2337 C C . PRO B 1 112 ? 26.419 17.797 22.549 1.00 9.87 1574 PRO B C 1
ATOM 2338 O O . PRO B 1 112 ? 25.888 18.467 23.461 1.00 8.86 1574 PRO B O 1
ATOM 2342 N N . SER B 1 113 ? 25.694 17.200 21.601 1.00 9.18 1575 SER B N 1
ATOM 2343 C CA . SER B 1 113 ? 24.241 17.273 21.609 1.00 9.94 1575 SER B CA 1
ATOM 2344 C C . SER B 1 113 ? 23.596 16.371 22.666 1.00 9.71 1575 SER B C 1
ATOM 2345 O O . SER B 1 113 ? 22.402 16.467 22.934 1.00 8.73 1575 SER B O 1
ATOM 2348 N N . PHE B 1 114 ? 24.380 15.435 23.232 1.00 10.04 1576 PHE B N 1
ATOM 2349 C CA . PHE B 1 114 ? 23.885 14.401 24.102 1.00 10.61 1576 PHE B CA 1
ATOM 2350 C C . PHE B 1 114 ? 24.825 14.204 25.286 1.00 9.80 1576 PHE B C 1
ATOM 2351 O O . PHE B 1 114 ? 25.295 13.063 25.540 1.00 10.08 1576 PHE B O 1
ATOM 2359 N N . VAL B 1 115 ? 25.156 15.275 25.993 1.00 9.20 1577 VAL B N 1
ATOM 2360 C CA . VAL B 1 115 ? 26.087 15.154 27.103 1.00 8.95 1577 VAL B CA 1
ATOM 2361 C C . VAL B 1 115 ? 25.576 14.160 28.144 1.00 10.04 1577 VAL B C 1
ATOM 2362 O O . VAL B 1 115 ? 26.406 13.492 28.792 1.00 10.05 1577 VAL B O 1
ATOM 2366 N N . GLY B 1 116 ? 24.256 14.063 28.326 1.00 9.61 1578 GLY B N 1
ATOM 2367 C CA . GLY B 1 116 ? 23.688 13.150 29.300 1.00 10.25 1578 GLY B CA 1
ATOM 2368 C C . GLY B 1 116 ? 23.950 11.711 28.926 1.00 10.26 1578 GLY B C 1
ATOM 2369 O O . GLY B 1 116 ? 23.719 10.847 29.765 1.00 11.25 1578 GLY B O 1
ATOM 2370 N N . ASN B 1 117 ? 24.366 11.424 27.712 1.00 10.38 1579 ASN B N 1
ATOM 2371 C CA . ASN B 1 117 ? 24.635 10.036 27.321 1.00 10.45 1579 ASN B CA 1
ATOM 2372 C C . ASN B 1 117 ? 26.072 9.591 27.533 1.00 10.96 1579 ASN B C 1
ATOM 2373 O O . ASN B 1 117 ? 26.444 8.453 27.173 1.00 10.85 1579 ASN B O 1
ATOM 2378 N N . GLU B 1 118 ? 26.893 10.450 28.109 1.00 9.99 1580 GLU B N 1
ATOM 2379 C CA . GLU B 1 118 ? 28.323 10.096 28.393 1.00 10.58 1580 GLU B CA 1
ATOM 2380 C C . GLU B 1 118 ? 28.697 10.552 29.765 1.00 10.01 1580 GLU B C 1
ATOM 2381 O O . GLU B 1 118 ? 27.978 11.276 30.452 1.00 10.88 1580 GLU B O 1
ATOM 2387 N N . ASP B 1 119 ? 29.847 10.071 30.210 1.00 9.62 1581 ASP B N 1
ATOM 2388 C CA . ASP B 1 119 ? 30.405 10.492 31.478 1.00 10.98 1581 ASP B CA 1
ATOM 2389 C C . ASP B 1 119 ? 31.150 11.821 31.334 1.00 10.59 1581 ASP B C 1
ATOM 2390 O O . ASP B 1 119 ? 32.119 11.885 30.597 1.00 12.68 1581 ASP B O 1
ATOM 2395 N N . HIS B 1 120 ? 30.606 12.840 31.958 1.00 11.38 1582 HIS B N 1
ATOM 2396 C CA . HIS B 1 120 ? 31.141 14.190 31.812 1.00 10.32 1582 HIS B CA 1
ATOM 2397 C C . HIS B 1 120 ? 30.828 15.021 33.003 1.00 11.85 1582 HIS B C 1
ATOM 2398 O O . HIS B 1 120 ? 29.761 14.906 33.615 1.00 12.14 1582 HIS B O 1
ATOM 2405 N N . VAL B 1 121 ? 31.763 15.921 33.365 1.00 12.25 1583 VAL B N 1
ATOM 2406 C CA . VAL B 1 121 ? 31.541 16.749 34.536 1.00 11.91 1583 VAL B CA 1
ATOM 2407 C C . VAL B 1 121 ? 30.293 17.586 34.534 1.00 11.15 1583 VAL B C 1
ATOM 2408 O O . VAL B 1 121 ? 29.795 17.968 35.546 1.00 12.28 1583 VAL B O 1
ATOM 2412 N N . PHE B 1 122 ? 29.824 17.936 33.349 1.00 10.43 1584 PHE B N 1
ATOM 2413 C CA . PHE B 1 122 ? 28.624 18.756 33.237 1.00 11.21 1584 PHE B CA 1
ATOM 2414 C C . PHE B 1 122 ? 27.387 18.061 33.817 1.00 10.74 1584 PHE B C 1
ATOM 2415 O O . PHE B 1 122 ? 26.429 18.693 34.183 1.00 11.72 1584 PHE B O 1
ATOM 2423 N N . ASN B 1 123 ? 27.449 16.731 33.891 1.00 12.26 1585 ASN B N 1
ATOM 2424 C CA . ASN B 1 123 ? 26.317 15.952 34.391 1.00 12.46 1585 ASN B CA 1
ATOM 2425 C C . ASN B 1 123 ? 26.189 15.947 35.900 1.00 14.75 1585 ASN B C 1
ATOM 2426 O O . ASN B 1 123 ? 25.246 15.380 36.409 1.00 18.33 1585 ASN B O 1
ATOM 2431 N N . ASP B 1 124 ? 27.167 16.497 36.625 1.00 14.65 1586 ASP B N 1
ATOM 2432 C CA . ASP B 1 124 ? 27.112 16.555 38.077 1.00 15.98 1586 ASP B CA 1
ATOM 2433 C C . ASP B 1 124 ? 26.585 17.912 38.518 1.00 15.77 1586 ASP B C 1
ATOM 2434 O O . ASP B 1 124 ? 27.241 18.947 38.303 1.00 13.81 1586 ASP B O 1
ATOM 2439 N N A SER B 1 125 ? 25.407 17.927 39.121 0.53 15.70 1587 SER B N 1
ATOM 2440 N N B SER B 1 125 ? 25.414 17.952 39.116 0.47 14.80 1587 SER B N 1
ATOM 2441 C CA A SER B 1 125 ? 24.731 19.161 39.516 0.53 16.47 1587 SER B CA 1
ATOM 2442 C CA B SER B 1 125 ? 24.794 19.218 39.460 0.47 15.05 1587 SER B CA 1
ATOM 2443 C C A SER B 1 125 ? 25.619 20.012 40.452 0.53 16.31 1587 SER B C 1
ATOM 2444 C C B SER B 1 125 ? 25.650 20.034 40.438 0.47 15.45 1587 SER B C 1
ATOM 2445 O O A SER B 1 125 ? 25.509 21.236 40.461 0.53 16.43 1587 SER B O 1
ATOM 2446 O O B SER B 1 125 ? 25.546 21.255 40.471 0.47 15.69 1587 SER B O 1
ATOM 2451 N N . ALA B 1 126 ? 26.521 19.374 41.188 1.00 17.11 1588 ALA B N 1
ATOM 2452 C CA . ALA B 1 126 ? 27.331 20.094 42.164 1.00 18.24 1588 ALA B CA 1
ATOM 2453 C C . ALA B 1 126 ? 28.407 20.892 41.454 1.00 18.30 1588 ALA B C 1
ATOM 2454 O O . ALA B 1 126 ? 29.138 21.667 42.095 1.00 18.02 1588 ALA B O 1
ATOM 2456 N N . ASN B 1 127 ? 28.552 20.688 40.143 1.00 15.23 1589 ASN B N 1
ATOM 2457 C CA . ASN B 1 127 ? 29.521 21.511 39.376 1.00 13.54 1589 ASN B CA 1
ATOM 2458 C C . ASN B 1 127 ? 28.942 22.801 38.833 1.00 12.70 1589 ASN B C 1
ATOM 2459 O O . ASN B 1 127 ? 29.662 23.501 38.148 1.00 12.16 1589 ASN B O 1
ATOM 2464 N N . TRP B 1 128 ? 27.724 23.141 39.180 1.00 12.35 1590 TRP B N 1
ATOM 2465 C CA . TRP B 1 128 ? 26.999 24.323 38.738 1.00 12.42 1590 TRP B CA 1
ATOM 2466 C C . TRP B 1 128 ? 26.451 25.138 39.906 1.00 15.33 1590 TRP B C 1
ATOM 2467 O O . TRP B 1 128 ? 25.991 24.562 40.917 1.00 14.70 1590 TRP B O 1
ATOM 2478 N N . LYS B 1 129 ? 26.501 26.466 39.770 1.00 14.74 1591 LYS B N 1
ATOM 2479 C CA . LYS B 1 129 ? 25.792 27.413 40.640 1.00 13.68 1591 LYS B CA 1
ATOM 2480 C C . LYS B 1 129 ? 24.916 28.341 39.835 1.00 13.73 1591 LYS B C 1
ATOM 2481 O O . LYS B 1 129 ? 25.275 28.681 38.692 1.00 12.63 1591 LYS B O 1
ATOM 2487 N N . PRO B 1 130 ? 23.818 28.829 40.395 1.00 13.10 1592 PRO B N 1
ATOM 2488 C CA . PRO B 1 130 ? 22.969 29.753 39.719 1.00 14.19 1592 PRO B CA 1
ATOM 2489 C C . PRO B 1 130 ? 23.583 31.122 39.651 1.00 13.12 1592 PRO B C 1
ATOM 2490 O O . PRO B 1 130 ? 24.288 31.529 40.582 1.00 14.03 1592 PRO B O 1
ATOM 2494 N N . VAL B 1 131 ? 23.345 31.817 38.550 1.00 12.10 1593 VAL B N 1
ATOM 2495 C CA . VAL B 1 131 ? 23.757 33.209 38.443 1.00 12.72 1593 VAL B CA 1
ATOM 2496 C C . VAL B 1 131 ? 22.994 34.034 39.504 1.00 14.90 1593 VAL B C 1
ATOM 2497 O O . VAL B 1 131 ? 21.981 33.596 40.056 1.00 14.49 1593 VAL B O 1
ATOM 2501 N N . THR B 1 132 ? 23.545 35.203 39.803 1.00 15.66 1594 THR B N 1
ATOM 2502 C CA . THR B 1 132 ? 22.944 36.093 40.813 1.00 15.36 1594 THR B CA 1
ATOM 2503 C C . THR B 1 132 ? 22.596 37.446 40.215 1.00 15.19 1594 THR B C 1
ATOM 2504 O O . THR B 1 132 ? 23.134 37.871 39.170 1.00 13.57 1594 THR B O 1
ATOM 2508 N N . ASN B 1 133 ? 21.643 38.144 40.854 1.00 15.05 1595 ASN B N 1
ATOM 2509 C CA . ASN B 1 133 ? 21.089 39.375 40.375 1.00 16.98 1595 ASN B CA 1
ATOM 2510 C C . ASN B 1 133 ? 20.719 39.337 38.900 1.00 15.81 1595 ASN B C 1
ATOM 2511 O O . ASN B 1 133 ? 21.136 40.163 38.084 1.00 17.18 1595 ASN B O 1
ATOM 2516 N N . LEU B 1 134 ? 19.940 38.305 38.584 1.00 15.60 1596 LEU B N 1
ATOM 2517 C CA . LEU B 1 134 ? 19.438 38.145 37.262 1.00 15.80 1596 LEU B CA 1
ATOM 2518 C C . LEU B 1 134 ? 18.402 39.159 36.837 1.00 17.08 1596 LEU B C 1
ATOM 2519 O O . LEU B 1 134 ? 17.383 39.369 37.533 1.00 18.02 1596 LEU B O 1
ATOM 2524 N N . LYS B 1 135 ? 18.640 39.749 35.688 1.00 15.36 1597 LYS B N 1
ATOM 2525 C CA . LYS B 1 135 ? 17.675 40.582 34.995 1.00 16.39 1597 LYS B CA 1
ATOM 2526 C C . LYS B 1 135 ? 17.258 39.739 33.784 1.00 15.93 1597 LYS B C 1
ATOM 2527 O O . LYS B 1 135 ? 18.086 39.402 32.932 1.00 16.21 1597 LYS B O 1
ATOM 2533 N N . ALA B 1 136 ? 15.993 39.426 33.697 1.00 15.33 1598 ALA B N 1
ATOM 2534 C CA . ALA B 1 136 ? 15.431 38.514 32.710 1.00 14.52 1598 ALA B CA 1
ATOM 2535 C C . ALA B 1 136 ? 14.255 39.138 32.036 1.00 14.47 1598 ALA B C 1
ATOM 2536 O O . ALA B 1 136 ? 13.642 40.088 32.590 1.00 12.90 1598 ALA B O 1
ATOM 2538 N N . PRO B 1 137 ? 13.831 38.627 30.881 1.00 13.49 1599 PRO B N 1
ATOM 2539 C CA . PRO B 1 137 ? 12.624 39.107 30.268 1.00 12.77 1599 PRO B CA 1
ATOM 2540 C C . PRO B 1 137 ? 11.390 38.968 31.162 1.00 13.22 1599 PRO B C 1
ATOM 2541 O O . PRO B 1 137 ? 11.269 37.996 31.937 1.00 13.30 1599 PRO B O 1
ATOM 2545 N N . ALA B 1 138 ? 10.464 39.929 31.010 1.00 14.88 1600 ALA B N 1
ATOM 2546 C CA . ALA B 1 138 ? 9.139 39.793 31.626 1.00 16.05 1600 ALA B CA 1
ATOM 2547 C C . ALA B 1 138 ? 8.520 38.439 31.294 1.00 15.66 1600 ALA B C 1
ATOM 2548 O O . ALA B 1 138 ? 8.072 37.677 32.189 1.00 16.66 1600 ALA B O 1
ATOM 2550 N N . GLN B 1 139 ? 8.546 38.128 30.007 1.00 16.32 1601 GLN B N 1
ATOM 2551 C CA . GLN B 1 139 ? 8.075 36.838 29.482 1.00 20.07 1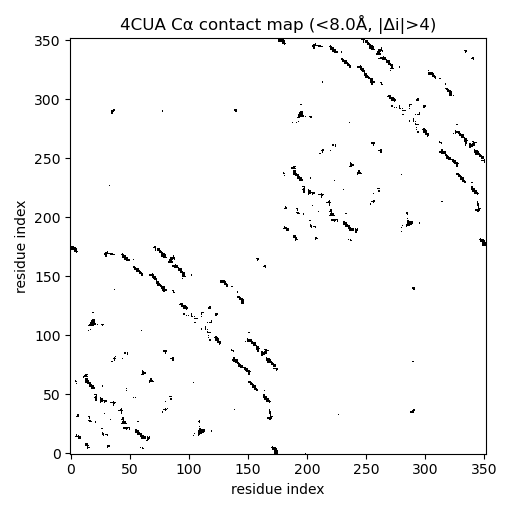601 GLN B CA 1
ATOM 2552 C C . GLN B 1 139 ? 9.012 36.404 28.384 1.00 17.28 1601 GLN B C 1
ATOM 2553 O O . GLN B 1 139 ? 9.309 37.174 27.472 1.00 17.74 1601 GLN B O 1
ATOM 2559 N N . LEU B 1 140 ? 9.417 35.141 28.425 1.00 16.70 1602 LEU B N 1
ATOM 2560 C CA . LEU B 1 140 ? 10.197 34.605 27.289 1.00 16.12 1602 LEU B CA 1
ATOM 2561 C C . LEU B 1 140 ? 9.305 34.536 26.068 1.00 16.75 1602 LEU B C 1
ATOM 2562 O O . LEU B 1 140 ? 8.139 34.085 26.160 1.00 20.65 1602 LEU B O 1
ATOM 2567 N N . LYS B 1 141 ? 9.825 34.954 24.931 1.00 17.09 1603 LYS B N 1
ATOM 2568 C CA . LYS B 1 141 ? 9.080 34.959 23.709 1.00 17.97 1603 LYS B CA 1
ATOM 2569 C C . LYS B 1 141 ? 9.844 34.331 22.582 1.00 15.72 1603 LYS B C 1
ATOM 2570 O O . LYS B 1 141 ? 10.978 34.726 22.311 1.00 16.86 1603 LYS B O 1
ATOM 2576 N N . ALA B 1 142 ? 9.179 33.440 21.839 1.00 14.56 1604 ALA B N 1
ATOM 2577 C CA . ALA B 1 142 ? 9.701 32.992 20.586 1.00 15.12 1604 ALA B CA 1
ATOM 2578 C C . ALA B 1 142 ? 9.701 34.123 19.587 1.00 18.02 1604 ALA B C 1
ATOM 2579 O O . ALA B 1 142 ? 8.895 35.092 19.695 1.00 19.54 1604 ALA B O 1
ATOM 2581 N N . GLY B 1 143 ? 10.580 34.049 18.610 1.00 16.57 1605 GLY B N 1
ATOM 2582 C CA . GLY B 1 143 ? 10.597 34.996 17.517 1.00 18.69 1605 GLY B CA 1
ATOM 2583 C C . GLY B 1 143 ? 11.532 36.151 17.682 1.00 18.01 1605 GLY B C 1
ATOM 2584 O O . GLY B 1 143 ? 11.649 37.009 16.792 1.00 22.05 1605 GLY B O 1
ATOM 2585 N N . GLU B 1 144 ? 12.274 36.196 18.784 1.00 17.08 1606 GLU B N 1
ATOM 2586 C CA . GLU B 1 144 ? 13.203 37.271 19.042 1.00 16.40 1606 GLU B CA 1
ATOM 2587 C C . GLU B 1 144 ? 14.282 36.775 19.994 1.00 15.93 1606 GLU B C 1
ATOM 2588 O O . GLU B 1 144 ? 14.098 35.749 20.677 1.00 14.12 1606 GLU B O 1
ATOM 2602 N N . ASN B 1 146 ? 15.978 36.873 23.403 1.00 13.11 1608 ASN B N 1
ATOM 2603 C CA . ASN B 1 146 ? 15.564 37.133 24.766 1.00 12.57 1608 ASN B CA 1
ATOM 2604 C C . ASN B 1 146 ? 16.812 37.402 25.567 1.00 12.45 1608 ASN B C 1
ATOM 2605 O O . ASN B 1 146 ? 17.702 36.523 25.676 1.00 11.86 1608 ASN B O 1
ATOM 2610 N N . HIS B 1 147 ? 16.914 38.558 26.223 1.00 13.20 1609 HIS B N 1
ATOM 2611 C CA . HIS B 1 147 ? 18.129 38.971 26.885 1.00 13.46 1609 HIS B CA 1
ATOM 2612 C C . HIS B 1 147 ? 18.137 38.776 28.375 1.00 13.05 1609 HIS B C 1
ATOM 2613 O O . HIS B 1 147 ? 17.169 39.159 29.076 1.00 13.61 1609 HIS B O 1
ATOM 2620 N N . PHE B 1 148 ? 19.262 38.306 28.902 1.00 12.59 1610 PHE B N 1
ATOM 2621 C CA . PHE B 1 148 ? 19.512 38.062 30.307 1.00 13.26 1610 PHE B CA 1
ATOM 2622 C C . PHE B 1 148 ? 20.803 38.765 30.679 1.00 13.42 1610 PHE B C 1
ATOM 2623 O O . PHE B 1 148 ? 21.760 38.795 29.886 1.00 13.74 1610 PHE B O 1
ATOM 2631 N N . SER B 1 149 ? 20.888 39.344 31.876 1.00 14.35 1611 SER B N 1
ATOM 2632 C CA . SER B 1 149 ? 22.131 39.813 32.382 1.00 14.33 1611 SER B CA 1
ATOM 2633 C C . SER B 1 149 ? 22.179 39.491 33.830 1.00 14.31 1611 SER B C 1
ATOM 2634 O O . SER B 1 149 ? 21.147 39.281 34.509 1.00 13.89 1611 SER B O 1
ATOM 2637 N N . PHE B 1 150 ? 23.368 39.401 34.370 1.00 12.36 1612 PHE B N 1
ATOM 2638 C CA . PHE B 1 150 ? 23.606 38.920 35.700 1.00 13.80 1612 PHE B CA 1
ATOM 2639 C C . PHE B 1 150 ? 24.982 39.314 36.220 1.00 14.88 1612 PHE B C 1
ATOM 2640 O O . PHE B 1 150 ? 25.775 39.928 35.478 1.00 14.00 1612 PHE B O 1
ATOM 2648 N N . ASP B 1 151 ? 25.245 39.033 37.485 1.00 15.79 1613 ASP B N 1
ATOM 2649 C CA . ASP B 1 151 ? 26.521 39.377 38.089 1.00 15.56 1613 ASP B CA 1
ATOM 2650 C C . ASP B 1 151 ? 27.626 38.672 37.325 1.00 14.40 1613 ASP B C 1
ATOM 2651 O O . ASP B 1 151 ? 27.468 37.478 36.956 1.00 13.79 1613 ASP B O 1
ATOM 2656 N N . LYS B 1 152 ? 28.703 39.370 36.983 1.00 13.21 1614 LYS B N 1
ATOM 2657 C CA . LYS B 1 152 ? 29.828 38.781 36.292 1.00 14.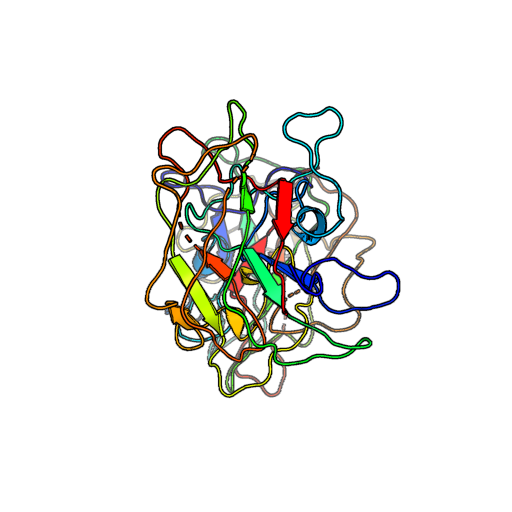10 1614 LYS B CA 1
ATOM 2658 C C . LYS B 1 152 ? 30.371 37.599 37.002 1.00 14.45 1614 LYS B C 1
ATOM 2659 O O . LYS B 1 152 ? 30.642 37.659 38.209 1.00 16.19 1614 LYS B O 1
ATOM 2661 N N . VAL B 1 153 ? 30.611 36.505 36.261 1.00 13.06 1615 VAL B N 1
ATOM 2662 C CA . VAL B 1 153 ? 31.276 35.337 36.770 1.00 12.47 1615 VAL B CA 1
ATOM 2663 C C . VAL B 1 153 ? 32.383 34.881 35.831 1.00 14.09 1615 VAL B C 1
ATOM 2664 O O . VAL B 1 153 ? 32.208 34.977 34.599 1.00 17.05 1615 VAL B O 1
ATOM 2668 N N A GLU B 1 154 ? 33.453 34.360 36.397 0.51 13.59 1616 GLU B N 1
ATOM 2669 N N B GLU B 1 154 ? 33.462 34.365 36.382 0.49 13.20 1616 GLU B N 1
ATOM 2670 C CA A GLU B 1 154 ? 34.598 33.818 35.639 0.51 14.31 1616 GLU B CA 1
ATOM 2671 C CA B GLU B 1 154 ? 34.577 33.830 35.573 0.49 13.39 1616 GLU B CA 1
ATOM 2672 C C A GLU B 1 154 ? 34.379 32.345 35.612 0.51 13.21 1616 GLU B C 1
ATOM 2673 C C B GLU B 1 154 ? 34.481 32.333 35.587 0.49 12.79 1616 GLU B C 1
ATOM 2674 O O A GLU B 1 154 ? 34.359 31.718 36.677 0.51 14.02 1616 GLU B O 1
ATOM 2675 O O B GLU B 1 154 ? 34.670 31.679 36.620 0.49 14.00 1616 GLU B O 1
ATOM 2686 N N . THR B 1 155 ? 34.189 31.781 34.417 1.00 12.02 1617 THR B N 1
ATOM 2687 C CA . THR B 1 155 ? 33.825 30.384 34.273 1.00 11.86 1617 THR B CA 1
ATOM 2688 C C . THR B 1 155 ? 34.231 29.839 32.917 1.00 11.52 1617 THR B C 1
ATOM 2689 O O . THR B 1 155 ? 34.269 30.581 31.929 1.00 11.79 1617 THR B O 1
ATOM 2693 N N . TYR B 1 156 ? 34.397 28.536 32.851 1.00 10.79 1618 TYR B N 1
ATOM 2694 C CA . TYR B 1 156 ? 34.598 27.804 31.599 1.00 10.98 1618 TYR B CA 1
ATOM 2695 C C . TYR B 1 156 ? 33.284 27.594 30.844 1.00 11.11 1618 TYR B C 1
ATOM 2696 O O . TYR B 1 156 ? 33.336 27.399 29.652 1.00 9.68 1618 TYR B O 1
ATOM 2705 N N . ALA B 1 157 ? 32.120 27.671 31.494 1.00 10.19 1619 ALA B N 1
ATOM 2706 C CA . ALA B 1 157 ? 30.848 27.386 30.795 1.00 10.18 1619 ALA B CA 1
ATOM 2707 C C . ALA B 1 157 ? 29.662 27.971 31.502 1.00 10.23 1619 ALA B C 1
ATOM 2708 O O . ALA B 1 157 ? 29.639 28.067 32.718 1.00 10.13 1619 ALA B O 1
ATOM 2710 N N A ILE B 1 158 ? 28.673 28.354 30.704 0.37 9.96 1620 ILE B N 1
ATOM 2711 N N B ILE B 1 158 ? 28.681 28.414 30.760 0.63 9.99 1620 ILE B N 1
ATOM 2712 C CA A ILE B 1 158 ? 27.373 28.886 31.142 0.37 9.84 1620 ILE B CA 1
ATOM 2713 C CA B ILE B 1 158 ? 27.380 28.684 31.361 0.63 9.71 1620 ILE B CA 1
ATOM 2714 C C A ILE B 1 158 ? 26.322 27.955 30.529 0.37 9.69 1620 ILE B C 1
ATOM 2715 C C B ILE B 1 158 ? 26.375 27.851 30.602 0.63 9.72 1620 ILE B C 1
ATOM 2716 O O A ILE B 1 158 ? 26.481 27.542 29.362 0.37 9.43 1620 ILE B O 1
ATOM 2717 O O B ILE B 1 158 ? 26.602 27.434 29.440 0.63 9.48 1620 ILE B O 1
ATOM 2726 N N . ARG B 1 159 ? 25.250 27.622 31.258 1.00 9.36 1621 ARG B N 1
ATOM 2727 C CA . ARG B 1 159 ? 24.133 26.933 30.599 1.00 9.24 1621 ARG B CA 1
ATOM 2728 C C . ARG B 1 159 ? 22.813 27.468 31.098 1.00 9.12 1621 ARG B C 1
ATOM 2729 O O . ARG B 1 159 ? 22.747 28.075 32.184 1.00 8.44 1621 ARG B O 1
ATOM 2737 N N . ILE B 1 160 ? 21.769 27.274 30.307 1.00 9.29 1622 ILE B N 1
ATOM 2738 C CA . ILE B 1 160 ? 20.388 27.564 30.700 1.00 9.51 1622 ILE B CA 1
ATOM 2739 C C . ILE B 1 160 ? 19.670 26.219 30.701 1.00 9.41 1622 ILE B C 1
ATOM 2740 O O . ILE B 1 160 ? 19.678 25.452 29.710 1.00 9.89 1622 ILE B O 1
ATOM 2745 N N . ARG B 1 161 ? 19.113 25.891 31.869 1.00 9.76 1623 ARG B N 1
ATOM 2746 C CA . ARG B 1 161 ? 18.461 24.578 32.119 1.00 10.07 1623 ARG B CA 1
ATOM 2747 C C . ARG B 1 161 ? 16.983 24.823 32.241 1.00 10.84 1623 ARG B C 1
ATOM 2748 O O . ARG B 1 161 ? 16.533 25.654 33.059 1.00 11.48 1623 ARG B O 1
ATOM 2764 N N . VAL B 1 163 ? 12.684 23.766 31.581 1.00 13.12 1625 VAL B N 1
ATOM 2765 C CA . VAL B 1 163 ? 11.560 22.787 31.562 1.00 14.14 1625 VAL B CA 1
ATOM 2766 C C . VAL B 1 163 ? 10.594 23.186 30.495 1.00 14.39 1625 VAL B C 1
ATOM 2767 O O . VAL B 1 163 ? 10.162 24.346 30.403 1.00 14.11 1625 VAL B O 1
ATOM 2771 N N . LYS B 1 164 ? 10.217 22.231 29.634 1.00 14.26 1626 LYS B N 1
ATOM 2772 C CA . LYS B 1 164 ? 9.330 22.549 28.518 1.00 15.71 1626 LYS B CA 1
ATOM 2773 C C . LYS B 1 164 ? 7.971 23.026 29.013 1.00 14.67 1626 LYS B C 1
ATOM 2774 O O . LYS B 1 164 ? 7.556 22.691 30.102 1.00 16.57 1626 LYS B O 1
ATOM 2780 N N . ALA B 1 165 ? 7.322 23.850 28.208 1.00 14.63 1627 ALA B N 1
ATOM 2781 C CA . ALA B 1 165 ? 5.954 24.239 28.498 1.00 16.85 1627 ALA B CA 1
ATOM 2782 C C . ALA B 1 165 ? 5.056 22.999 28.471 1.00 17.39 1627 ALA B C 1
ATOM 2783 O O . ALA B 1 165 ? 5.267 22.074 27.660 1.00 16.60 1627 ALA B O 1
ATOM 2785 N N . ASP B 1 166 ? 4.013 23.052 29.289 1.00 19.30 1628 ASP B N 1
ATOM 2786 C CA . ASP B 1 166 ? 3.075 21.936 29.380 1.00 20.13 1628 ASP B CA 1
ATOM 2787 C C . ASP B 1 166 ? 2.381 21.620 28.081 1.00 20.06 1628 ASP B C 1
ATOM 2788 O O . ASP B 1 166 ? 2.055 20.426 27.836 1.00 21.30 1628 ASP B O 1
ATOM 2793 N N . ASN B 1 167 ? 2.131 22.633 27.250 1.00 19.41 1629 ASN B N 1
ATOM 2794 C CA . ASN B 1 167 ? 1.463 22.403 25.975 1.00 19.09 1629 ASN B CA 1
ATOM 2795 C C . ASN B 1 167 ? 2.374 22.131 24.800 1.00 18.53 1629 ASN B C 1
ATOM 2796 O O . ASN B 1 167 ? 1.955 22.140 23.646 1.00 18.68 1629 ASN B O 1
ATOM 2801 N N . LYS B 1 168 ? 3.659 21.847 25.120 1.00 16.55 1630 LYS B N 1
ATOM 2802 C CA . LYS B 1 168 ? 4.636 21.591 24.084 1.00 15.80 1630 LYS B CA 1
ATOM 2803 C C . LYS B 1 168 ? 5.296 20.244 24.353 1.00 14.54 1630 LYS B C 1
ATOM 2804 O O . LYS B 1 168 ? 5.272 19.757 25.482 1.00 15.91 1630 LYS B O 1
ATOM 2810 N N . ARG B 1 169 ? 5.924 19.702 23.337 1.00 13.30 1631 ARG B N 1
ATOM 2811 C CA . ARG B 1 169 ? 6.736 18.472 23.526 1.00 14.34 1631 ARG B CA 1
ATOM 2812 C C . ARG B 1 169 ? 8.234 18.751 23.593 1.00 14.88 1631 ARG B C 1
ATOM 2813 O O . ARG B 1 169 ? 9.065 17.818 23.614 1.00 13.96 1631 ARG B O 1
ATOM 2821 N N . GLY B 1 170 ? 8.598 20.024 23.622 1.00 12.95 1632 GLY B N 1
ATOM 2822 C CA . GLY B 1 170 ? 9.978 20.385 23.863 1.00 13.23 1632 GLY B CA 1
ATOM 2823 C C . GLY B 1 170 ? 10.174 21.876 23.844 1.00 13.02 1632 GLY B C 1
ATOM 2824 O O . GLY B 1 170 ? 9.253 22.642 23.549 1.00 12.99 1632 GLY B O 1
ATOM 2825 N N . THR B 1 171 ? 11.405 22.234 24.155 1.00 12.07 1633 THR B N 1
ATOM 2826 C CA . THR B 1 171 ? 11.906 23.611 24.147 1.00 11.24 1633 THR B CA 1
ATOM 2827 C C . THR B 1 171 ? 12.724 23.755 22.884 1.00 11.31 1633 THR B C 1
ATOM 2828 O O . THR B 1 171 ? 13.268 22.757 22.375 1.00 11.21 1633 THR B O 1
ATOM 2832 N N . SER B 1 172 ? 12.859 24.963 22.352 1.00 9.96 1634 SER B N 1
ATOM 2833 C CA . SER B 1 172 ? 13.467 25.193 21.038 1.00 10.41 1634 SER B CA 1
ATOM 2834 C C . SER B 1 172 ? 14.228 26.505 21.002 1.00 10.09 1634 SER B C 1
ATOM 2835 O O . SER B 1 172 ? 13.693 27.541 21.416 1.00 10.83 1634 SER B O 1
ATOM 2838 N N . ILE B 1 173 ? 15.442 26.471 20.478 1.00 9.13 1635 ILE B N 1
ATOM 2839 C CA . ILE B 1 173 ? 16.331 27.624 20.407 1.00 9.00 1635 ILE B CA 1
ATOM 2840 C C . ILE B 1 173 ? 16.956 27.654 19.063 1.00 9.93 1635 ILE B C 1
ATOM 2841 O O . ILE B 1 173 ? 17.633 26.716 18.660 1.00 8.66 1635 ILE B O 1
ATOM 2846 N N . THR B 1 174 ? 16.844 28.769 18.332 1.00 9.57 1636 THR B N 1
ATOM 2847 C CA . THR B 1 174 ? 17.558 28.935 17.078 1.00 9.76 1636 THR B CA 1
ATOM 2848 C C . THR B 1 174 ? 19.007 29.432 17.246 1.00 9.03 1636 THR B C 1
ATOM 2849 O O . THR B 1 174 ? 19.858 29.074 16.492 1.00 9.95 1636 THR B O 1
ATOM 2853 N N . GLU B 1 175 ? 19.244 30.272 18.232 1.00 8.83 1637 GLU B N 1
ATOM 2854 C CA . GLU B 1 175 ? 20.583 30.800 18.471 1.00 9.31 1637 GLU B CA 1
ATOM 2855 C C . GLU B 1 175 ? 20.727 31.310 19.842 1.00 9.23 1637 GLU B C 1
ATOM 2856 O O . GLU B 1 175 ? 19.775 31.946 20.353 1.00 9.40 1637 GLU B O 1
ATOM 2862 N N . VAL B 1 176 ? 21.904 31.171 20.418 1.00 8.46 1638 VAL B N 1
ATOM 2863 C CA . VAL B 1 176 ? 22.303 31.878 21.624 1.00 9.04 1638 VAL B CA 1
ATOM 2864 C C . VAL B 1 176 ? 23.424 32.856 21.299 1.00 9.74 1638 VAL B C 1
ATOM 2865 O O . VAL B 1 176 ? 24.169 32.629 20.345 1.00 9.91 1638 VAL B O 1
ATOM 2869 N N . GLN B 1 177 ? 23.581 33.891 22.122 1.00 10.30 1639 GLN B N 1
ATOM 2870 C CA . GLN B 1 177 ? 24.729 34.789 21.973 1.00 11.07 1639 GLN B CA 1
ATOM 2871 C C . GLN B 1 177 ? 25.198 35.186 23.344 1.00 10.77 1639 GLN B C 1
ATOM 2872 O O . GLN B 1 177 ? 24.376 35.527 24.229 1.00 11.37 1639 GLN B O 1
ATOM 2878 N N . ILE B 1 178 ? 26.493 35.172 23.544 1.00 10.05 1640 ILE B N 1
ATOM 2879 C CA . ILE B 1 178 ? 27.104 35.652 24.745 1.00 9.79 1640 ILE B CA 1
ATOM 2880 C C . ILE B 1 178 ? 28.185 36.600 24.334 1.00 10.83 1640 ILE B C 1
ATOM 2881 O O . ILE B 1 178 ? 28.959 36.257 23.438 1.00 10.96 1640 ILE B O 1
ATOM 2886 N N . PHE B 1 179 ? 28.312 37.712 25.061 1.00 10.03 1641 PHE B N 1
ATOM 2887 C CA . PHE B 1 179 ? 29.295 38.773 24.727 1.00 12.15 1641 PHE B CA 1
ATOM 2888 C C . PHE B 1 179 ? 30.205 39.000 25.868 1.00 14.00 1641 PHE B C 1
ATOM 2889 O O . PHE B 1 179 ? 29.841 38.830 27.029 1.00 14.26 1641 PHE B O 1
ATOM 2897 N N . ALA B 1 180 ? 31.453 39.398 25.575 1.00 17.04 1642 ALA B N 1
ATOM 2898 C CA . ALA B 1 180 ? 32.341 39.784 26.670 1.00 20.45 1642 ALA B CA 1
ATOM 2899 C C . ALA B 1 180 ? 33.025 41.067 26.297 1.00 27.88 1642 ALA B C 1
ATOM 2900 O O . ALA B 1 180 ? 33.692 41.104 25.243 1.00 30.77 1642 ALA B O 1
ATOM 2902 N N . LYS B 1 181 ? 32.864 42.106 27.118 1.00 26.17 1643 LYS B N 1
ATOM 2903 C CA . LYS B 1 181 ? 33.486 43.409 26.783 1.00 30.01 1643 LYS B CA 1
ATOM 2904 C C . LYS B 1 181 ? 34.764 43.496 27.560 1.00 30.50 1643 LYS B C 1
ATOM 2905 O O . LYS B 1 181 ? 35.809 43.759 26.950 1.00 38.25 1643 LYS B O 1
#